Protein AF-I3XHD1-F1 (afdb_monomer)

Foldseek 3Di:
DQAAEEEEEPPCVVVCCVVCVPHHYDYDDDDVSVLVCLVPDPHQEYEYEDAQQVPALSSQQSQLVSQLVDLSHFYAYEHRDPQDQPLPPPPADPWAWEWEFEAPDFIWIQTQAGIDTHHLVVLVVQLPDPPHHAHAYYEYFAEDEQAWGDGHQEIAGCDDDPVDPGHYDHDPAASHQEYEDQYFQLPQTSPDPDDLSRGPCSVNVSNNHKYKYWNGHDPRDCVLVVLLRVCQQQFRFQRSNQSSSQVVRCVPPNGGTMHIHDGRRDTDDHHNRDCPDPDPPPDPPVPPQDPLLVVLLVLLLLQLLVLVLCCQLFPDDPLSVVLNVLSVVLNVVSVVCPPSRNVSVDDPVRSVVVSVVSLVSSLVSQVSNVQVVQLRQQAVNDSCVRQVVQWDKDDWDWDQDPVPRAIKTWIKTHGPPNSHWIKIWIQGPPFGTFKIKTFDDDDADHWDWDDDLFWIKIFFAQAPPQKWKWKDKGNHNQQDIDTQDNHTGIDIGGPVSGPDFFKIKIWMWIDGSGMIMIGIGIDGGDNPDPPPPD

Structure (mmCIF, N/CA/C/O backbone):
data_AF-I3XHD1-F1
#
_entry.id   AF-I3XHD1-F1
#
loop_
_atom_site.group_PDB
_atom_site.id
_atom_site.type_symbol
_atom_site.label_atom_id
_atom_site.label_alt_id
_atom_site.label_comp_id
_atom_site.label_asym_id
_atom_site.label_entity_id
_atom_site.label_seq_id
_atom_site.pdbx_PDB_ins_code
_atom_site.Cartn_x
_atom_site.Cartn_y
_atom_site.Cartn_z
_atom_site.occupancy
_atom_site.B_iso_or_equiv
_atom_site.auth_seq_id
_atom_site.auth_comp_id
_atom_site.auth_asym_id
_atom_site.auth_atom_id
_atom_site.pdbx_PDB_model_num
ATOM 1 N N . MET A 1 1 ? -38.767 11.294 25.532 1.00 45.38 1 MET A N 1
ATOM 2 C CA . MET A 1 1 ? -38.164 10.276 26.410 1.00 45.38 1 MET A CA 1
ATOM 3 C C . MET A 1 1 ? -37.180 9.520 25.551 1.00 45.38 1 MET A C 1
ATOM 5 O O . MET A 1 1 ? -37.615 8.829 24.641 1.00 45.38 1 MET A O 1
ATOM 9 N N . GLU A 1 2 ? -35.890 9.762 25.746 1.00 55.94 2 GLU A N 1
ATOM 10 C CA . GLU A 1 2 ? -34.843 8.941 25.139 1.00 55.94 2 GLU A CA 1
ATOM 11 C C . GLU A 1 2 ? -34.841 7.601 25.877 1.00 55.94 2 GLU A C 1
ATOM 13 O O . GLU A 1 2 ? -34.668 7.566 27.093 1.00 55.94 2 GLU A O 1
ATOM 18 N N . GLU A 1 3 ? -35.175 6.517 25.181 1.00 73.75 3 GLU A N 1
ATOM 19 C CA . GLU A 1 3 ? -35.164 5.181 25.775 1.00 73.75 3 GLU A CA 1
ATOM 20 C C . GLU A 1 3 ? -33.781 4.550 25.598 1.00 73.75 3 GLU A C 1
ATOM 22 O O . GLU A 1 3 ? -33.332 4.358 24.469 1.00 73.75 3 GLU A O 1
ATOM 27 N N . ASP A 1 4 ? -33.142 4.175 26.708 1.00 85.62 4 ASP A N 1
ATOM 28 C CA . ASP A 1 4 ? -31.951 3.324 26.711 1.00 85.62 4 ASP A CA 1
ATOM 29 C C . ASP A 1 4 ? -32.370 1.855 26.612 1.00 85.62 4 ASP A C 1
ATOM 31 O O . ASP A 1 4 ? -33.027 1.308 27.511 1.00 85.62 4 ASP A O 1
ATOM 35 N N . ILE A 1 5 ? -31.984 1.198 25.521 1.00 93.56 5 ILE A N 1
ATOM 36 C CA . ILE A 1 5 ? -32.458 -0.149 25.199 1.00 93.56 5 ILE A CA 1
ATOM 37 C C . ILE A 1 5 ? -31.300 -1.148 25.222 1.00 93.56 5 ILE A C 1
ATOM 39 O O . ILE A 1 5 ? -30.207 -0.907 24.704 1.00 93.56 5 ILE A O 1
ATOM 43 N N . VAL A 1 6 ? -31.565 -2.320 25.800 1.00 94.06 6 VAL A N 1
ATOM 44 C CA . VAL A 1 6 ? -30.687 -3.487 25.705 1.00 94.06 6 VAL A CA 1
ATOM 45 C C . VAL A 1 6 ? -31.342 -4.518 24.799 1.00 94.06 6 VAL A C 1
ATOM 47 O O . VAL A 1 6 ? -32.407 -5.055 25.109 1.00 94.06 6 VAL A O 1
ATOM 50 N N . LEU A 1 7 ? -30.681 -4.809 23.686 1.00 96.12 7 LEU A N 1
ATOM 51 C CA . LEU A 1 7 ? -31.032 -5.897 22.786 1.00 96.12 7 LEU A CA 1
ATOM 52 C C . LEU A 1 7 ? -30.433 -7.187 23.330 1.00 96.12 7 LEU A C 1
ATOM 54 O O . LEU A 1 7 ? -29.244 -7.244 23.632 1.00 96.12 7 LEU A O 1
ATOM 58 N N . VAL A 1 8 ? -31.254 -8.214 23.496 1.00 95.12 8 VAL A N 1
ATOM 59 C CA . VAL A 1 8 ? -30.886 -9.432 24.214 1.00 95.12 8 VAL A CA 1
ATOM 60 C C . VAL A 1 8 ? -30.969 -10.620 23.271 1.00 95.12 8 VAL A C 1
ATOM 62 O O . VAL A 1 8 ? -32.054 -10.973 22.810 1.00 95.12 8 VAL A O 1
ATOM 65 N N . ALA A 1 9 ? -29.830 -11.262 23.029 1.00 93.19 9 ALA A N 1
ATOM 66 C CA . ALA A 1 9 ? -29.762 -12.497 22.263 1.00 93.19 9 ALA A CA 1
ATOM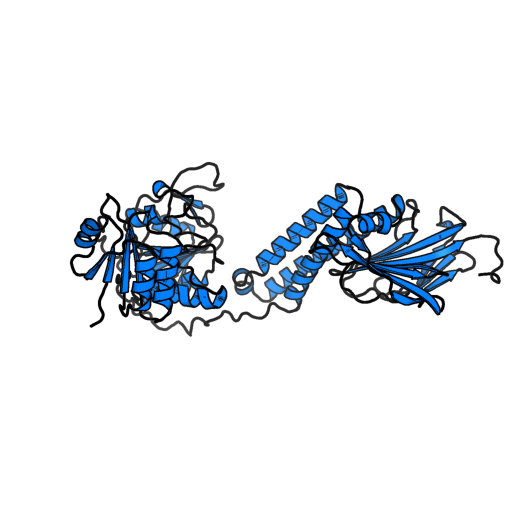 67 C C . ALA A 1 9 ? -30.392 -13.686 23.032 1.00 93.19 9 ALA A C 1
ATOM 69 O O . ALA A 1 9 ? -30.542 -13.630 24.263 1.00 93.19 9 ALA A O 1
ATOM 70 N N . PRO A 1 10 ? -30.740 -14.798 22.351 1.00 90.25 10 PRO A N 1
ATOM 71 C CA . PRO A 1 10 ? -31.301 -15.978 23.003 1.00 90.25 10 PRO A CA 1
ATOM 72 C C . PRO A 1 10 ? -30.441 -16.461 24.175 1.00 90.25 10 PRO A C 1
ATOM 74 O O . PRO A 1 10 ? -29.219 -16.548 24.063 1.00 90.25 10 PRO A O 1
ATOM 77 N N . ASN A 1 11 ? -31.099 -16.803 25.287 1.00 88.56 11 ASN A N 1
ATOM 78 C CA . ASN A 1 11 ? -30.498 -17.271 26.545 1.00 88.56 11 ASN A CA 1
ATOM 79 C C . ASN A 1 11 ? -29.670 -16.235 27.336 1.00 88.56 11 ASN A C 1
ATOM 81 O O . ASN A 1 11 ? -29.144 -16.568 28.397 1.00 88.56 11 ASN A O 1
ATOM 85 N N . CYS A 1 12 ? -29.613 -14.968 26.911 1.00 91.25 12 CYS A N 1
ATOM 86 C CA . CYS A 1 12 ? -28.868 -13.917 27.621 1.00 91.25 12 CYS A CA 1
ATOM 87 C C . CYS A 1 12 ? -29.732 -13.052 28.561 1.00 91.25 12 CYS A C 1
ATOM 89 O O . CYS A 1 12 ? -29.200 -12.199 29.270 1.00 91.25 12 CYS A O 1
ATOM 91 N N . GLY A 1 13 ? -31.051 -13.271 28.634 1.00 90.31 13 GLY A N 1
ATOM 92 C CA . GLY A 1 13 ? -31.977 -12.394 29.372 1.00 90.31 13 GLY A CA 1
ATOM 93 C C . GLY A 1 13 ? -31.704 -12.263 30.869 1.00 90.31 13 GLY A C 1
ATOM 94 O O . GLY A 1 13 ? -31.745 -11.158 31.408 1.00 90.31 13 GLY A O 1
ATOM 95 N N . ALA A 1 14 ? -31.363 -13.363 31.545 1.00 88.69 14 ALA A N 1
ATOM 96 C CA . ALA A 1 14 ? -31.030 -13.319 32.969 1.00 88.69 14 ALA A CA 1
ATOM 97 C C . ALA A 1 14 ? -29.736 -12.533 33.237 1.00 88.69 14 ALA A C 1
ATOM 99 O O . ALA A 1 14 ? -29.654 -11.803 34.223 1.00 88.69 14 ALA A O 1
ATOM 100 N N . PHE A 1 15 ? -28.741 -12.662 32.356 1.00 89.94 15 PHE A N 1
ATOM 101 C CA . PHE A 1 15 ? -27.503 -11.890 32.433 1.00 89.94 15 PHE A CA 1
ATOM 102 C C . PHE A 1 15 ? -27.776 -10.402 32.175 1.00 89.94 15 PHE A C 1
ATOM 104 O O . PHE A 1 15 ? -27.433 -9.573 33.014 1.00 89.94 15 PHE A O 1
ATOM 111 N N . ALA A 1 16 ? -28.481 -10.074 31.087 1.00 89.38 16 ALA A N 1
ATOM 112 C CA . ALA A 1 16 ? -28.812 -8.698 30.719 1.00 89.38 16 ALA A CA 1
ATOM 113 C C . ALA A 1 16 ? -29.586 -7.971 31.829 1.00 89.38 16 ALA A C 1
ATOM 115 O O . ALA A 1 16 ? -29.255 -6.839 32.168 1.00 89.38 16 ALA A O 1
ATOM 116 N N . LYS A 1 17 ? -30.559 -8.642 32.462 1.00 89.88 17 LYS A N 1
ATOM 117 C CA . LYS A 1 17 ? -31.333 -8.080 33.580 1.00 89.88 17 LYS A CA 1
ATOM 118 C C . LYS A 1 17 ? -30.482 -7.792 34.820 1.00 89.88 17 LYS A C 1
ATOM 120 O O . LYS A 1 17 ? -30.763 -6.832 35.529 1.00 89.88 17 LYS A O 1
ATOM 125 N N . ARG A 1 18 ? -29.462 -8.613 35.099 1.00 88.31 18 ARG A N 1
ATOM 126 C CA . ARG A 1 18 ? -28.524 -8.360 36.207 1.00 88.31 18 ARG A CA 1
ATOM 127 C C . ARG A 1 18 ? -27.575 -7.209 35.894 1.00 88.31 18 ARG A C 1
ATOM 129 O O . ARG A 1 18 ? -27.307 -6.405 36.776 1.00 88.31 18 ARG A O 1
ATOM 136 N N . GLN A 1 19 ? -27.081 -7.147 34.660 1.00 84.00 19 GLN A N 1
ATOM 137 C CA . GLN A 1 19 ? -26.099 -6.150 34.242 1.00 84.00 19 GLN A CA 1
ATOM 138 C C . GLN A 1 19 ? -26.724 -4.761 34.039 1.00 84.00 19 GLN A C 1
ATOM 140 O O . GLN A 1 19 ? -26.101 -3.756 34.366 1.00 84.00 19 GLN A O 1
ATOM 145 N N . PHE A 1 20 ? -27.958 -4.700 33.531 1.00 87.88 20 PHE A N 1
ATOM 146 C CA . PHE A 1 20 ? -28.659 -3.461 33.183 1.00 87.88 20 PHE A CA 1
ATOM 147 C C . PHE A 1 20 ? -30.078 -3.435 33.781 1.00 87.88 20 PHE A C 1
ATOM 149 O O . PHE A 1 20 ? -31.064 -3.433 33.042 1.00 87.88 20 PHE A O 1
ATOM 156 N N . PRO A 1 21 ? -30.219 -3.421 35.120 1.00 85.25 21 PRO A N 1
ATOM 157 C CA . PRO A 1 21 ? -31.515 -3.582 35.786 1.00 85.25 21 PRO A CA 1
ATOM 158 C C . PRO A 1 21 ? -32.506 -2.442 35.509 1.00 85.25 21 PRO A C 1
ATOM 160 O O . PRO A 1 21 ? -33.710 -2.636 35.655 1.00 85.25 21 PRO A O 1
ATOM 163 N N . SER A 1 22 ? -32.009 -1.265 35.121 1.00 86.69 22 SER A N 1
ATOM 164 C CA . SER A 1 22 ? -32.804 -0.065 34.847 1.00 86.69 22 SER A CA 1
ATOM 165 C C . SER A 1 22 ? -33.146 0.145 33.369 1.00 86.69 22 SER A C 1
ATOM 167 O O . SER A 1 22 ? -33.905 1.062 33.064 1.00 86.69 22 SER A O 1
ATOM 169 N N . ARG A 1 23 ? -32.601 -0.663 32.445 1.00 88.94 23 ARG A N 1
ATOM 170 C CA . ARG A 1 23 ? -32.806 -0.480 30.998 1.00 88.94 23 ARG A CA 1
ATOM 171 C C . ARG A 1 23 ? -33.905 -1.380 30.458 1.00 88.94 23 ARG A C 1
ATOM 173 O O . ARG A 1 23 ? -34.121 -2.495 30.939 1.00 88.94 23 ARG A O 1
ATOM 180 N N . ARG A 1 24 ? -34.579 -0.913 29.407 1.00 93.25 24 ARG A N 1
ATOM 181 C CA . ARG A 1 24 ? -35.607 -1.693 28.715 1.00 93.25 24 ARG A CA 1
ATOM 182 C C . ARG A 1 24 ? -34.945 -2.838 27.946 1.00 93.25 24 ARG A C 1
ATOM 184 O O . ARG A 1 24 ? -34.111 -2.598 27.078 1.00 93.25 24 ARG A O 1
ATOM 191 N N . LEU A 1 25 ? -35.331 -4.077 28.248 1.00 93.94 25 LEU A N 1
ATOM 192 C CA . LEU A 1 25 ? -34.830 -5.266 27.553 1.00 93.94 25 LEU A CA 1
ATOM 193 C C . LEU A 1 25 ? -35.742 -5.621 26.373 1.00 93.94 25 LEU A C 1
ATOM 195 O O . LEU A 1 25 ? -36.958 -5.717 26.540 1.00 93.94 25 LEU A O 1
ATOM 199 N N . ILE A 1 26 ? -35.154 -5.867 25.204 1.00 95.31 26 ILE A N 1
ATOM 200 C CA . ILE A 1 26 ? -35.855 -6.332 24.003 1.00 95.31 26 ILE A CA 1
ATOM 201 C C . ILE A 1 26 ? -35.164 -7.597 23.508 1.00 95.31 26 ILE A C 1
ATOM 203 O O . ILE A 1 26 ? -33.969 -7.589 23.227 1.00 95.31 26 ILE A O 1
ATOM 207 N N . ALA A 1 27 ? -35.908 -8.697 23.421 1.00 93.88 27 ALA A N 1
ATOM 208 C CA . ALA A 1 27 ? -35.381 -9.945 22.886 1.00 93.88 27 ALA A CA 1
ATOM 209 C C . ALA A 1 27 ? -35.230 -9.848 21.362 1.00 93.88 27 ALA A C 1
ATOM 211 O O . ALA A 1 27 ? -36.167 -9.448 20.676 1.00 93.88 27 ALA A O 1
ATOM 212 N N . ILE A 1 28 ? -34.064 -10.243 20.856 1.00 92.06 28 ILE A N 1
ATOM 213 C CA . ILE A 1 28 ? -33.753 -10.353 19.429 1.00 92.06 28 ILE A CA 1
ATOM 214 C C . ILE A 1 28 ? -33.373 -11.808 19.174 1.00 92.06 28 ILE A C 1
ATOM 216 O O . ILE A 1 28 ? -32.335 -12.267 19.649 1.00 92.06 28 ILE A O 1
ATOM 220 N N . LEU A 1 29 ? -34.241 -12.554 18.492 1.00 84.94 29 LEU A N 1
ATOM 221 C CA . LEU A 1 29 ? -34.072 -13.996 18.288 1.00 84.94 29 LEU A CA 1
ATOM 222 C C . LEU A 1 29 ? -33.171 -14.321 17.097 1.00 84.94 29 LEU A C 1
ATOM 224 O O . LEU A 1 29 ? -32.506 -15.356 17.103 1.00 84.94 29 LEU A O 1
ATOM 228 N N . ASP A 1 30 ? -33.139 -13.439 16.101 1.00 86.00 30 ASP A N 1
ATOM 229 C CA . ASP A 1 30 ? -32.385 -13.614 14.866 1.00 86.00 30 ASP A CA 1
ATOM 230 C C . ASP A 1 30 ? -31.985 -12.267 14.234 1.00 86.00 30 ASP A C 1
ATOM 232 O O . ASP A 1 30 ? -32.325 -11.183 14.718 1.00 86.00 30 ASP A O 1
ATOM 236 N N . GLU A 1 31 ? -31.225 -12.346 13.142 1.00 82.56 31 GLU A N 1
ATOM 237 C CA . GLU A 1 31 ? -30.714 -11.180 12.417 1.00 82.56 31 GLU A CA 1
ATOM 238 C C . GLU A 1 31 ? -31.820 -10.370 11.724 1.00 82.56 31 GLU A C 1
ATOM 240 O O . GLU A 1 31 ? -31.722 -9.148 11.650 1.00 82.56 31 GLU A O 1
ATOM 245 N N . ALA A 1 32 ? -32.891 -11.013 11.248 1.00 87.88 32 ALA A N 1
ATOM 246 C CA . ALA A 1 32 ? -33.984 -10.311 10.577 1.00 87.88 32 ALA A CA 1
ATOM 247 C C . ALA A 1 32 ? -34.764 -9.432 11.567 1.00 87.88 32 ALA A C 1
ATOM 249 O O . ALA A 1 32 ? -35.156 -8.311 11.238 1.00 87.88 32 ALA A O 1
ATOM 250 N N . GLN A 1 33 ? -34.939 -9.911 12.800 1.00 92.69 33 GLN A N 1
ATOM 251 C CA . GLN A 1 33 ? -35.509 -9.126 13.891 1.00 92.69 33 GLN A CA 1
ATOM 252 C C . GLN A 1 33 ? -34.611 -7.955 14.291 1.00 92.69 33 GLN A C 1
ATOM 254 O O . GLN A 1 33 ? -35.133 -6.880 14.587 1.00 92.69 33 GLN A O 1
ATOM 259 N N . LEU A 1 34 ? -33.284 -8.133 14.274 1.00 93.50 34 LEU A N 1
ATOM 260 C CA . LEU A 1 34 ? -32.346 -7.036 14.518 1.00 93.50 34 LEU A CA 1
ATOM 261 C C . LEU A 1 34 ? -32.509 -5.938 13.462 1.00 93.50 34 LEU A C 1
ATOM 263 O O . LEU A 1 34 ? -32.719 -4.782 13.819 1.00 93.50 34 LEU A O 1
ATOM 267 N N . ASP A 1 35 ? -32.467 -6.300 12.179 1.00 91.44 35 ASP A N 1
ATOM 268 C CA . ASP A 1 35 ? -32.575 -5.347 11.071 1.00 91.44 35 ASP A CA 1
ATOM 269 C C . ASP A 1 35 ? -33.924 -4.597 11.111 1.00 91.44 35 ASP A C 1
ATOM 271 O O . ASP A 1 35 ? -33.966 -3.367 11.012 1.00 91.44 35 ASP A O 1
ATOM 275 N N . ALA A 1 36 ? -35.030 -5.315 11.345 1.00 92.19 36 ALA A N 1
ATOM 276 C CA . ALA A 1 36 ? -36.364 -4.723 11.473 1.00 92.19 36 ALA A CA 1
ATOM 277 C C . ALA A 1 36 ? -36.483 -3.779 12.683 1.00 92.19 36 ALA A C 1
ATOM 279 O O . ALA A 1 36 ? -37.099 -2.711 12.595 1.00 92.19 36 ALA A O 1
ATOM 280 N N . PHE A 1 37 ? -35.876 -4.151 13.812 1.00 95.19 37 PHE A N 1
ATOM 281 C CA . PHE A 1 37 ? -35.837 -3.305 14.997 1.00 95.19 37 PHE A CA 1
ATOM 282 C C . PHE A 1 37 ? -35.038 -2.024 14.729 1.00 95.19 37 PHE A C 1
ATOM 284 O O . PHE A 1 37 ? -35.545 -0.924 14.951 1.00 95.19 37 PHE A O 1
ATOM 291 N N . LEU A 1 38 ? -33.815 -2.142 14.200 1.00 94.81 38 LEU A N 1
ATOM 292 C CA . LEU A 1 38 ? -32.935 -0.998 13.948 1.00 94.81 38 LEU A CA 1
ATOM 293 C C . LEU A 1 38 ? -33.533 -0.007 12.942 1.00 94.81 38 LEU A C 1
ATOM 295 O O . LEU A 1 38 ? -33.371 1.197 13.121 1.00 94.81 38 LEU A O 1
ATOM 299 N N . ALA A 1 39 ? -34.280 -0.482 11.941 1.00 91.44 39 ALA A N 1
ATOM 300 C CA . ALA A 1 39 ? -34.947 0.373 10.957 1.00 91.44 39 ALA A CA 1
ATOM 301 C C . ALA A 1 39 ? -36.013 1.312 11.561 1.00 91.44 39 ALA A C 1
ATOM 303 O O . ALA A 1 39 ? -36.305 2.361 10.989 1.00 91.44 39 ALA A O 1
ATOM 304 N N . SER A 1 40 ? -36.600 0.952 12.707 1.00 90.31 40 SER A N 1
ATOM 305 C CA . SER A 1 40 ? -37.651 1.735 13.381 1.00 90.31 40 SER A CA 1
ATOM 306 C C . SER A 1 40 ? -37.214 2.339 14.722 1.00 90.31 40 SER A C 1
ATOM 308 O O . SER A 1 40 ? -37.931 3.164 15.294 1.00 90.31 40 SER A O 1
ATOM 310 N N . CYS A 1 41 ? -36.035 1.959 15.219 1.00 91.50 41 CYS A N 1
ATOM 311 C CA . CYS A 1 41 ? -35.519 2.368 16.518 1.00 91.50 41 CYS A CA 1
ATOM 312 C C . CYS A 1 41 ? -35.075 3.840 16.537 1.00 91.50 41 CYS A C 1
ATOM 314 O O . CYS A 1 41 ? -34.243 4.267 15.735 1.00 91.50 41 CYS A O 1
ATOM 316 N N . ARG A 1 42 ? -35.584 4.591 17.524 1.00 89.44 42 ARG A N 1
ATOM 317 C CA . ARG A 1 42 ? -35.230 5.995 17.813 1.00 89.44 42 ARG A CA 1
ATOM 318 C C . ARG A 1 42 ? -34.518 6.179 19.162 1.00 89.44 42 ARG A C 1
ATOM 320 O O . ARG A 1 42 ? -34.549 7.268 19.723 1.00 89.44 42 ARG A O 1
ATOM 327 N N . ALA A 1 43 ? -33.957 5.108 19.722 1.00 90.56 43 ALA A N 1
ATOM 328 C CA . ALA A 1 43 ? -33.174 5.185 20.955 1.00 90.56 43 ALA A CA 1
ATOM 329 C C . ALA A 1 43 ? -31.922 6.053 20.755 1.00 90.56 43 ALA A C 1
ATOM 331 O O . ALA A 1 43 ? -31.344 6.059 19.669 1.00 90.56 43 ALA A O 1
ATOM 332 N N . SER A 1 44 ? -31.468 6.736 21.805 1.00 88.62 44 SER A N 1
ATOM 333 C CA . SER A 1 44 ? -30.156 7.398 21.801 1.00 88.62 44 SER A CA 1
ATOM 334 C C . SER A 1 44 ? -29.025 6.395 22.049 1.00 88.62 44 SER A C 1
ATOM 336 O O . SER A 1 44 ? -27.891 6.613 21.632 1.00 88.62 44 SER A O 1
ATOM 338 N N . SER A 1 45 ? -29.313 5.249 2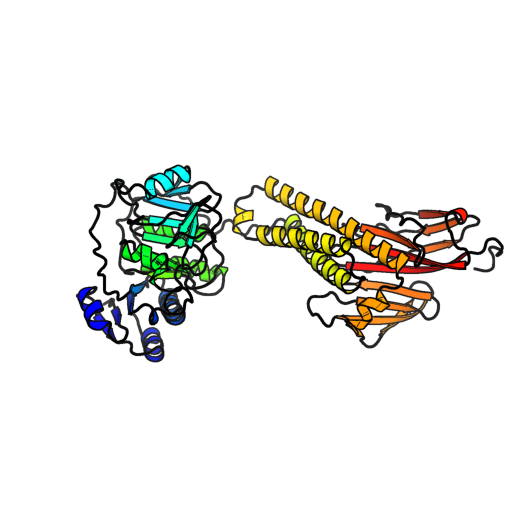2.672 1.00 92.19 45 SER A N 1
ATOM 339 C CA . SER A 1 45 ? -28.293 4.256 22.997 1.00 92.19 45 SER A CA 1
ATOM 340 C C . SER A 1 45 ? -28.801 2.822 22.916 1.00 92.19 45 SER A C 1
ATOM 342 O O . SER A 1 45 ? -29.879 2.496 23.422 1.00 92.19 45 SER A O 1
ATOM 344 N N . LEU A 1 46 ? -27.993 1.949 22.305 1.00 95.69 46 LEU A N 1
ATOM 345 C CA . LEU A 1 46 ? -28.236 0.509 22.231 1.00 95.69 46 LEU A CA 1
ATOM 346 C C . LEU A 1 46 ? -27.069 -0.290 22.799 1.00 95.69 46 LEU A C 1
ATOM 348 O O . LEU A 1 46 ? -25.929 -0.170 22.358 1.00 95.69 46 LEU A O 1
ATOM 352 N N . THR A 1 47 ? -27.363 -1.195 23.726 1.00 95.12 47 THR A N 1
ATOM 353 C CA . THR A 1 47 ? -26.417 -2.247 24.120 1.00 95.12 47 THR A CA 1
ATOM 354 C C . THR A 1 47 ? -26.900 -3.584 23.587 1.00 95.12 47 THR A C 1
ATOM 356 O O . THR A 1 47 ? -27.999 -4.008 23.927 1.00 95.12 47 THR A O 1
ATOM 359 N N . PHE A 1 48 ? -26.095 -4.278 22.786 1.00 95.88 48 PHE A N 1
ATOM 360 C CA . PHE A 1 48 ? -26.406 -5.647 22.382 1.00 95.88 48 PHE A CA 1
ATOM 361 C C . PHE A 1 48 ? -25.708 -6.638 23.317 1.00 95.88 48 PHE A C 1
ATOM 363 O O . PHE A 1 48 ? -24.484 -6.648 23.455 1.00 95.88 48 PHE A O 1
ATOM 370 N N . CYS A 1 49 ? -26.505 -7.456 23.995 1.00 94.38 49 CYS A N 1
ATOM 371 C CA . CYS A 1 49 ? -26.062 -8.441 24.962 1.00 94.38 49 CYS A CA 1
ATOM 372 C C . CYS A 1 49 ? -26.177 -9.850 24.375 1.00 94.38 49 CYS A C 1
ATOM 374 O O . CYS A 1 49 ? -27.279 -10.316 24.077 1.00 94.38 49 CYS A O 1
ATOM 376 N N . GLY A 1 50 ? -25.039 -10.528 24.232 1.00 93.06 50 GLY A N 1
ATOM 377 C CA . GLY A 1 50 ? -24.964 -11.840 23.597 1.00 93.06 50 GLY A CA 1
ATOM 378 C C . GLY A 1 50 ? -23.741 -12.646 24.021 1.00 93.06 50 GLY A C 1
ATOM 379 O O . GLY A 1 50 ? -22.799 -12.122 24.613 1.00 93.06 50 GLY A O 1
ATOM 380 N N . THR A 1 51 ? -23.765 -13.942 23.721 1.00 91.88 51 THR A N 1
ATOM 381 C CA . THR A 1 51 ? -22.595 -14.831 23.819 1.00 91.88 51 THR A CA 1
ATOM 382 C C . THR A 1 51 ? -21.573 -14.508 22.730 1.00 91.88 51 THR A C 1
ATOM 384 O O . THR A 1 51 ? -21.931 -13.892 21.727 1.00 91.88 51 THR A O 1
ATOM 387 N N . TRP A 1 52 ? -20.329 -14.988 22.868 1.00 90.19 52 TRP A N 1
ATOM 388 C CA . TRP A 1 52 ? -19.270 -14.779 21.870 1.00 90.19 52 TRP A CA 1
ATOM 389 C C . TRP A 1 52 ? -19.754 -15.016 20.438 1.00 90.19 52 TRP A C 1
ATOM 391 O O . TRP A 1 52 ? -19.703 -14.111 19.617 1.00 90.19 52 TRP A O 1
ATOM 401 N N . ARG A 1 53 ? -20.347 -16.188 20.172 1.00 89.75 53 ARG A N 1
ATOM 402 C CA . ARG A 1 53 ? -20.848 -16.596 18.844 1.00 89.75 53 ARG A CA 1
ATOM 403 C C . ARG A 1 53 ? -21.940 -15.689 18.267 1.00 89.75 53 ARG A C 1
ATOM 405 O O . ARG A 1 53 ? -22.164 -15.715 17.064 1.00 89.75 53 ARG A O 1
ATOM 412 N N . GLN A 1 54 ? -22.645 -14.931 19.104 1.00 92.25 54 GLN A N 1
ATOM 413 C CA . GLN A 1 54 ? -23.723 -14.030 18.682 1.00 92.25 54 GLN A CA 1
ATOM 414 C C . GLN A 1 54 ? -23.219 -12.610 18.383 1.00 92.25 54 GLN A C 1
ATOM 416 O O . GLN A 1 54 ? -23.919 -11.849 17.723 1.00 92.25 54 GLN A O 1
ATOM 421 N N . LEU A 1 55 ? -22.015 -12.242 18.833 1.00 91.00 55 LEU A N 1
ATOM 422 C CA . LEU A 1 55 ? -21.412 -10.931 18.578 1.00 91.00 55 LEU A CA 1
ATOM 423 C C . LEU A 1 55 ? -20.666 -10.925 17.229 1.00 91.00 55 LEU A C 1
ATOM 425 O O . LEU A 1 55 ? -19.451 -10.773 17.182 1.00 91.00 55 LEU A O 1
ATOM 429 N N . THR A 1 56 ? -21.363 -11.158 16.117 1.00 91.00 56 THR A N 1
ATOM 430 C CA . THR A 1 56 ? -20.734 -11.300 14.785 1.00 91.00 56 THR A CA 1
ATOM 431 C C . THR A 1 56 ? -20.361 -9.952 14.151 1.00 91.00 56 THR A C 1
ATOM 433 O O . THR A 1 56 ? -20.888 -8.901 14.530 1.00 91.00 56 THR A O 1
ATOM 436 N N . VAL A 1 57 ? -19.505 -9.955 13.118 1.00 90.88 57 VAL A N 1
ATOM 437 C CA . VAL A 1 57 ? -19.221 -8.760 12.295 1.00 90.88 57 VAL A CA 1
ATOM 438 C C . VAL A 1 57 ? -20.497 -8.157 11.716 1.00 90.88 57 VAL A C 1
ATOM 440 O O . VAL A 1 57 ? -20.607 -6.934 11.621 1.00 90.88 57 VAL A O 1
ATOM 443 N N . ARG A 1 58 ? -21.479 -8.986 11.342 1.00 90.38 58 ARG A N 1
ATOM 444 C CA . ARG A 1 58 ? -22.761 -8.498 10.821 1.00 90.38 58 ARG A CA 1
ATOM 445 C C . ARG A 1 58 ? -23.528 -7.695 11.870 1.00 90.38 58 ARG A C 1
ATOM 447 O O . ARG A 1 58 ? -23.963 -6.588 11.561 1.00 90.38 58 ARG A O 1
ATOM 454 N N . VAL A 1 59 ? -23.632 -8.203 13.100 1.00 92.62 59 VAL A N 1
ATOM 455 C CA . VAL A 1 59 ? -24.269 -7.480 14.214 1.00 92.62 59 VAL A CA 1
ATOM 456 C C . VAL A 1 59 ? -23.507 -6.185 14.515 1.00 92.62 59 VAL A C 1
ATOM 458 O O . VAL A 1 59 ? -24.122 -5.124 14.631 1.00 92.62 59 VAL A O 1
ATOM 461 N N . SER A 1 60 ? -22.168 -6.238 14.554 1.00 93.38 60 SER A N 1
ATOM 462 C CA . SER A 1 60 ? -21.311 -5.055 14.734 1.00 93.38 60 SER A CA 1
ATOM 463 C C . SER A 1 60 ? -21.589 -3.984 13.691 1.00 93.38 60 SER A C 1
ATOM 465 O O . SER A 1 60 ? -21.790 -2.819 14.036 1.00 93.38 60 SER A O 1
ATOM 467 N N . ARG A 1 61 ? -21.647 -4.388 12.419 1.00 93.00 61 ARG A N 1
ATOM 468 C CA . ARG A 1 61 ? -21.912 -3.494 11.295 1.00 93.00 61 ARG A CA 1
ATOM 469 C C . ARG A 1 61 ? -23.308 -2.887 11.376 1.00 93.00 61 ARG A C 1
ATOM 471 O O . ARG A 1 61 ? -23.413 -1.677 11.218 1.00 93.00 61 ARG A O 1
ATOM 478 N N . ALA A 1 62 ? -24.342 -3.688 11.626 1.00 93.06 62 ALA A N 1
ATOM 479 C CA . ALA A 1 62 ? -25.723 -3.211 11.684 1.00 93.06 62 ALA A CA 1
ATOM 480 C C . ALA A 1 62 ? -25.908 -2.148 12.781 1.00 93.06 62 ALA A C 1
ATOM 482 O O . ALA A 1 62 ? -26.446 -1.072 12.524 1.00 93.06 62 ALA A O 1
ATOM 483 N N . LEU A 1 63 ? -25.373 -2.398 13.981 1.00 95.19 63 LEU A N 1
ATOM 484 C CA . LEU A 1 63 ? -25.428 -1.444 15.092 1.00 95.19 63 LEU A CA 1
ATOM 485 C C . LEU A 1 63 ? -24.634 -0.167 14.805 1.00 95.19 63 LEU A C 1
ATOM 487 O O . LEU A 1 63 ? -25.145 0.930 15.022 1.00 95.19 63 LEU A O 1
ATOM 491 N N . ALA A 1 64 ? -23.414 -0.288 14.275 1.00 94.12 64 ALA A N 1
ATOM 492 C CA . ALA A 1 64 ? -22.595 0.875 13.940 1.00 94.12 64 ALA A CA 1
ATOM 493 C C . ALA A 1 64 ? -23.215 1.715 12.803 1.00 94.12 64 ALA A C 1
ATOM 495 O O . ALA A 1 64 ? -23.165 2.943 12.843 1.00 94.12 64 ALA A O 1
ATOM 496 N N . GLN A 1 65 ? -23.848 1.073 11.812 1.00 93.62 65 GLN A N 1
ATOM 497 C CA . GLN A 1 65 ? -24.598 1.748 10.745 1.00 93.62 65 GLN A CA 1
ATOM 498 C C . GLN A 1 65 ? -25.862 2.440 11.253 1.00 93.62 65 GLN A C 1
ATOM 500 O O . GLN A 1 65 ? -26.244 3.472 10.712 1.00 93.62 65 GLN A O 1
ATOM 505 N N . TRP A 1 66 ? -26.519 1.889 12.269 1.00 94.31 66 TRP A N 1
ATOM 506 C CA . TRP A 1 66 ? -27.638 2.553 12.929 1.00 94.31 66 TRP A CA 1
ATOM 507 C C . TRP A 1 66 ? -27.172 3.767 13.751 1.00 94.31 66 TRP A C 1
ATOM 509 O O . TRP A 1 66 ? -27.805 4.822 13.697 1.00 94.31 66 TRP A O 1
ATOM 519 N N . ALA A 1 67 ? -26.046 3.649 14.464 1.00 94.06 67 ALA A N 1
ATOM 520 C CA . ALA A 1 67 ? -25.508 4.728 15.292 1.00 94.06 67 ALA A CA 1
ATOM 521 C C . ALA A 1 67 ? -25.032 5.929 14.454 1.00 94.06 67 ALA A C 1
ATOM 523 O O . ALA A 1 67 ? -25.353 7.066 14.782 1.00 94.06 67 ALA A O 1
ATOM 524 N N . ILE A 1 68 ? -24.357 5.702 13.320 1.00 91.94 68 ILE A N 1
ATOM 525 C CA . ILE A 1 68 ? -23.822 6.789 12.471 1.00 91.94 68 ILE A CA 1
ATOM 526 C C . ILE A 1 68 ? -24.897 7.665 11.808 1.00 91.94 68 ILE A C 1
ATOM 528 O O . ILE A 1 68 ? -24.584 8.723 11.266 1.00 91.94 68 ILE A O 1
ATOM 532 N N . GLN A 1 69 ? -26.167 7.256 11.853 1.00 90.25 69 GLN A N 1
ATOM 533 C CA . GLN A 1 69 ? -27.279 8.054 11.331 1.00 90.25 69 GLN A CA 1
ATOM 534 C C . GLN A 1 69 ? -27.519 9.334 12.142 1.00 90.25 69 GLN A C 1
ATOM 536 O O . GLN A 1 69 ? -28.013 10.310 11.583 1.00 90.25 69 GLN A O 1
ATOM 541 N N . GLU A 1 70 ? -27.158 9.354 13.429 1.00 89.12 70 GLU A N 1
ATOM 542 C CA . GLU A 1 70 ? -27.297 10.526 14.298 1.00 89.12 70 GLU A CA 1
ATOM 543 C C . GLU A 1 70 ? -26.060 10.680 15.200 1.00 89.12 70 GLU A C 1
ATOM 545 O O . GLU A 1 70 ? -25.686 9.719 15.869 1.00 89.12 70 GLU A O 1
ATOM 550 N N . PRO A 1 71 ? -25.428 11.867 15.282 1.00 83.56 71 PRO A N 1
ATOM 551 C CA . PRO A 1 71 ? -24.155 12.046 15.994 1.00 83.56 71 PRO A CA 1
ATOM 552 C C . PRO A 1 71 ? -24.168 11.661 17.480 1.00 83.56 71 PRO A C 1
ATOM 554 O O . PRO A 1 71 ? -23.144 11.233 18.009 1.00 83.56 71 PRO A O 1
ATOM 557 N N . GLU A 1 72 ? -25.311 11.822 18.147 1.00 83.81 72 GLU A N 1
ATOM 558 C CA . GLU A 1 72 ? -25.465 11.566 19.585 1.00 83.81 72 GLU A CA 1
ATOM 559 C C . GLU A 1 72 ? -25.771 10.098 19.902 1.00 83.81 72 GLU A C 1
ATOM 561 O O . GLU A 1 72 ? -25.711 9.694 21.063 1.00 83.81 72 GLU A O 1
ATOM 566 N N . ARG A 1 73 ? -26.062 9.274 18.883 1.00 90.31 73 ARG A N 1
ATOM 567 C CA . ARG A 1 73 ? -26.340 7.857 19.106 1.00 90.31 73 ARG A CA 1
ATOM 568 C C . ARG A 1 73 ? -25.084 7.091 19.497 1.00 90.31 73 ARG A C 1
ATOM 570 O O . ARG A 1 73 ? -24.000 7.308 18.954 1.00 90.31 73 ARG A O 1
ATOM 577 N N . GLY A 1 74 ? -25.266 6.131 20.396 1.00 91.75 74 GLY A N 1
ATOM 578 C CA . GLY A 1 74 ? -24.225 5.219 20.849 1.00 91.75 74 GLY A CA 1
ATOM 579 C C . GLY A 1 74 ? -24.636 3.758 20.721 1.00 91.75 74 GLY A C 1
ATOM 580 O O . GLY A 1 74 ? -25.775 3.391 21.005 1.00 91.75 74 GLY A O 1
ATOM 581 N N . CYS A 1 75 ? -23.697 2.895 20.341 1.00 94.94 75 CYS A N 1
ATOM 582 C CA . CYS A 1 75 ? -23.886 1.453 20.439 1.00 94.94 75 CYS A CA 1
ATOM 583 C C . CYS A 1 75 ? -22.694 0.766 21.105 1.00 94.94 75 CYS A C 1
ATOM 585 O O . CYS A 1 75 ? -21.571 1.265 21.051 1.00 94.94 75 CYS A O 1
ATOM 587 N N . GLY A 1 76 ? -22.945 -0.385 21.725 1.00 94.62 76 GLY A N 1
ATOM 588 C CA . GLY A 1 76 ? -21.894 -1.228 22.280 1.00 94.62 76 GLY A CA 1
ATOM 589 C C . GLY A 1 76 ? -22.358 -2.646 22.574 1.00 94.62 76 GLY A C 1
ATOM 590 O O . GLY A 1 76 ? -23.543 -2.979 22.466 1.00 94.62 76 GLY A O 1
ATOM 591 N N . PHE A 1 77 ? -21.404 -3.483 22.955 1.00 94.81 77 PHE A N 1
ATOM 592 C CA . PHE A 1 77 ? -21.607 -4.882 23.282 1.00 94.81 77 PHE A CA 1
ATOM 593 C C . PHE A 1 77 ? -21.416 -5.172 24.755 1.00 94.81 77 PHE A C 1
ATOM 595 O O . PHE A 1 77 ? -20.493 -4.678 25.399 1.00 94.81 77 PHE A O 1
ATOM 602 N N . SER A 1 78 ? -22.243 -6.080 25.258 1.00 90.56 78 SER A N 1
ATOM 603 C CA . SER A 1 78 ? -22.029 -6.732 26.540 1.00 90.56 78 SER A CA 1
ATOM 604 C C . SER A 1 78 ? -21.903 -8.235 26.315 1.00 90.56 78 SER A C 1
ATOM 606 O O . SER A 1 78 ? -22.873 -8.902 25.946 1.00 90.56 78 SER A O 1
ATOM 608 N N . LEU A 1 79 ? -20.691 -8.757 26.511 1.00 88.75 79 LEU A N 1
ATOM 609 C CA . LEU A 1 79 ? -2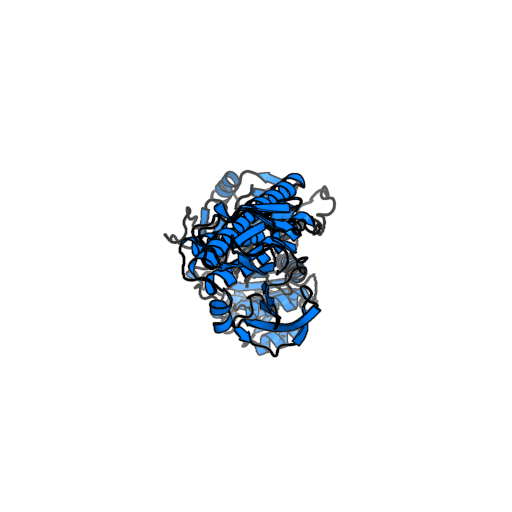0.405 -10.179 26.373 1.00 88.75 79 LEU A CA 1
ATOM 610 C C . LEU A 1 79 ? -20.976 -10.938 27.576 1.00 88.75 79 LEU A C 1
ATOM 612 O O . LEU A 1 79 ? -20.552 -10.737 28.714 1.00 88.75 79 LEU A O 1
ATOM 616 N N . ALA A 1 80 ? -21.945 -11.812 27.313 1.00 84.69 80 ALA A N 1
ATOM 617 C CA . ALA A 1 80 ? -22.548 -12.679 28.312 1.00 84.69 80 ALA A CA 1
ATOM 618 C C . ALA A 1 80 ? -21.585 -13.825 28.655 1.00 84.69 80 ALA A C 1
ATOM 620 O O . ALA A 1 80 ? -21.654 -14.905 28.068 1.00 84.69 80 ALA A O 1
ATOM 621 N N . THR A 1 81 ? -20.676 -13.580 29.597 1.00 72.69 81 THR A N 1
ATOM 622 C CA . THR A 1 81 ? -19.778 -14.602 30.149 1.00 72.69 81 THR A CA 1
ATOM 623 C C . THR A 1 81 ? -20.289 -15.110 31.501 1.00 72.69 81 THR A C 1
ATOM 625 O O . THR A 1 81 ? -21.069 -14.454 32.197 1.00 72.69 81 THR A O 1
ATOM 628 N N . ASN A 1 82 ? -19.815 -16.290 31.914 1.00 49.12 82 ASN A N 1
ATOM 629 C CA . ASN A 1 82 ? -20.050 -16.818 33.267 1.00 49.12 82 ASN A CA 1
ATOM 630 C C . ASN A 1 82 ? -19.261 -16.059 34.351 1.00 49.12 82 ASN A C 1
ATOM 632 O O . ASN A 1 82 ? -19.482 -16.278 35.542 1.00 49.12 82 ASN A O 1
ATOM 636 N N . VAL A 1 83 ? -18.345 -15.174 33.954 1.00 49.50 83 VAL A N 1
ATOM 637 C CA . VAL A 1 83 ? -17.498 -14.389 34.850 1.00 49.50 83 VAL A CA 1
ATOM 638 C C . VAL A 1 83 ? -18.010 -12.960 34.815 1.00 49.50 83 VAL A C 1
ATOM 640 O O . VAL A 1 83 ? -17.699 -12.209 33.899 1.00 49.50 83 VAL A O 1
ATOM 643 N N . SER A 1 84 ? -18.814 -12.573 35.805 1.00 42.84 84 SER A N 1
ATOM 644 C CA . SER A 1 84 ? -19.200 -11.168 35.950 1.00 42.84 84 SER A CA 1
ATOM 645 C C . SER A 1 84 ? -17.912 -10.346 36.066 1.00 42.84 84 SER A C 1
ATOM 647 O O . SER A 1 84 ? -17.159 -10.593 37.016 1.00 42.84 84 SER A O 1
ATOM 649 N N . PRO A 1 85 ? -17.622 -9.392 35.161 1.00 46.69 85 PRO A N 1
ATOM 650 C CA . PRO A 1 85 ? -16.527 -8.475 35.394 1.00 46.69 85 PRO A CA 1
ATOM 651 C C . PRO A 1 85 ? -16.905 -7.694 36.649 1.00 46.69 85 PRO A C 1
ATOM 653 O O . PRO A 1 85 ? -17.819 -6.868 36.640 1.00 46.69 85 PRO A O 1
ATOM 656 N N . GLN A 1 86 ? -16.258 -8.005 37.774 1.00 41.62 86 GLN A N 1
ATOM 657 C CA . GLN A 1 86 ? -16.293 -7.117 38.921 1.00 41.62 86 GLN A CA 1
ATOM 658 C C . GLN A 1 86 ? -15.545 -5.867 38.468 1.00 41.62 86 GLN A C 1
ATOM 660 O O . GLN A 1 86 ? -14.327 -5.788 38.617 1.00 41.62 8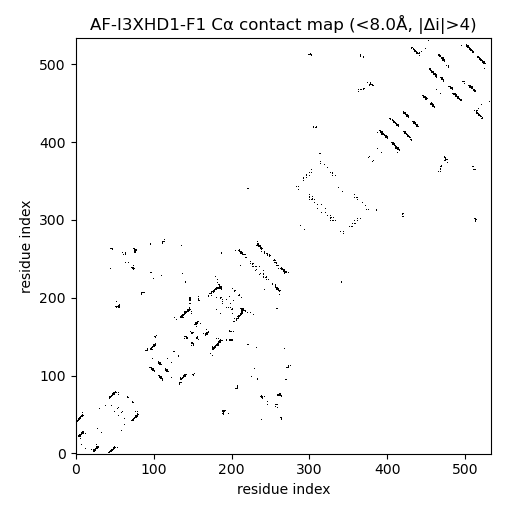6 GLN A O 1
ATOM 665 N N . MET A 1 87 ? -16.263 -4.892 37.902 1.00 40.22 87 MET A N 1
ATOM 666 C CA . MET A 1 87 ? -15.800 -3.511 37.860 1.00 40.22 87 MET A CA 1
ATOM 667 C C . MET A 1 87 ? -15.673 -3.059 39.315 1.00 40.22 87 MET A C 1
ATOM 669 O O . MET A 1 87 ? -16.551 -2.400 39.863 1.00 40.22 87 MET A O 1
ATOM 673 N N . ARG A 1 88 ? -14.606 -3.482 39.996 1.00 33.75 88 ARG A N 1
ATOM 674 C CA . ARG A 1 88 ? -14.205 -2.851 41.241 1.00 33.75 88 ARG A CA 1
ATOM 675 C C . ARG A 1 88 ? -13.757 -1.456 40.830 1.00 33.75 88 ARG A C 1
ATOM 677 O O . ARG A 1 88 ? -12.812 -1.360 40.042 1.00 33.75 88 ARG A O 1
ATOM 684 N N . PRO A 1 89 ? -14.409 -0.387 41.307 1.00 35.00 89 PRO A N 1
ATOM 685 C CA . PRO A 1 89 ? -13.911 0.950 41.067 1.00 35.00 89 PRO A CA 1
ATOM 686 C C . PRO A 1 89 ? -12.558 1.051 41.779 1.00 35.00 89 PRO A C 1
ATOM 688 O O . PRO A 1 89 ? -12.490 1.226 42.995 1.00 35.00 89 PRO A O 1
ATOM 691 N N . ARG A 1 90 ? -11.453 0.897 41.039 1.00 39.72 90 ARG A N 1
ATOM 692 C CA . ARG A 1 90 ? -10.211 1.550 41.449 1.00 39.72 90 ARG A CA 1
ATOM 693 C C . ARG A 1 90 ? -10.528 3.041 41.386 1.00 39.72 90 ARG A C 1
ATOM 695 O O . ARG A 1 90 ? -11.123 3.491 40.409 1.00 39.72 90 ARG A O 1
ATOM 702 N N . ARG A 1 91 ? -10.230 3.777 42.461 1.00 37.03 91 ARG A N 1
ATOM 703 C CA . ARG A 1 91 ? -10.394 5.235 42.457 1.00 37.03 91 ARG A CA 1
ATOM 704 C C . ARG A 1 91 ? -9.671 5.771 41.213 1.00 37.03 91 ARG A C 1
ATOM 706 O O . ARG A 1 91 ? -8.517 5.376 41.022 1.00 37.03 91 ARG A O 1
ATOM 713 N N . PRO A 1 92 ? -10.331 6.586 40.373 1.00 43.03 92 PRO A N 1
ATOM 714 C CA . PRO A 1 92 ? -9.648 7.230 39.263 1.00 43.03 92 PRO A CA 1
ATOM 715 C C . PRO A 1 92 ? -8.445 8.000 39.813 1.00 43.03 92 PRO A C 1
ATOM 717 O O . PRO A 1 92 ? -8.485 8.503 40.940 1.00 43.03 92 PRO A O 1
ATOM 720 N N . LEU A 1 93 ? -7.364 8.047 39.036 1.00 42.00 93 LEU A N 1
ATOM 721 C CA . LEU A 1 93 ? -6.268 8.975 39.286 1.00 42.00 93 LEU A CA 1
ATOM 722 C C . LEU A 1 93 ? -6.822 10.377 39.533 1.00 42.00 93 LEU A C 1
ATOM 724 O O . LEU A 1 93 ? -7.691 10.847 38.796 1.00 42.00 93 LEU A O 1
ATOM 728 N N . ASP A 1 94 ? -6.227 11.075 40.496 1.00 42.12 94 ASP A N 1
ATOM 729 C CA . ASP A 1 94 ? -6.155 12.527 40.420 1.00 42.12 94 ASP A CA 1
ATOM 730 C C . ASP A 1 94 ? -5.449 12.881 39.097 1.00 42.12 94 ASP A C 1
ATOM 732 O O . ASP A 1 94 ? -4.233 12.741 38.942 1.00 42.12 94 ASP A O 1
ATOM 736 N N . GLY A 1 95 ? -6.252 13.268 38.104 1.00 55.81 95 GLY A N 1
ATOM 737 C CA . GLY A 1 95 ? -5.818 13.660 36.767 1.00 55.81 95 GLY A CA 1
ATOM 738 C C . GLY A 1 95 ? -6.259 12.677 35.684 1.00 55.81 95 GLY A C 1
ATOM 739 O O . GLY A 1 95 ? -5.642 11.634 35.484 1.00 55.81 95 GLY A O 1
ATOM 740 N N . ASN A 1 96 ? -7.285 13.062 34.926 1.00 73.94 96 ASN A N 1
ATOM 741 C CA . ASN A 1 96 ? -7.677 12.379 33.696 1.0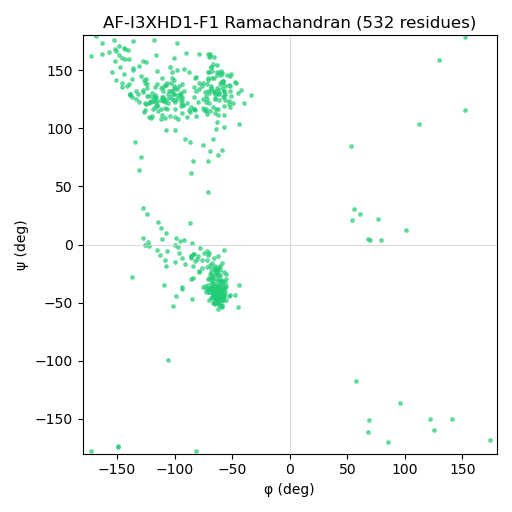0 73.94 96 ASN A CA 1
ATOM 742 C C . ASN A 1 96 ? -6.541 12.455 32.669 1.00 73.94 96 ASN A C 1
ATOM 744 O O . ASN A 1 96 ? -6.219 13.534 32.159 1.00 73.94 96 ASN A O 1
ATOM 748 N N . ARG A 1 97 ? -5.931 11.306 32.388 1.00 87.06 97 ARG A N 1
ATOM 749 C CA . ARG A 1 97 ? -4.830 11.152 31.434 1.00 87.06 97 ARG A CA 1
ATOM 750 C C . ARG A 1 97 ? -5.206 10.116 30.394 1.00 87.06 97 ARG A C 1
ATOM 752 O O . ARG A 1 97 ? -5.740 9.059 30.739 1.00 87.06 97 ARG A O 1
ATOM 759 N N . VAL A 1 98 ? -4.883 10.411 29.143 1.00 90.19 98 VAL A N 1
ATOM 760 C CA . VAL A 1 98 ? -4.968 9.458 28.039 1.00 90.19 98 VAL A CA 1
ATOM 761 C C . VAL A 1 98 ? -3.578 9.264 27.456 1.00 90.19 98 VAL A C 1
ATOM 763 O O . VAL A 1 98 ? -2.945 10.237 27.054 1.00 90.19 98 VAL A O 1
ATOM 766 N N . TYR A 1 99 ? -3.102 8.022 27.419 1.00 91.44 99 TYR A N 1
ATOM 767 C CA . TYR A 1 99 ? -1.837 7.684 26.771 1.00 91.44 99 TYR A CA 1
ATOM 768 C C . TYR A 1 99 ? -2.083 7.201 25.347 1.00 91.44 99 TYR A C 1
ATOM 770 O O . TYR A 1 99 ? -2.858 6.275 25.128 1.00 91.44 99 TYR A O 1
ATOM 778 N N . GLU A 1 100 ? -1.401 7.816 24.392 1.00 90.56 100 GLU A N 1
ATOM 779 C CA . GLU A 1 100 ? -1.334 7.403 22.999 1.00 90.56 100 GLU A CA 1
ATOM 780 C C . GLU A 1 100 ? 0.031 6.781 22.724 1.00 90.56 100 GLU A C 1
ATOM 782 O O . GLU A 1 100 ? 1.068 7.411 22.926 1.00 90.56 100 GLU A O 1
ATOM 787 N N . ILE A 1 101 ? 0.019 5.530 22.277 1.00 88.12 101 ILE A N 1
ATOM 788 C CA . ILE A 1 101 ? 1.214 4.753 21.972 1.00 88.12 101 ILE A CA 1
ATOM 789 C C . ILE A 1 101 ? 1.126 4.327 20.514 1.00 88.12 101 ILE A C 1
ATOM 791 O O . ILE A 1 101 ? 0.163 3.669 20.119 1.00 88.12 101 ILE A O 1
ATOM 795 N N . ILE A 1 102 ? 2.119 4.713 19.719 1.00 82.38 102 ILE A N 1
ATOM 796 C CA . ILE A 1 102 ? 2.190 4.409 18.290 1.00 82.38 102 ILE A CA 1
ATOM 797 C C . ILE A 1 102 ? 3.463 3.599 18.049 1.00 82.38 102 ILE A C 1
ATOM 799 O O . ILE A 1 102 ? 4.536 3.981 18.513 1.00 82.38 102 ILE A O 1
ATOM 803 N N . ASP A 1 103 ? 3.337 2.481 17.341 1.00 76.94 103 ASP A N 1
ATOM 804 C CA . ASP A 1 103 ? 4.464 1.614 16.997 1.00 76.94 103 ASP A CA 1
ATOM 805 C C . ASP A 1 103 ? 5.571 2.384 16.252 1.00 76.94 103 ASP A C 1
ATOM 807 O O . ASP A 1 103 ? 5.305 3.025 15.236 1.00 76.94 103 ASP A O 1
ATOM 811 N N . GLY A 1 104 ? 6.800 2.349 16.779 1.00 69.38 104 GLY A N 1
ATOM 812 C CA . GLY A 1 104 ? 7.960 3.056 16.224 1.00 69.38 104 GLY A CA 1
ATOM 813 C C . GLY A 1 104 ? 8.049 4.559 16.531 1.00 69.38 104 GLY A C 1
ATOM 814 O O . GLY A 1 104 ? 8.977 5.209 16.052 1.00 69.38 104 GLY A O 1
ATOM 815 N N . PHE A 1 105 ? 7.135 5.126 17.330 1.00 74.19 105 PHE A N 1
ATOM 816 C CA . PHE A 1 105 ? 7.150 6.547 17.702 1.00 74.19 105 PHE A CA 1
ATOM 817 C C . PHE A 1 105 ? 7.133 6.756 19.228 1.00 74.19 105 PHE A C 1
ATOM 819 O O . PHE A 1 105 ? 6.663 5.895 19.980 1.00 74.19 105 PHE A O 1
ATOM 826 N N . PRO A 1 106 ? 7.607 7.921 19.716 1.00 75.06 106 PRO A N 1
ATOM 827 C CA . PRO A 1 106 ? 7.430 8.313 21.110 1.00 75.06 106 PRO A CA 1
ATOM 828 C C . PRO A 1 106 ? 5.951 8.363 21.518 1.00 75.06 106 PRO A C 1
ATOM 830 O O . PRO A 1 106 ? 5.098 8.846 20.767 1.00 75.06 106 PRO A O 1
ATOM 833 N N . ALA A 1 107 ? 5.651 7.916 22.735 1.00 84.69 107 ALA A N 1
ATOM 834 C CA . ALA A 1 107 ? 4.315 7.995 23.302 1.00 84.69 107 ALA A CA 1
ATOM 835 C C . ALA A 1 107 ? 3.892 9.453 23.547 1.00 84.69 107 ALA A C 1
ATOM 837 O O . ALA A 1 107 ? 4.701 10.363 23.734 1.00 84.69 107 ALA A O 1
ATOM 838 N N . THR A 1 108 ? 2.587 9.685 23.569 1.00 86.31 108 THR A N 1
ATOM 839 C CA . THR A 1 108 ? 1.987 10.986 23.854 1.00 86.31 108 THR A CA 1
ATOM 840 C C . THR A 1 108 ? 1.051 10.864 25.059 1.00 86.31 108 THR A C 1
ATOM 842 O O . THR A 1 108 ? 0.164 10.018 25.078 1.00 86.31 108 THR A O 1
ATOM 845 N N . GLU A 1 109 ? 1.211 11.719 26.069 1.00 89.44 109 GLU A N 1
ATOM 846 C CA . GLU A 1 109 ? 0.220 11.911 27.135 1.00 89.44 109 GLU A CA 1
ATOM 847 C C . GLU A 1 109 ? -0.684 13.097 26.789 1.00 89.44 109 GLU A C 1
ATOM 849 O O . GLU A 1 109 ? -0.209 14.195 26.491 1.00 89.44 109 GLU A O 1
ATOM 854 N N . HIS A 1 110 ? -1.994 12.877 26.865 1.00 87.69 110 HIS A N 1
ATOM 855 C CA . HIS A 1 110 ? -3.022 13.905 26.753 1.00 87.69 110 HIS A CA 1
ATOM 856 C C . HIS A 1 110 ? -3.656 14.123 28.129 1.00 87.69 110 HIS A C 1
ATOM 858 O O . HIS A 1 110 ? -4.158 13.178 28.743 1.00 87.69 110 HIS A O 1
ATOM 864 N N . ASN A 1 111 ? -3.627 15.356 28.632 1.00 84.62 111 ASN A N 1
ATOM 865 C CA . ASN A 1 111 ? -4.156 15.709 29.951 1.00 84.62 111 ASN A CA 1
ATOM 866 C C . ASN A 1 111 ? -4.692 17.163 29.982 1.00 84.62 111 ASN A C 1
ATOM 868 O O . ASN A 1 111 ? -4.751 17.846 28.960 1.00 84.62 111 ASN A O 1
ATOM 872 N N . ALA A 1 112 ? -5.074 17.658 31.167 1.00 74.88 112 ALA A N 1
ATOM 873 C CA . ALA A 1 112 ? -5.574 19.028 31.366 1.00 74.88 112 ALA A CA 1
ATOM 874 C C . ALA A 1 112 ? -4.599 20.141 30.936 1.00 74.88 112 ALA A C 1
ATOM 876 O O . ALA A 1 112 ? -5.030 21.223 30.535 1.00 74.88 112 ALA A O 1
ATOM 877 N N . ALA A 1 113 ? -3.294 19.889 31.060 1.00 71.88 113 ALA A N 1
ATOM 878 C CA . ALA A 1 113 ? -2.232 20.816 30.686 1.00 71.88 113 ALA A CA 1
ATOM 879 C C . ALA A 1 113 ? -1.944 20.806 29.173 1.00 71.88 113 ALA A C 1
ATOM 881 O O . ALA A 1 113 ? -1.281 21.717 28.679 1.00 71.88 113 ALA A O 1
ATOM 882 N N . GLY A 1 114 ? -2.470 19.824 28.436 1.00 72.75 114 GLY A N 1
ATOM 883 C CA . GLY A 1 114 ? -2.332 19.691 26.991 1.00 72.75 114 GLY A CA 1
ATOM 884 C C . GLY A 1 114 ? -1.693 18.366 26.584 1.00 72.75 114 GLY A C 1
ATOM 885 O O . GLY A 1 114 ? -1.858 17.343 27.249 1.00 72.75 114 GLY A O 1
ATOM 886 N N . ARG A 1 115 ? -0.988 18.398 25.450 1.00 82.31 115 ARG A N 1
ATOM 887 C CA . ARG A 1 115 ? -0.295 17.253 24.854 1.00 82.31 115 ARG A CA 1
ATOM 888 C C . ARG A 1 115 ? 1.188 17.291 25.224 1.00 82.31 115 ARG A C 1
ATOM 890 O O . ARG A 1 115 ? 1.842 18.302 24.980 1.00 82.31 115 ARG A O 1
ATOM 897 N N . GLN A 1 116 ? 1.725 16.187 25.736 1.00 83.31 116 GLN A N 1
ATOM 898 C CA . GLN A 1 116 ? 3.149 16.038 26.037 1.00 83.31 116 GLN A CA 1
ATOM 899 C C . GLN A 1 116 ? 3.715 14.769 25.394 1.00 83.31 116 GLN A C 1
ATOM 901 O O . GLN A 1 116 ? 3.131 13.697 25.520 1.00 83.31 116 GLN A O 1
ATOM 906 N N . VAL A 1 117 ? 4.867 14.884 24.729 1.00 83.56 117 VAL A N 1
ATOM 907 C CA . VAL A 1 117 ? 5.622 13.730 24.216 1.00 83.56 117 VAL A CA 1
ATOM 908 C C . VAL A 1 117 ? 6.446 13.120 25.350 1.00 83.56 117 VAL A C 1
ATOM 910 O O . VAL A 1 117 ? 7.107 13.846 26.095 1.00 83.56 117 VAL A O 1
ATOM 913 N N . ILE A 1 118 ? 6.384 11.798 25.497 1.00 83.81 118 ILE A N 1
ATOM 914 C CA . ILE A 1 118 ? 7.014 11.030 26.575 1.00 83.81 118 ILE A CA 1
ATOM 915 C C . ILE A 1 118 ? 7.669 9.778 25.976 1.00 83.81 118 ILE A C 1
ATOM 917 O O . ILE A 1 118 ? 7.206 9.236 24.978 1.00 83.81 118 ILE A O 1
ATOM 921 N N . ASP A 1 119 ? 8.749 9.301 26.593 1.00 80.75 119 ASP A N 1
ATOM 922 C CA . ASP A 1 119 ? 9.365 8.022 26.233 1.00 80.75 119 ASP A CA 1
ATOM 923 C C . ASP A 1 119 ? 8.363 6.854 26.356 1.00 80.75 119 ASP A C 1
ATOM 925 O O . ASP A 1 119 ? 7.745 6.639 27.406 1.00 80.75 119 ASP A O 1
ATOM 929 N N . SER A 1 120 ? 8.232 6.076 25.280 1.00 80.81 120 SER A N 1
ATOM 930 C CA . SER A 1 120 ? 7.356 4.907 25.197 1.00 80.81 120 SER A CA 1
ATOM 931 C C . SER A 1 120 ? 7.709 3.851 26.244 1.00 80.81 120 SER A C 1
ATOM 933 O O . SER A 1 120 ? 6.804 3.296 26.864 1.00 80.81 120 SER A O 1
ATOM 935 N N . ASN A 1 121 ? 8.996 3.617 26.534 1.00 81.62 121 ASN A N 1
ATOM 936 C CA . ASN A 1 121 ? 9.402 2.636 27.550 1.00 81.62 121 ASN A CA 1
ATOM 937 C C . ASN A 1 121 ? 8.961 3.039 28.958 1.00 81.62 121 ASN A C 1
ATOM 939 O O . ASN A 1 121 ? 8.519 2.191 29.738 1.00 81.62 121 ASN A O 1
ATOM 943 N N . PHE A 1 122 ? 9.027 4.333 29.270 1.00 84.88 122 PHE A N 1
ATOM 944 C CA . PHE A 1 122 ? 8.518 4.869 30.527 1.00 84.88 122 PHE A CA 1
ATOM 945 C C . PHE A 1 122 ? 6.998 4.685 30.650 1.00 84.88 122 PHE A C 1
ATOM 947 O O . PHE A 1 122 ? 6.516 4.227 31.689 1.00 84.88 122 PHE A O 1
ATOM 954 N N . VAL A 1 123 ? 6.239 4.995 29.592 1.00 86.19 123 VAL A N 1
ATOM 955 C CA . VAL A 1 123 ? 4.777 4.820 29.585 1.00 86.19 123 VAL A CA 1
ATOM 956 C C . VAL A 1 123 ? 4.406 3.345 29.725 1.00 86.19 123 VAL A C 1
ATOM 958 O O . VAL A 1 123 ? 3.576 3.020 30.568 1.00 86.19 123 VAL A O 1
ATOM 961 N N . ILE A 1 124 ? 5.056 2.441 28.986 1.00 84.25 124 ILE A N 1
ATOM 962 C CA . ILE A 1 124 ? 4.849 0.989 29.117 1.00 84.25 124 ILE A CA 1
ATOM 963 C C . ILE A 1 124 ? 5.141 0.537 30.546 1.00 84.25 124 ILE A C 1
ATOM 965 O O . ILE A 1 124 ? 4.326 -0.160 31.139 1.00 84.25 124 ILE A O 1
ATOM 969 N N . GLY A 1 125 ? 6.274 0.950 31.124 1.00 83.50 125 GLY A N 1
ATOM 970 C CA . GLY A 1 125 ? 6.628 0.616 32.504 1.00 83.50 125 GLY A CA 1
ATOM 971 C C . GLY A 1 125 ? 5.549 1.044 33.500 1.00 83.50 125 GLY A C 1
ATOM 972 O O . GLY A 1 125 ? 5.190 0.268 34.379 1.00 83.50 125 GLY A O 1
ATOM 973 N N . ARG A 1 126 ? 4.963 2.235 33.312 1.00 84.00 126 ARG A N 1
ATOM 974 C CA . ARG A 1 126 ? 3.833 2.707 34.125 1.00 84.00 126 ARG A CA 1
ATOM 975 C C . ARG A 1 126 ? 2.553 1.920 33.900 1.00 84.00 126 ARG A C 1
ATOM 977 O O . ARG A 1 126 ? 1.892 1.564 34.869 1.00 84.00 126 ARG A O 1
ATOM 984 N N . LEU A 1 127 ? 2.207 1.661 32.641 1.00 83.31 127 LEU A N 1
ATOM 985 C CA . LEU A 1 127 ? 1.032 0.870 32.286 1.00 83.31 127 LEU A CA 1
ATOM 986 C C . LEU A 1 127 ? 1.131 -0.563 32.789 1.00 83.31 127 LEU A C 1
ATOM 988 O O . LEU A 1 127 ? 0.092 -1.199 32.904 1.00 83.31 127 LEU A O 1
ATOM 992 N N . LEU A 1 128 ? 2.344 -1.059 33.060 1.00 82.31 128 LEU A N 1
ATOM 993 C CA . LEU A 1 128 ? 2.596 -2.403 33.560 1.00 82.31 128 LEU A CA 1
ATOM 994 C C . LEU A 1 128 ? 2.831 -2.496 35.075 1.00 82.31 128 LEU A C 1
ATOM 996 O O . LEU A 1 128 ? 3.033 -3.598 35.584 1.00 82.31 128 LEU A O 1
ATOM 1000 N N . ASP A 1 129 ? 2.804 -1.383 35.807 1.00 82.50 129 ASP A N 1
ATOM 1001 C CA . ASP A 1 129 ? 2.949 -1.407 37.261 1.00 82.50 129 ASP A CA 1
ATOM 1002 C C . ASP A 1 129 ? 1.569 -1.557 37.928 1.00 82.50 129 ASP A C 1
ATOM 1004 O O . ASP A 1 129 ? 0.775 -0.610 37.929 1.00 82.50 129 ASP A O 1
ATOM 1008 N N . PRO A 1 130 ? 1.252 -2.714 38.542 1.00 77.50 130 PRO A N 1
ATOM 1009 C CA . PRO A 1 130 ? -0.057 -2.947 39.147 1.00 77.50 130 PRO A CA 1
ATOM 1010 C C . PRO A 1 130 ? -0.330 -2.067 40.378 1.00 77.50 130 PRO A C 1
ATOM 1012 O O . PRO A 1 130 ? -1.497 -1.972 40.794 1.00 77.50 130 PRO A O 1
ATOM 1015 N N . ASN A 1 131 ? 0.715 -1.460 40.958 1.00 80.25 131 ASN A N 1
ATOM 1016 C CA . ASN A 1 131 ? 0.635 -0.556 42.107 1.00 80.25 131 ASN A CA 1
ATOM 1017 C C . ASN A 1 131 ? 0.298 0.875 41.696 1.00 80.25 131 ASN A C 1
ATOM 1019 O O . ASN A 1 131 ? -0.149 1.663 42.533 1.00 80.25 131 ASN A O 1
ATOM 1023 N N . LEU A 1 132 ? 0.494 1.216 40.422 1.00 79.38 132 LEU A N 1
ATOM 1024 C CA . LEU A 1 132 ? 0.076 2.500 39.901 1.00 79.38 132 LEU A CA 1
ATOM 1025 C C . LEU A 1 132 ? -1.414 2.460 39.533 1.00 79.38 132 LEU A C 1
ATOM 1027 O O . LEU A 1 132 ? -1.950 1.441 39.082 1.00 79.38 132 LEU A O 1
ATOM 1031 N N . PRO A 1 133 ? -2.132 3.566 39.761 1.00 76.00 133 PRO A N 1
ATOM 1032 C CA . PRO A 1 133 ? -3.510 3.684 39.320 1.00 76.00 133 PRO A CA 1
ATOM 1033 C C . PRO A 1 133 ? -3.589 3.731 37.787 1.00 76.00 133 PRO A C 1
ATOM 1035 O O . PRO A 1 133 ? -2.734 4.314 37.118 1.00 76.00 133 PRO A O 1
ATOM 1038 N N . ALA A 1 134 ? -4.633 3.106 37.241 1.00 80.44 134 ALA A N 1
ATOM 1039 C CA . ALA A 1 134 ? -4.834 3.026 35.801 1.00 80.44 134 ALA A CA 1
ATOM 1040 C C . ALA A 1 134 ? -5.235 4.402 35.226 1.00 80.44 134 ALA A C 1
ATOM 1042 O O . ALA A 1 134 ? -6.002 5.126 35.868 1.00 80.44 134 ALA A O 1
ATOM 1043 N N . PRO A 1 135 ? -4.741 4.774 34.032 1.00 88.44 135 PRO A N 1
ATOM 1044 C CA . PRO A 1 135 ? -5.177 5.976 33.329 1.00 88.44 135 PRO A CA 1
ATOM 1045 C C . PRO A 1 135 ? -6.642 5.880 32.882 1.00 88.44 135 PRO A C 1
ATOM 1047 O O . PRO A 1 135 ? -7.199 4.791 32.716 1.00 88.44 135 PRO A O 1
ATOM 1050 N N . SER A 1 136 ? -7.237 7.038 32.595 1.00 87.75 136 SER A N 1
ATOM 1051 C CA . SER A 1 136 ? -8.587 7.148 32.030 1.00 87.75 136 SER A CA 1
ATOM 1052 C C . SER A 1 136 ? -8.686 6.474 30.662 1.00 87.75 136 SER A C 1
ATOM 1054 O O . SER A 1 136 ? -9.674 5.811 30.355 1.00 87.75 136 SER A O 1
ATOM 1056 N N . GLY A 1 137 ? -7.650 6.630 29.835 1.00 91.69 137 GLY A N 1
ATOM 1057 C CA . GLY A 1 137 ? -7.620 6.075 28.490 1.00 91.69 137 GLY A CA 1
ATOM 1058 C C . GLY A 1 137 ? -6.240 5.590 28.070 1.00 91.69 137 GLY A C 1
ATOM 1059 O O . GLY A 1 137 ? -5.224 6.191 28.418 1.00 91.69 137 GLY A O 1
ATOM 1060 N N . VAL A 1 138 ? -6.213 4.534 27.267 1.00 93.00 138 VAL A N 1
ATOM 1061 C CA . VAL A 1 138 ? -5.022 4.096 26.533 1.00 93.00 138 VAL A CA 1
ATOM 1062 C C . VAL A 1 138 ? -5.427 3.845 25.090 1.00 93.00 138 VAL A C 1
ATOM 1064 O O . VAL A 1 138 ? -6.387 3.123 24.842 1.00 93.00 138 VAL A O 1
ATOM 1067 N N . VAL A 1 139 ? -4.704 4.410 24.133 1.00 93.62 139 VAL A N 1
ATOM 1068 C CA . VAL A 1 139 ? -4.815 4.045 22.721 1.00 93.62 139 VAL A CA 1
ATOM 1069 C C . VAL A 1 139 ? -3.493 3.480 22.239 1.00 93.62 139 VAL A C 1
ATOM 1071 O O . VAL A 1 139 ? -2.442 4.089 22.425 1.00 93.62 139 VAL A O 1
ATOM 1074 N N . ILE A 1 140 ? -3.562 2.304 21.623 1.00 91.81 140 ILE A N 1
ATOM 1075 C CA . ILE A 1 140 ? -2.412 1.618 21.037 1.00 91.81 140 ILE A CA 1
ATOM 1076 C C . ILE A 1 140 ? -2.656 1.548 19.533 1.00 91.81 140 ILE A C 1
ATOM 1078 O O . ILE A 1 140 ? -3.661 0.984 19.098 1.00 91.81 140 ILE A O 1
ATOM 1082 N N . THR A 1 141 ? -1.758 2.149 18.758 1.00 88.62 141 THR A N 1
ATOM 1083 C CA . THR A 1 141 ? -1.824 2.253 17.298 1.00 88.62 141 THR A CA 1
ATOM 1084 C C . THR A 1 141 ? -0.662 1.491 16.681 1.00 88.62 141 THR A C 1
ATOM 1086 O O . THR A 1 141 ? 0.494 1.825 16.926 1.00 88.62 141 THR A O 1
ATOM 1089 N N . GLY A 1 142 ? -0.954 0.485 15.859 1.00 84.69 142 GLY A N 1
ATOM 1090 C CA . GLY A 1 142 ? 0.095 -0.301 15.214 1.00 84.69 142 GLY A CA 1
ATOM 1091 C C . GLY A 1 142 ? -0.427 -1.499 14.434 1.00 84.69 142 GLY A C 1
ATOM 1092 O O . GLY A 1 142 ? -1.631 -1.643 14.193 1.00 84.69 142 GLY A O 1
ATOM 1093 N N . HIS A 1 143 ? 0.495 -2.380 14.046 1.00 83.50 143 HIS A N 1
ATOM 1094 C CA . HIS A 1 143 ? 0.145 -3.679 13.483 1.00 83.50 143 HIS A CA 1
ATOM 1095 C C . HIS A 1 143 ? -0.420 -4.603 14.563 1.00 83.50 143 HIS A C 1
ATOM 1097 O O . HIS A 1 143 ? 0.084 -4.670 15.683 1.00 83.50 143 HIS A O 1
ATOM 1103 N N . GLY A 1 144 ? -1.475 -5.335 14.226 1.00 86.44 144 GLY A N 1
ATOM 1104 C CA . GLY A 1 144 ? -2.125 -6.241 15.158 1.00 86.44 144 GLY A CA 1
ATOM 1105 C C . GLY A 1 144 ? -3.193 -7.095 14.498 1.00 86.44 144 GLY A C 1
ATOM 1106 O O . GLY A 1 144 ? -3.407 -7.035 13.286 1.00 86.44 144 GLY A O 1
ATOM 1107 N N . SER A 1 145 ? -3.829 -7.901 15.333 1.00 86.81 145 SER A N 1
ATOM 1108 C CA . SER A 1 145 ? -4.915 -8.820 15.016 1.00 86.81 145 SER A CA 1
ATOM 1109 C C . SER A 1 145 ? -5.826 -8.963 16.241 1.00 86.81 145 SER A C 1
ATOM 1111 O O . SER A 1 145 ? -5.627 -8.314 17.269 1.00 86.81 145 SER A O 1
ATOM 1113 N N . GLU A 1 146 ? -6.808 -9.854 16.172 1.00 89.88 146 GLU A N 1
ATOM 1114 C CA . GLU A 1 146 ? -7.729 -10.159 17.265 1.00 89.88 146 GLU A CA 1
ATOM 1115 C C . GLU A 1 146 ? -7.022 -10.576 18.568 1.00 89.88 146 GLU A C 1
ATOM 1117 O O . GLU A 1 146 ? -7.576 -10.367 19.650 1.00 89.88 146 GLU A O 1
ATOM 1122 N N . TYR A 1 147 ? -5.834 -11.191 18.485 1.00 88.25 147 TYR A N 1
ATOM 1123 C CA . TYR A 1 147 ? -5.126 -11.772 19.635 1.00 88.25 147 TYR A CA 1
ATOM 1124 C C . TYR A 1 147 ? -3.887 -10.995 20.083 1.00 88.25 147 TYR A C 1
ATOM 1126 O O . TYR A 1 147 ? -3.376 -11.257 21.176 1.00 88.25 147 TYR A O 1
ATOM 1134 N N . CYS A 1 148 ? -3.392 -10.054 19.273 1.00 90.31 148 CYS A N 1
ATOM 1135 C CA . CYS A 1 148 ? -2.221 -9.263 19.627 1.00 90.31 148 CYS A CA 1
ATOM 1136 C C . CYS A 1 148 ? -2.197 -7.873 18.986 1.00 90.31 148 CYS A C 1
ATOM 1138 O O . CYS A 1 148 ? -2.792 -7.630 17.940 1.00 90.31 148 CYS A O 1
ATOM 1140 N N . ILE A 1 149 ? -1.438 -6.965 19.589 1.00 90.81 149 ILE A N 1
ATOM 1141 C CA . ILE A 1 149 ? -1.079 -5.680 18.992 1.00 90.81 149 ILE A CA 1
ATOM 1142 C C . ILE A 1 149 ? 0.377 -5.364 19.314 1.00 90.81 149 ILE A C 1
ATOM 1144 O O . ILE A 1 149 ? 0.848 -5.610 20.429 1.00 90.81 149 ILE A O 1
ATOM 1148 N N . ARG A 1 150 ? 1.100 -4.848 18.324 1.00 84.38 150 ARG A N 1
ATOM 1149 C CA . ARG A 1 150 ? 2.480 -4.422 18.498 1.00 84.38 150 ARG A CA 1
ATOM 1150 C C . ARG A 1 150 ? 2.533 -3.103 19.256 1.00 84.38 150 ARG A C 1
ATOM 1152 O O . ARG A 1 150 ? 1.729 -2.200 19.031 1.00 84.38 150 ARG A O 1
ATOM 1159 N N . LEU A 1 151 ? 3.490 -3.022 20.166 1.00 81.00 151 LEU A N 1
ATOM 1160 C CA . LEU A 1 151 ? 3.777 -1.860 20.977 1.00 81.00 151 LEU A CA 1
ATOM 1161 C C . LEU A 1 151 ? 5.297 -1.663 20.962 1.00 81.00 151 LEU A C 1
ATOM 1163 O O . LEU A 1 151 ? 6.011 -2.199 21.811 1.00 81.00 151 LEU A O 1
ATOM 1167 N N . ASP A 1 152 ? 5.775 -0.911 19.969 1.00 72.81 152 ASP A N 1
ATOM 1168 C CA . ASP A 1 152 ? 7.199 -0.659 19.738 1.00 72.81 152 ASP A CA 1
ATOM 1169 C C . ASP A 1 152 ? 7.988 -1.976 19.554 1.00 72.81 152 ASP A C 1
ATOM 1171 O O . ASP A 1 152 ? 7.729 -2.766 18.642 1.00 72.81 152 ASP A O 1
ATOM 1175 N N . SER A 1 153 ? 8.937 -2.253 20.443 1.00 74.88 153 SER A N 1
ATOM 1176 C CA . SER A 1 153 ? 9.790 -3.441 20.459 1.00 74.88 153 SER A CA 1
ATOM 1177 C C . SER A 1 153 ? 9.161 -4.624 21.208 1.00 74.88 153 SER A C 1
ATOM 1179 O O . SER A 1 153 ? 9.874 -5.517 21.661 1.00 74.88 153 SER A O 1
ATOM 1181 N N . ARG A 1 154 ? 7.837 -4.623 21.426 1.00 84.56 154 ARG A N 1
ATOM 1182 C CA . ARG A 1 154 ? 7.124 -5.647 22.208 1.00 84.56 154 ARG A CA 1
ATOM 1183 C C . ARG A 1 154 ? 5.758 -5.968 21.613 1.00 84.56 154 ARG A C 1
ATOM 1185 O O . ARG A 1 154 ? 5.153 -5.159 20.914 1.00 84.56 154 ARG A O 1
ATOM 1192 N N . TRP A 1 155 ? 5.227 -7.131 21.969 1.00 87.44 155 TRP A N 1
ATOM 1193 C CA . TRP A 1 155 ? 3.877 -7.554 21.606 1.00 87.44 155 TRP A CA 1
ATOM 1194 C C . TRP A 1 155 ? 2.971 -7.595 22.826 1.00 87.44 155 TRP A C 1
ATOM 1196 O O . TRP A 1 155 ? 3.264 -8.292 23.790 1.00 87.44 155 TRP A O 1
ATOM 1206 N N . PHE A 1 156 ? 1.829 -6.921 22.770 1.00 88.88 156 PHE A N 1
ATOM 1207 C CA . PHE A 1 156 ? 0.727 -7.197 23.683 1.00 88.88 156 PHE A CA 1
ATOM 1208 C C . PHE A 1 156 ? -0.070 -8.376 23.135 1.00 88.88 156 PHE A C 1
ATOM 1210 O O . PHE A 1 156 ? -0.626 -8.271 22.047 1.00 88.88 156 PHE A O 1
ATOM 1217 N N . SER A 1 157 ? -0.111 -9.497 23.856 1.00 89.38 157 SER A N 1
ATOM 1218 C CA . SER A 1 157 ? -0.747 -10.740 23.394 1.00 89.38 157 SER A CA 1
ATOM 1219 C C . SER A 1 157 ? -1.504 -11.428 24.526 1.00 89.38 157 SER A C 1
ATOM 1221 O O . SER A 1 157 ? -1.225 -11.206 25.702 1.00 89.38 157 SER A O 1
ATOM 1223 N N . THR A 1 158 ? -2.450 -12.296 24.178 1.00 84.88 158 THR A N 1
ATOM 1224 C CA . THR A 1 158 ? -3.166 -13.152 25.138 1.00 84.88 158 THR A CA 1
ATOM 1225 C C . THR A 1 158 ? -2.399 -14.421 25.514 1.00 84.88 158 THR A C 1
ATOM 1227 O O . THR A 1 158 ? -2.742 -15.077 26.496 1.00 84.88 158 THR A O 1
ATOM 1230 N N . PHE A 1 159 ? -1.350 -14.775 24.767 1.00 81.62 159 PHE A N 1
ATOM 1231 C CA . PHE A 1 159 ? -0.553 -15.980 24.997 1.00 81.62 159 PHE A CA 1
ATOM 1232 C C . PHE A 1 159 ? 0.913 -15.782 24.617 1.00 81.62 159 PHE A C 1
ATOM 1234 O O . PHE A 1 159 ? 1.253 -14.971 23.752 1.00 81.62 159 PHE A O 1
ATOM 1241 N N . ASN A 1 160 ? 1.780 -16.550 25.280 1.00 81.44 160 ASN A N 1
ATOM 1242 C CA . ASN A 1 160 ? 3.193 -16.618 24.938 1.00 81.44 160 ASN A CA 1
ATOM 1243 C C . ASN A 1 160 ? 3.375 -17.530 23.717 1.00 81.44 160 ASN A C 1
ATOM 1245 O O . ASN A 1 160 ? 2.787 -18.611 23.657 1.00 81.44 160 ASN A O 1
ATOM 1249 N N . THR A 1 161 ? 4.163 -17.099 22.739 1.00 76.19 161 THR A N 1
ATOM 1250 C CA . THR A 1 161 ? 4.371 -17.829 21.489 1.00 76.19 161 THR A CA 1
ATOM 1251 C C . THR A 1 161 ? 5.716 -17.488 20.867 1.00 76.19 161 THR A C 1
ATOM 1253 O O . THR A 1 161 ? 6.181 -16.360 20.974 1.00 76.19 161 THR A O 1
ATOM 1256 N N . ALA A 1 162 ? 6.314 -18.458 20.176 1.00 72.81 162 ALA A N 1
ATOM 1257 C CA . ALA A 1 162 ? 7.531 -18.254 19.395 1.00 72.81 162 ALA A CA 1
ATOM 1258 C C . ALA A 1 162 ? 7.266 -17.609 18.019 1.00 72.81 162 ALA A C 1
ATOM 1260 O O . ALA A 1 162 ? 8.210 -17.247 17.328 1.00 72.81 162 ALA A O 1
ATOM 1261 N N . PHE A 1 163 ? 5.999 -17.486 17.598 1.00 73.25 163 PHE A N 1
ATOM 1262 C CA . PHE A 1 163 ? 5.646 -16.889 16.301 1.00 73.25 163 PHE A CA 1
ATOM 1263 C C . PHE A 1 163 ? 5.756 -15.359 16.282 1.00 73.25 163 PHE A C 1
ATOM 1265 O O . PHE A 1 163 ? 5.825 -14.771 15.208 1.00 73.25 163 PHE A O 1
ATOM 1272 N N . LEU A 1 164 ? 5.737 -14.714 17.450 1.00 74.94 164 LEU A N 1
ATOM 1273 C CA . LEU A 1 164 ? 5.963 -13.278 17.576 1.00 74.94 164 LEU A CA 1
ATOM 1274 C C . LEU A 1 164 ? 7.449 -13.073 17.888 1.00 74.94 164 LEU A C 1
ATOM 1276 O O . LEU A 1 164 ? 7.966 -13.653 18.839 1.00 74.94 164 LEU A O 1
ATOM 1280 N N . THR A 1 165 ? 8.137 -12.298 17.053 1.00 74.38 165 THR A N 1
ATOM 1281 C CA . THR A 1 165 ? 9.607 -12.174 17.042 1.00 74.38 165 THR A CA 1
ATOM 1282 C C . THR A 1 165 ? 10.182 -11.397 18.221 1.00 74.38 165 THR A C 1
ATOM 1284 O O . THR A 1 165 ? 11.364 -11.538 18.524 1.00 74.38 165 THR A O 1
ATOM 1287 N N . ASP A 1 166 ? 9.354 -10.598 18.892 1.00 83.25 166 ASP A N 1
ATOM 1288 C CA . ASP A 1 166 ? 9.763 -9.674 19.949 1.00 83.25 166 ASP A CA 1
ATOM 1289 C C . ASP A 1 166 ? 9.140 -10.057 21.305 1.00 83.25 166 ASP A C 1
ATOM 1291 O O . ASP A 1 166 ? 8.155 -10.803 21.342 1.00 83.25 166 ASP A O 1
ATOM 1295 N N . PRO A 1 167 ? 9.665 -9.545 22.438 1.00 87.00 167 PRO A N 1
ATOM 1296 C CA . PRO A 1 167 ? 9.150 -9.860 23.768 1.00 87.00 167 PRO A CA 1
ATOM 1297 C C . PRO A 1 167 ? 7.638 -9.657 23.913 1.00 87.00 167 PRO A C 1
ATOM 1299 O O . PRO A 1 167 ? 7.094 -8.603 23.578 1.00 87.00 167 PRO A O 1
ATOM 1302 N N . ILE A 1 168 ? 6.964 -10.659 24.482 1.00 88.31 168 ILE A N 1
ATOM 1303 C CA . ILE A 1 168 ? 5.517 -10.644 24.701 1.00 88.31 168 ILE A CA 1
ATOM 1304 C C . ILE A 1 168 ? 5.189 -10.144 26.110 1.00 88.31 168 ILE A C 1
ATOM 1306 O O . ILE A 1 168 ? 5.697 -10.651 27.110 1.00 88.31 168 ILE A O 1
ATOM 1310 N N . ILE A 1 169 ? 4.268 -9.189 26.182 1.00 87.25 169 ILE A N 1
ATOM 1311 C CA . ILE A 1 169 ? 3.596 -8.743 27.393 1.00 87.25 169 ILE A CA 1
ATOM 1312 C C . ILE A 1 169 ? 2.222 -9.414 27.459 1.00 87.25 169 ILE A C 1
ATOM 1314 O O . ILE A 1 169 ? 1.388 -9.243 26.567 1.00 87.25 169 ILE A O 1
ATOM 1318 N N . LEU A 1 170 ? 1.985 -10.143 28.551 1.00 86.88 170 LEU A N 1
ATOM 1319 C CA . LEU A 1 170 ? 0.692 -10.739 28.881 1.00 86.88 170 LEU A CA 1
ATOM 1320 C C . LEU A 1 170 ? -0.054 -9.817 29.863 1.00 86.88 170 LEU A C 1
ATOM 1322 O O . LEU A 1 170 ? 0.347 -9.741 31.031 1.00 86.88 170 LEU A O 1
ATOM 1326 N N . PRO A 1 171 ? -1.118 -9.103 29.441 1.00 82.44 171 PRO A N 1
ATOM 1327 C CA . PRO A 1 171 ? -1.907 -8.301 30.365 1.00 82.44 171 PRO A CA 1
ATOM 1328 C C . PRO A 1 171 ? -2.535 -9.189 31.438 1.00 82.44 171 PRO A C 1
ATOM 1330 O O . PRO A 1 171 ? -3.267 -10.128 31.137 1.00 82.44 171 PRO A O 1
ATOM 1333 N N . SER A 1 172 ? -2.274 -8.858 32.700 1.00 83.69 172 SER A N 1
ATOM 1334 C CA . SER A 1 172 ? -2.836 -9.552 33.868 1.00 83.69 172 SER A CA 1
ATOM 1335 C C . SER A 1 172 ? -3.612 -8.620 34.805 1.00 83.69 172 SER A C 1
ATOM 1337 O O . SER A 1 172 ? -4.130 -9.048 35.834 1.00 83.69 172 SER A O 1
ATOM 1339 N N . PHE A 1 173 ? -3.722 -7.342 34.447 1.00 81.00 173 PHE A N 1
ATOM 1340 C CA . PHE A 1 173 ? -4.439 -6.311 35.193 1.00 81.00 173 PHE A CA 1
ATOM 1341 C C . PHE A 1 173 ? -4.959 -5.229 34.243 1.00 81.00 173 PHE A C 1
ATOM 1343 O O . PHE A 1 173 ? -4.610 -5.175 33.063 1.00 81.00 173 PHE A O 1
ATOM 1350 N N . LYS A 1 174 ? -5.826 -4.370 34.778 1.00 84.94 174 LYS A N 1
ATOM 1351 C CA . LYS A 1 174 ? -6.461 -3.272 34.054 1.00 84.94 174 LYS A CA 1
ATOM 1352 C C . LYS A 1 174 ? -5.426 -2.234 33.601 1.00 84.94 174 LYS A C 1
ATOM 1354 O O . LYS A 1 174 ? -4.873 -1.532 34.444 1.00 84.94 174 LYS A O 1
ATOM 1359 N N . LEU A 1 175 ? -5.214 -2.109 32.289 1.00 83.88 175 LEU A N 1
ATOM 1360 C CA . LEU A 1 175 ? -4.265 -1.143 31.703 1.00 83.88 175 LEU A CA 1
ATOM 1361 C C . LEU A 1 175 ? -4.821 0.288 31.639 1.00 83.88 175 LEU A C 1
ATOM 1363 O O . LEU A 1 175 ? -4.057 1.242 31.572 1.00 83.88 175 LEU A O 1
ATOM 1367 N N . GLY A 1 176 ? -6.144 0.442 31.634 1.00 87.56 176 GLY A N 1
ATOM 1368 C CA . GLY A 1 176 ? -6.840 1.728 31.561 1.00 87.56 176 GLY A CA 1
ATOM 1369 C C . GLY A 1 176 ? -8.345 1.553 31.748 1.00 87.56 176 GLY A C 1
ATOM 1370 O O . GLY A 1 176 ? -8.856 0.438 31.612 1.00 87.56 176 GLY A O 1
ATOM 1371 N N . ASP A 1 177 ? -9.072 2.622 32.071 1.00 87.12 177 ASP A N 1
ATOM 1372 C CA . ASP A 1 177 ? -10.541 2.572 32.138 1.00 87.12 177 ASP A CA 1
ATOM 1373 C C . ASP A 1 177 ? -11.157 2.282 30.770 1.00 87.12 177 ASP A C 1
ATOM 1375 O O . ASP A 1 177 ? -12.033 1.419 30.656 1.00 87.12 177 ASP A O 1
ATOM 1379 N N . VAL A 1 178 ? -10.621 2.921 29.731 1.00 93.12 178 VAL A N 1
ATOM 1380 C CA . VAL A 1 178 ? -10.995 2.700 28.335 1.00 93.12 178 VAL A CA 1
ATOM 1381 C C . VAL A 1 178 ? -9.744 2.418 27.514 1.00 93.12 178 VAL A C 1
ATOM 1383 O O . VAL A 1 178 ? -8.764 3.156 27.587 1.00 93.12 178 VAL A O 1
ATOM 1386 N N . ILE A 1 179 ? -9.772 1.360 26.711 1.00 95.06 179 ILE A N 1
ATOM 1387 C CA . ILE A 1 179 ? -8.678 0.999 25.814 1.00 95.06 179 ILE A CA 1
ATOM 1388 C C . ILE A 1 179 ? -9.181 1.069 24.381 1.00 95.06 179 ILE A C 1
ATOM 1390 O O . ILE A 1 179 ? -10.170 0.426 24.043 1.00 95.06 179 ILE A O 1
ATOM 1394 N N . PHE A 1 180 ? -8.487 1.814 23.531 1.00 96.56 180 PHE A N 1
ATOM 1395 C CA . PHE A 1 180 ? -8.702 1.796 22.094 1.00 96.56 180 PHE A CA 1
ATOM 1396 C C . PHE A 1 180 ? -7.580 1.010 21.407 1.00 96.56 180 PHE A C 1
ATOM 1398 O O . PHE A 1 180 ? -6.425 1.435 21.363 1.00 96.56 180 PHE A O 1
ATOM 1405 N N . LEU A 1 181 ? -7.932 -0.158 20.872 1.00 95.12 181 LEU A N 1
ATOM 1406 C CA . LEU A 1 181 ? -7.058 -0.984 20.048 1.00 95.12 181 LEU A CA 1
ATOM 1407 C C . LEU A 1 181 ? -7.171 -0.525 18.593 1.00 95.12 181 LEU A C 1
ATOM 1409 O O . LEU A 1 181 ? -7.996 -1.028 17.822 1.00 95.12 181 LEU A O 1
ATOM 1413 N N . ASN A 1 182 ? -6.351 0.451 18.224 1.00 92.38 182 ASN A N 1
ATOM 1414 C CA . ASN A 1 182 ? -6.301 1.016 16.885 1.00 92.38 182 ASN A CA 1
ATOM 1415 C C . ASN A 1 182 ? -5.409 0.148 15.983 1.00 92.38 182 ASN A C 1
ATOM 1417 O O . ASN A 1 182 ? -4.281 0.502 15.650 1.00 92.38 182 ASN A O 1
ATOM 1421 N N . CYS A 1 183 ? -5.913 -1.034 15.636 1.00 89.06 183 CYS A N 1
ATOM 1422 C CA . CYS A 1 183 ? -5.323 -1.942 14.657 1.00 89.06 183 CYS A CA 1
ATOM 1423 C C . CYS A 1 183 ? -6.423 -2.735 13.931 1.00 89.06 183 CYS A C 1
ATOM 1425 O O . CYS A 1 183 ? -7.602 -2.668 14.300 1.00 89.06 183 CYS A O 1
ATOM 1427 N N . CYS A 1 184 ? -6.049 -3.464 12.878 1.00 87.69 184 CYS A N 1
ATOM 1428 C CA . CYS A 1 184 ? -6.967 -4.258 12.064 1.00 87.69 184 CYS A CA 1
ATOM 1429 C C . CYS A 1 184 ? -7.654 -5.366 12.867 1.00 87.69 184 CYS A C 1
ATOM 1431 O O . CYS A 1 184 ? -6.995 -6.143 13.551 1.00 87.69 184 CYS A O 1
ATOM 1433 N N . SER A 1 185 ? -8.974 -5.485 12.706 1.00 89.50 185 SER A N 1
ATOM 1434 C CA . SER A 1 185 ? -9.794 -6.562 13.272 1.00 89.50 185 SER A CA 1
ATOM 1435 C C . SER A 1 185 ? -9.668 -6.750 14.795 1.00 89.50 185 SER A C 1
ATOM 1437 O O . SER A 1 185 ? -10.043 -7.795 15.313 1.00 89.50 185 SER A O 1
ATOM 1439 N N . SER A 1 186 ? -9.213 -5.741 15.545 1.00 92.38 186 SER A N 1
ATOM 1440 C CA . SER A 1 186 ? -8.976 -5.830 16.997 1.00 92.38 186 SER A CA 1
ATOM 1441 C C . SER A 1 186 ? -10.211 -6.161 17.842 1.00 92.38 186 SER A C 1
ATOM 1443 O O . SER A 1 186 ? -10.089 -6.597 18.985 1.00 92.38 186 SER A O 1
ATOM 1445 N N . LEU A 1 187 ? -11.403 -5.972 17.278 1.00 93.25 187 LEU A N 1
ATOM 1446 C CA . LEU A 1 187 ? -12.704 -6.278 17.862 1.00 93.25 187 LEU A CA 1
ATOM 1447 C C . LEU A 1 187 ? -13.569 -7.147 16.930 1.00 93.25 187 LEU A C 1
ATOM 1449 O O . LEU A 1 187 ? -14.796 -7.025 16.912 1.00 93.25 187 LEU A O 1
ATOM 1453 N N . LYS A 1 188 ? -12.952 -8.015 16.123 1.00 90.25 188 LYS A N 1
ATOM 1454 C CA . LYS A 1 188 ? -13.672 -9.054 15.379 1.00 90.25 188 LYS A CA 1
ATOM 1455 C C . LYS A 1 188 ? -13.943 -10.241 16.313 1.00 90.25 188 LYS A C 1
ATOM 1457 O O . LYS A 1 188 ? -13.007 -10.910 16.739 1.00 90.25 188 LYS A O 1
ATOM 1462 N N . LEU A 1 189 ? -15.212 -10.465 16.670 1.00 88.31 189 LEU A N 1
ATOM 1463 C CA . LEU A 1 189 ? -15.603 -11.386 17.751 1.00 88.31 189 LEU A CA 1
ATOM 1464 C C . LEU A 1 189 ? -16.197 -12.711 17.227 1.00 88.31 189 LEU A C 1
ATOM 1466 O O . LEU A 1 189 ? -15.456 -13.618 16.859 1.00 88.31 189 LEU A O 1
ATOM 1470 N N . GLY A 1 190 ? -17.524 -12.856 17.205 1.00 82.62 190 GLY A N 1
ATOM 1471 C CA . GLY A 1 190 ? -18.225 -14.147 17.154 1.00 82.62 190 GLY A CA 1
ATOM 1472 C C . GLY A 1 190 ? -18.045 -15.007 15.907 1.00 82.62 190 GLY A C 1
ATOM 1473 O O . GLY A 1 190 ? -18.244 -16.218 15.971 1.00 82.62 190 GLY A O 1
ATOM 1474 N N . ASP A 1 191 ? -17.659 -14.395 14.797 1.00 85.00 191 ASP A N 1
ATOM 1475 C CA . ASP A 1 191 ? -17.335 -15.011 13.508 1.00 85.00 191 ASP A CA 1
ATOM 1476 C C . ASP A 1 191 ? -15.835 -14.899 13.169 1.00 85.00 191 ASP A C 1
ATOM 1478 O O . ASP A 1 191 ? -15.418 -15.130 12.030 1.00 85.00 191 ASP A O 1
ATOM 1482 N N . SER A 1 192 ? -15.004 -14.548 14.154 1.00 84.50 192 SER A N 1
ATOM 1483 C CA . SER A 1 192 ? -13.555 -14.669 14.041 1.00 84.50 192 SER A CA 1
ATOM 1484 C C . SER A 1 192 ? -13.122 -16.135 14.044 1.00 84.50 192 SER A C 1
ATOM 1486 O O . SER A 1 192 ? -13.718 -16.987 14.705 1.00 84.50 192 SER A O 1
ATOM 1488 N N . CYS A 1 193 ? -12.032 -16.427 13.330 1.00 81.50 193 CYS A N 1
ATOM 1489 C CA . CYS A 1 193 ? -11.318 -17.695 13.476 1.00 81.50 193 CYS A CA 1
ATOM 1490 C C . CYS A 1 193 ? -10.545 -17.773 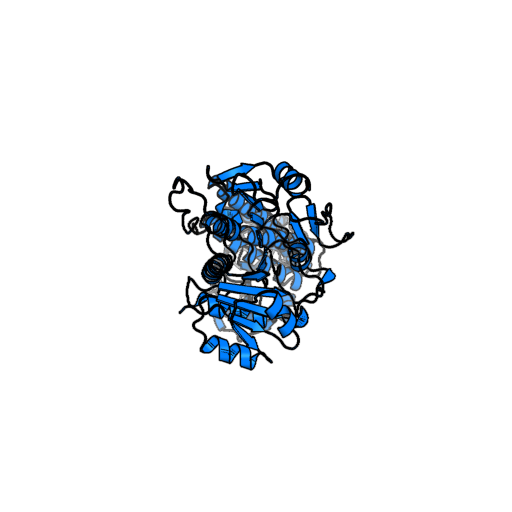14.803 1.00 81.50 193 CYS A C 1
ATOM 1492 O O . CYS A 1 193 ? -10.116 -18.860 15.189 1.00 81.50 193 CYS A O 1
ATOM 1494 N N . VAL A 1 194 ? -10.379 -16.643 15.497 1.00 83.38 194 VAL A N 1
ATOM 1495 C CA . VAL A 1 194 ? -9.728 -16.547 16.802 1.00 83.38 194 VAL A CA 1
ATOM 1496 C C . VAL A 1 194 ? -10.759 -16.830 17.903 1.00 83.38 194 VAL A C 1
ATOM 1498 O O . VAL A 1 194 ? -11.744 -16.097 18.027 1.00 83.38 194 VAL A O 1
ATOM 1501 N N . PRO A 1 195 ? -10.570 -17.888 18.714 1.00 83.94 195 PRO A N 1
ATOM 1502 C CA . PRO A 1 195 ? -11.466 -18.182 19.829 1.00 83.94 195 PRO A CA 1
ATOM 1503 C C . PRO A 1 195 ? -11.466 -17.073 20.891 1.00 83.94 195 PRO A C 1
ATOM 1505 O O . PRO A 1 195 ? -10.452 -16.406 21.090 1.00 83.94 195 PRO A O 1
ATOM 1508 N N . GLU A 1 196 ? -12.564 -16.952 21.648 1.00 88.69 196 GLU A N 1
ATOM 1509 C CA . GLU A 1 196 ? -12.716 -15.989 22.758 1.00 88.69 196 GLU A CA 1
ATOM 1510 C C . GLU A 1 196 ? -11.509 -15.977 23.707 1.00 88.69 196 GLU A C 1
ATOM 1512 O O . GLU A 1 196 ? -11.004 -14.913 24.051 1.00 88.69 196 GLU A O 1
ATOM 1517 N N . SER A 1 197 ? -10.998 -17.160 24.072 1.00 86.88 197 SER A N 1
ATOM 1518 C CA . SER A 1 197 ? -9.863 -17.325 24.992 1.00 86.88 197 SER A CA 1
ATOM 1519 C C . SER A 1 197 ? -8.562 -16.684 24.508 1.00 86.88 197 SER A C 1
ATOM 1521 O O . SER A 1 197 ? -7.661 -16.465 25.311 1.00 86.88 197 SER A O 1
ATOM 1523 N N . TYR A 1 198 ? -8.453 -16.414 23.207 1.00 89.12 198 TYR A N 1
ATOM 1524 C CA . TYR A 1 198 ? -7.292 -15.783 22.590 1.00 89.12 198 TYR A CA 1
ATOM 1525 C C . TYR A 1 198 ? -7.555 -14.332 22.182 1.00 89.12 198 TYR A C 1
ATOM 1527 O O . TYR A 1 198 ? -6.618 -13.655 21.769 1.00 89.12 198 TYR A O 1
ATOM 1535 N N . SER A 1 199 ? -8.781 -13.820 22.313 1.00 91.38 199 SER A N 1
ATOM 1536 C CA . SER A 1 199 ? -9.085 -12.438 21.946 1.00 91.38 199 SER A CA 1
ATOM 1537 C C . SER A 1 199 ? -8.507 -11.449 22.956 1.00 91.38 199 SER A C 1
ATOM 1539 O O . SER A 1 199 ? -8.852 -11.466 24.141 1.00 91.38 199 SER A O 1
ATOM 1541 N N . LEU A 1 200 ? -7.667 -10.532 22.472 1.00 92.75 200 LEU A N 1
ATOM 1542 C CA . LEU A 1 200 ? -7.084 -9.471 23.288 1.00 92.75 200 LEU A CA 1
ATOM 1543 C C . LEU A 1 200 ? -8.168 -8.530 23.822 1.00 92.75 200 LEU A C 1
ATOM 1545 O O . LEU A 1 200 ? -8.138 -8.167 24.997 1.00 92.75 200 LEU A O 1
ATOM 1549 N N . ALA A 1 201 ? -9.163 -8.188 23.000 1.00 93.38 201 ALA A N 1
ATOM 1550 C CA . ALA A 1 201 ? -10.296 -7.377 23.435 1.00 93.38 201 ALA A CA 1
ATOM 1551 C C . ALA A 1 201 ? -11.109 -8.057 24.548 1.00 93.38 201 ALA A C 1
ATOM 1553 O O . ALA A 1 201 ? -11.449 -7.405 25.536 1.00 93.38 201 ALA A O 1
ATOM 1554 N N . ALA A 1 202 ? -11.378 -9.363 24.429 1.00 91.19 202 ALA A N 1
ATOM 1555 C CA . ALA A 1 202 ? -12.087 -10.117 25.464 1.00 91.19 202 ALA A CA 1
ATOM 1556 C C . ALA A 1 202 ? -11.293 -10.172 26.777 1.00 91.19 202 ALA A C 1
ATOM 1558 O O . ALA A 1 202 ? -11.857 -9.938 27.848 1.00 91.19 202 ALA A O 1
ATOM 1559 N N . LEU A 1 203 ? -9.978 -10.417 26.696 1.00 91.12 203 LEU A N 1
ATOM 1560 C CA . LEU A 1 203 ? -9.090 -10.420 27.856 1.00 91.12 203 LEU A CA 1
ATOM 1561 C C . LEU A 1 203 ? -9.100 -9.058 28.562 1.00 91.12 203 LEU A C 1
ATOM 1563 O O . LEU A 1 203 ? -9.393 -8.993 29.754 1.00 91.12 203 LEU A O 1
ATOM 1567 N N . LEU A 1 204 ? -8.852 -7.965 27.837 1.00 91.69 204 LEU A N 1
ATOM 1568 C CA . LEU A 1 204 ? -8.834 -6.612 28.404 1.00 91.69 204 LEU A CA 1
ATOM 1569 C C . L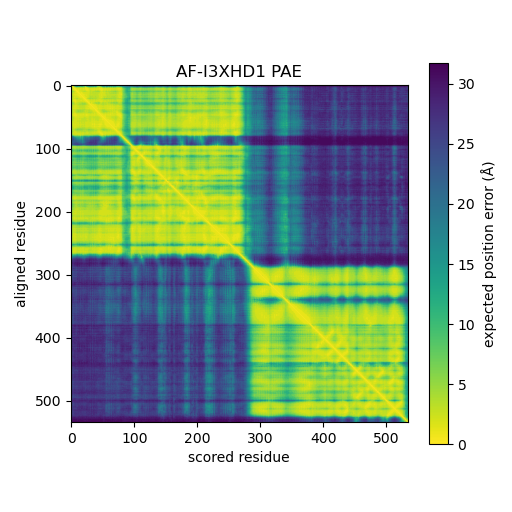EU A 1 204 ? -10.187 -6.219 29.015 1.00 91.69 204 LEU A C 1
ATOM 1571 O O . LEU A 1 204 ? -10.232 -5.615 30.089 1.00 91.69 204 LEU A O 1
ATOM 1575 N N . PHE A 1 205 ? -11.288 -6.623 28.379 1.00 91.19 205 PHE A N 1
ATOM 1576 C CA . PHE A 1 205 ? -12.627 -6.430 28.924 1.00 91.19 205 PHE A CA 1
ATOM 1577 C C . PHE A 1 205 ? -12.843 -7.210 30.228 1.00 91.19 205 PHE A C 1
ATOM 1579 O O . PHE A 1 205 ? -13.341 -6.657 31.209 1.00 91.19 205 PHE A O 1
ATOM 1586 N N . SER A 1 206 ? -12.398 -8.470 30.288 1.00 87.44 206 SER A N 1
ATOM 1587 C CA . SER A 1 206 ? -12.471 -9.298 31.502 1.00 87.44 206 SER A CA 1
ATOM 1588 C C . SER A 1 206 ? -11.631 -8.743 32.662 1.00 87.44 206 SER A C 1
ATOM 1590 O O . SER A 1 206 ? -12.006 -8.892 33.825 1.00 87.44 206 SER A O 1
ATOM 1592 N N . LEU A 1 207 ? -10.542 -8.030 32.345 1.00 87.06 207 LEU A N 1
ATOM 1593 C CA . LEU A 1 207 ? -9.695 -7.312 33.304 1.00 87.06 207 LEU A CA 1
ATOM 1594 C C . LEU A 1 207 ? -10.311 -5.978 33.773 1.00 87.06 207 LEU A C 1
ATOM 1596 O O . LEU A 1 207 ? -9.752 -5.318 34.650 1.00 87.06 207 LEU A O 1
ATOM 1600 N N . GLY A 1 208 ? -11.478 -5.597 33.241 1.00 84.38 208 GLY A N 1
ATOM 1601 C CA . GLY A 1 208 ? -12.293 -4.478 33.718 1.00 84.38 208 GLY A CA 1
ATOM 1602 C C . GLY A 1 208 ? -12.179 -3.184 32.912 1.00 84.38 208 GLY A C 1
ATOM 1603 O O . GLY A 1 208 ? -12.638 -2.146 33.396 1.00 84.38 208 GLY A O 1
ATOM 1604 N N . SER A 1 209 ? -11.570 -3.212 31.725 1.00 89.12 209 SER A N 1
ATOM 1605 C CA . SER A 1 209 ? -11.547 -2.081 30.785 1.00 89.12 209 SER A CA 1
ATOM 1606 C C . SER A 1 209 ? -12.768 -2.101 29.862 1.00 89.12 209 SER A C 1
ATOM 1608 O O . SER A 1 209 ? -13.241 -3.165 29.483 1.00 89.12 209 SER A O 1
ATOM 1610 N N . ALA A 1 210 ? -13.254 -0.939 29.431 1.00 93.06 210 ALA A N 1
ATOM 1611 C CA . ALA A 1 210 ? -14.045 -0.869 28.203 1.00 93.06 210 ALA A CA 1
ATOM 1612 C C . ALA A 1 210 ? -13.091 -0.909 27.001 1.00 93.06 210 ALA A C 1
ATOM 1614 O O . ALA A 1 210 ? -12.038 -0.273 27.044 1.00 93.06 210 ALA A O 1
ATOM 1615 N N . VAL A 1 211 ? -13.433 -1.643 25.942 1.00 96.31 211 VAL A N 1
ATOM 1616 C CA . VAL A 1 211 ? -12.541 -1.821 24.788 1.00 96.31 211 VAL A CA 1
ATOM 1617 C C . VAL A 1 211 ? -13.211 -1.316 23.521 1.00 96.31 211 VAL A C 1
ATOM 1619 O O . VAL A 1 211 ? -14.286 -1.776 23.154 1.00 96.31 211 VAL A O 1
ATOM 1622 N N . ILE A 1 212 ? -12.563 -0.384 22.837 1.00 97.69 212 ILE A N 1
ATOM 1623 C CA . ILE A 1 212 ? -12.925 0.061 21.495 1.00 97.69 212 ILE A CA 1
ATOM 1624 C C . ILE A 1 212 ? -11.943 -0.583 20.523 1.00 97.69 212 ILE A C 1
ATOM 1626 O O . ILE A 1 212 ? -10.742 -0.644 20.785 1.00 97.69 212 ILE A O 1
ATOM 1630 N N . GLY A 1 213 ? -12.438 -1.051 19.388 1.00 95.94 213 GLY A N 1
ATOM 1631 C CA . GLY A 1 213 ? -11.590 -1.619 18.353 1.00 95.94 213 GLY A CA 1
ATOM 1632 C C . GLY A 1 213 ? -12.348 -1.807 17.054 1.00 95.94 213 GLY A C 1
ATOM 1633 O O . GLY A 1 213 ? -13.532 -1.475 16.954 1.00 95.94 213 GLY A O 1
ATOM 1634 N N . SER A 1 214 ? -11.657 -2.316 16.043 1.00 93.88 214 SER A N 1
ATOM 1635 C CA . SER A 1 214 ? -12.237 -2.502 14.723 1.00 93.88 214 SER A CA 1
ATOM 1636 C C . SER A 1 214 ? -12.755 -3.919 14.510 1.00 93.88 214 SER A C 1
ATOM 1638 O O . SER A 1 214 ? -12.089 -4.893 14.835 1.00 93.88 214 SER A O 1
ATOM 1640 N N . PHE A 1 215 ? -13.938 -4.070 13.922 1.00 91.62 215 PHE A N 1
ATOM 1641 C CA . PHE A 1 215 ? -14.487 -5.394 13.586 1.00 91.62 215 PHE A CA 1
ATOM 1642 C C . PHE A 1 215 ? -14.132 -5.844 12.158 1.00 91.62 215 PHE A C 1
ATOM 1644 O O . PHE A 1 215 ? -14.607 -6.876 11.685 1.00 91.62 215 PHE A O 1
ATOM 1651 N N . ARG A 1 216 ? -13.329 -5.059 11.434 1.00 87.06 216 ARG A N 1
ATOM 1652 C CA . ARG A 1 216 ? -12.845 -5.360 10.082 1.00 87.06 216 ARG A CA 1
ATOM 1653 C C . ARG A 1 216 ? -11.413 -4.873 9.911 1.00 87.06 216 ARG A C 1
ATOM 1655 O O . ARG A 1 216 ? -10.934 -4.055 10.691 1.00 87.06 216 ARG A O 1
ATOM 1662 N N . ASN A 1 217 ? -10.772 -5.300 8.830 1.00 82.75 217 ASN A N 1
ATOM 1663 C CA . ASN A 1 217 ? -9.540 -4.663 8.383 1.00 82.75 217 ASN A CA 1
ATOM 1664 C C . ASN A 1 217 ? -9.850 -3.222 7.946 1.00 82.75 217 ASN A C 1
ATOM 1666 O O . ASN A 1 217 ? -10.818 -2.980 7.211 1.00 82.75 217 ASN A O 1
ATOM 1670 N N . LEU A 1 218 ? -9.043 -2.286 8.432 1.00 76.88 218 LEU A N 1
ATOM 1671 C CA . LEU A 1 218 ? -9.065 -0.876 8.061 1.00 76.88 218 LEU A CA 1
ATOM 1672 C C . LEU A 1 218 ? -7.632 -0.356 7.960 1.00 76.88 218 LEU A C 1
ATOM 1674 O O . LEU A 1 218 ? -6.699 -0.994 8.443 1.00 76.88 218 LEU A O 1
ATOM 1678 N N . HIS A 1 219 ? -7.466 0.822 7.379 1.00 71.62 219 HIS A N 1
ATOM 1679 C CA . HIS A 1 219 ? -6.219 1.562 7.458 1.00 71.62 219 HIS A CA 1
ATOM 1680 C C . HIS A 1 219 ? -6.046 2.117 8.874 1.00 71.62 219 HIS A C 1
ATOM 1682 O O . HIS A 1 219 ? -6.797 2.982 9.330 1.00 71.62 219 HIS A O 1
ATOM 1688 N N . THR A 1 220 ? -5.061 1.595 9.599 1.00 72.62 220 THR A N 1
ATOM 1689 C CA . THR A 1 220 ? -4.709 2.095 10.929 1.00 72.62 220 THR A CA 1
ATOM 1690 C C . THR A 1 220 ? -4.157 3.522 10.830 1.00 72.62 220 THR A C 1
ATOM 1692 O O . THR A 1 220 ? -3.266 3.800 10.030 1.00 72.62 220 THR A O 1
ATOM 1695 N N . SER A 1 221 ? -4.668 4.433 11.662 1.00 73.69 221 SER A N 1
ATOM 1696 C CA . SER A 1 221 ? -4.354 5.865 11.599 1.00 73.69 221 SER A CA 1
ATOM 1697 C C . SER A 1 221 ? -4.165 6.479 12.992 1.00 73.69 221 SER A C 1
ATOM 1699 O O . SER A 1 221 ? -5.084 6.374 13.808 1.00 73.69 221 SER A O 1
ATOM 1701 N N . PRO A 1 222 ? -3.063 7.208 13.263 1.00 73.44 222 PRO A N 1
ATOM 1702 C CA . PRO A 1 222 ? -2.901 8.000 14.488 1.00 73.44 222 PRO A CA 1
ATOM 1703 C C . PRO A 1 222 ? -3.996 9.056 14.715 1.00 73.44 222 PRO A C 1
ATOM 1705 O O . PRO A 1 222 ? -4.279 9.434 15.846 1.00 73.44 222 PRO A O 1
ATOM 1708 N N . HIS A 1 223 ? -4.688 9.520 13.672 1.00 79.31 223 HIS A N 1
ATOM 1709 C CA . HIS A 1 223 ? -5.792 10.474 13.848 1.00 79.31 223 HIS A CA 1
ATOM 1710 C C . HIS A 1 223 ? -6.964 9.888 14.622 1.00 79.31 223 HIS A C 1
ATOM 1712 O O . HIS A 1 223 ? -7.550 10.585 15.447 1.00 79.31 223 HIS A O 1
ATOM 1718 N N . TYR A 1 224 ? -7.263 8.598 14.452 1.00 86.56 224 TYR A N 1
ATOM 1719 C CA . TYR A 1 224 ? -8.266 7.945 15.293 1.00 86.56 224 TYR A CA 1
ATOM 1720 C C . TYR A 1 224 ? -7.862 7.980 16.773 1.00 86.56 224 TYR A C 1
ATOM 1722 O O . TYR A 1 224 ? -8.722 8.152 17.637 1.00 86.56 224 TYR A O 1
ATOM 1730 N N . ALA A 1 225 ? -6.564 7.878 17.075 1.00 87.06 225 ALA A N 1
ATOM 1731 C CA . ALA A 1 225 ? -6.052 7.977 18.438 1.00 87.06 225 ALA A CA 1
ATOM 1732 C C . ALA A 1 225 ? -6.249 9.379 19.031 1.00 87.06 225 ALA A C 1
ATOM 1734 O O . ALA A 1 225 ? -6.742 9.501 20.155 1.00 87.06 225 ALA A O 1
ATOM 1735 N N . ALA A 1 226 ? -5.975 10.429 18.254 1.00 82.62 226 ALA A N 1
ATOM 1736 C CA . ALA A 1 226 ? -6.229 11.810 18.661 1.00 82.62 226 ALA A CA 1
ATOM 1737 C C . ALA A 1 226 ? -7.728 12.097 18.876 1.00 82.62 226 ALA A C 1
ATOM 1739 O O . ALA A 1 226 ? -8.104 12.680 19.895 1.00 82.62 226 ALA A O 1
ATOM 1740 N N . VAL A 1 227 ? -8.595 11.645 17.958 1.00 87.81 227 VAL A N 1
ATOM 1741 C CA . VAL A 1 227 ? -10.062 11.787 18.066 1.00 87.81 227 VAL A CA 1
ATOM 1742 C C . VAL A 1 227 ? -10.585 11.090 19.320 1.00 87.81 227 VAL A C 1
ATOM 1744 O O . VAL A 1 227 ? -11.379 11.670 20.064 1.00 87.81 227 VAL A O 1
ATOM 1747 N N . PHE A 1 228 ? -10.112 9.869 19.583 1.00 93.06 228 PHE A N 1
ATOM 1748 C CA . PHE A 1 228 ? -10.427 9.125 20.798 1.00 93.06 228 PHE A CA 1
ATOM 1749 C C . PHE A 1 228 ? -9.992 9.888 22.055 1.00 93.06 228 PHE A C 1
ATOM 1751 O O . PHE A 1 228 ? -10.820 10.133 22.933 1.00 93.06 228 PHE A O 1
ATOM 1758 N N . ALA A 1 229 ? -8.722 10.301 22.134 1.00 89.94 229 ALA A N 1
ATOM 1759 C CA . ALA A 1 229 ? -8.173 10.961 23.315 1.00 89.94 229 ALA A CA 1
ATOM 1760 C C . ALA A 1 229 ? -8.895 12.278 23.625 1.00 89.94 229 ALA A C 1
ATOM 1762 O O . ALA A 1 229 ? -9.281 12.524 24.769 1.00 89.94 229 ALA A O 1
ATOM 1763 N N . GLN A 1 230 ? -9.143 13.094 22.599 1.00 87.06 230 GLN A N 1
ATOM 1764 C CA . GLN A 1 230 ? -9.856 14.357 22.744 1.00 87.06 230 GLN A CA 1
ATOM 1765 C C . GLN A 1 230 ? -11.293 14.143 23.227 1.00 87.06 230 GLN A C 1
ATOM 1767 O O . GLN A 1 230 ? -11.718 14.793 24.181 1.00 87.06 230 GLN A O 1
ATOM 1772 N N . ALA A 1 231 ? -12.042 13.241 22.588 1.00 89.38 231 ALA A N 1
ATOM 1773 C CA . ALA A 1 231 ? -13.433 12.993 22.949 1.00 89.38 231 ALA A CA 1
ATOM 1774 C C . ALA A 1 231 ? -13.550 12.404 24.366 1.00 89.38 231 ALA A C 1
ATOM 1776 O O . ALA A 1 231 ? -14.422 12.806 25.136 1.00 89.38 231 ALA A O 1
ATOM 1777 N N . LEU A 1 232 ? -12.625 11.522 24.754 1.00 90.00 232 LEU A N 1
ATOM 1778 C CA . LEU A 1 232 ? -12.599 10.958 26.100 1.00 90.00 232 LEU A CA 1
ATOM 1779 C C . LEU A 1 232 ? -12.347 12.033 27.170 1.00 90.00 232 LEU A C 1
ATOM 1781 O O . LEU A 1 232 ? -13.058 12.082 28.172 1.00 90.00 232 LEU A O 1
ATOM 1785 N N . LEU A 1 233 ? -11.391 12.940 26.943 1.00 87.31 233 LEU A N 1
ATOM 1786 C CA . LEU A 1 233 ? -11.095 14.043 27.868 1.00 87.31 233 LEU A CA 1
ATOM 1787 C C . LEU A 1 233 ? -12.213 15.101 27.931 1.00 87.31 233 LEU A C 1
ATOM 1789 O O . LEU A 1 233 ? -12.365 15.772 28.954 1.00 87.31 233 LEU A O 1
ATOM 1793 N N . GLN A 1 234 ? -13.011 15.232 26.867 1.00 85.94 234 GLN A N 1
ATOM 1794 C CA . GLN A 1 234 ? -14.207 16.083 26.814 1.00 85.94 234 GLN A CA 1
ATOM 1795 C C . GLN A 1 234 ? -15.402 15.509 27.596 1.00 85.94 234 GLN A C 1
ATOM 1797 O O . GLN A 1 234 ? -16.407 16.200 27.751 1.00 85.94 234 GLN A O 1
ATOM 1802 N N . GLY A 1 235 ? -15.314 14.275 28.104 1.00 85.62 235 GLY A N 1
ATOM 1803 C CA . GLY A 1 235 ? -16.413 13.621 28.824 1.00 85.62 235 GLY A CA 1
ATOM 1804 C C . GLY A 1 235 ? -17.528 13.099 27.911 1.00 85.62 235 GLY A C 1
ATOM 1805 O O . GLY A 1 235 ? -18.666 12.902 28.357 1.00 85.62 235 GLY A O 1
ATOM 1806 N N . ASN A 1 236 ? -17.224 12.873 26.628 1.00 89.19 236 ASN A N 1
ATOM 1807 C CA . ASN A 1 236 ? -18.136 12.178 25.727 1.00 89.19 236 ASN A CA 1
ATOM 1808 C C . ASN A 1 236 ? -18.439 10.765 26.240 1.00 89.19 236 ASN A C 1
ATOM 1810 O O . ASN A 1 236 ? -17.603 10.124 26.884 1.00 89.19 236 ASN A O 1
ATOM 1814 N N . SER A 1 237 ? -19.643 10.276 25.947 1.00 91.00 237 SER A N 1
ATOM 1815 C CA . SER A 1 237 ? -19.979 8.879 26.229 1.00 91.00 237 SER A CA 1
ATOM 1816 C C . SER A 1 237 ? -19.178 7.949 25.320 1.00 91.00 237 SER A C 1
ATOM 1818 O O . SER A 1 237 ? -18.811 8.325 24.205 1.00 91.00 237 SER A O 1
ATOM 1820 N N . LEU A 1 238 ? -18.909 6.717 25.756 1.00 93.56 238 LEU A N 1
ATOM 1821 C CA . LEU A 1 238 ? -18.160 5.769 24.920 1.00 93.56 238 LEU A CA 1
ATOM 1822 C C . LEU A 1 238 ? -18.854 5.508 23.575 1.00 93.56 238 LEU A C 1
ATOM 1824 O O . LEU A 1 238 ? -18.179 5.353 22.559 1.00 93.56 238 LEU A O 1
ATOM 1828 N N . GLY A 1 239 ? -20.190 5.519 23.556 1.00 93.94 239 GLY A N 1
ATOM 1829 C CA . GLY A 1 239 ? -20.982 5.421 22.334 1.00 93.94 239 GLY A CA 1
ATOM 1830 C C . GLY A 1 239 ? -20.745 6.591 21.375 1.00 93.94 239 GLY A C 1
ATOM 1831 O O . GLY A 1 239 ? -20.475 6.358 20.199 1.00 93.94 239 GLY A O 1
ATOM 1832 N N . GLU A 1 240 ? -20.759 7.832 21.876 1.00 93.25 240 GLU A N 1
ATOM 1833 C CA . GLU A 1 240 ? -20.434 9.031 21.084 1.00 93.25 240 GLU A CA 1
ATOM 1834 C C . GLU A 1 240 ? -19.000 8.977 20.540 1.00 93.25 240 GLU A C 1
ATOM 1836 O O . GLU A 1 240 ? -18.759 9.349 19.391 1.00 93.25 240 GLU A O 1
ATOM 1841 N N . ILE A 1 241 ? -18.040 8.498 21.340 1.00 94.62 241 ILE A N 1
ATOM 1842 C CA . ILE A 1 241 ? -16.641 8.348 20.912 1.00 94.62 241 ILE A CA 1
ATOM 1843 C C . ILE A 1 241 ? -16.551 7.369 19.739 1.00 94.62 241 ILE A C 1
ATOM 1845 O O . ILE A 1 241 ? -15.975 7.707 18.705 1.00 94.62 241 ILE A O 1
ATOM 1849 N N . VAL A 1 242 ? -17.159 6.183 19.852 1.00 95.75 242 VAL A N 1
ATOM 1850 C CA . VAL A 1 242 ? -17.192 5.205 18.751 1.00 95.75 242 VAL A CA 1
ATOM 1851 C C . VAL A 1 242 ? -17.901 5.766 17.525 1.00 95.75 242 VAL A C 1
ATOM 1853 O O . VAL A 1 242 ? -17.439 5.556 16.403 1.00 95.75 242 VAL A O 1
ATOM 1856 N N . ASN A 1 243 ? -18.986 6.516 17.711 1.00 94.56 243 ASN A N 1
ATOM 1857 C CA . ASN A 1 243 ? -19.707 7.119 16.601 1.00 94.56 243 ASN A CA 1
ATOM 1858 C C . ASN A 1 243 ? -18.859 8.173 15.868 1.00 94.56 243 ASN A C 1
ATOM 1860 O O . ASN A 1 243 ? -18.802 8.175 14.639 1.00 94.56 243 ASN A O 1
ATOM 1864 N N . ARG A 1 244 ? -18.104 9.003 16.603 1.00 93.38 244 ARG A N 1
ATOM 1865 C CA . ARG A 1 244 ? -17.121 9.941 16.030 1.00 93.38 244 ARG A CA 1
ATOM 1866 C C . ARG A 1 244 ? -16.033 9.209 15.248 1.00 93.38 244 ARG A C 1
ATOM 1868 O O . ARG A 1 244 ? -15.760 9.578 14.110 1.00 93.38 244 ARG A O 1
ATOM 1875 N N . LEU A 1 245 ? -15.455 8.146 15.812 1.00 93.69 245 LEU A N 1
ATOM 1876 C CA . LEU A 1 245 ? -14.460 7.322 15.115 1.00 93.69 245 LEU A CA 1
ATOM 1877 C C . LEU A 1 245 ? -15.032 6.721 13.823 1.00 93.69 245 LEU A C 1
ATOM 1879 O O . LEU A 1 245 ? -14.377 6.730 12.782 1.00 93.69 245 LEU A O 1
ATOM 1883 N N . ASN A 1 246 ? -16.278 6.248 13.861 1.00 93.31 246 ASN A N 1
ATOM 1884 C CA . ASN A 1 246 ? -16.974 5.718 12.694 1.00 93.31 246 ASN A CA 1
ATOM 1885 C C . ASN A 1 246 ? -17.273 6.794 11.641 1.00 93.31 246 ASN A C 1
ATOM 1887 O O . ASN A 1 246 ? -17.070 6.540 10.453 1.00 93.31 246 ASN A O 1
ATOM 1891 N N . ALA A 1 247 ? -17.686 7.994 12.054 1.00 89.88 247 ALA A N 1
ATOM 1892 C CA . ALA A 1 247 ? -17.875 9.139 11.167 1.00 89.88 247 ALA A CA 1
ATOM 1893 C C . ALA A 1 247 ? -16.572 9.533 10.458 1.00 89.88 247 ALA A C 1
ATOM 1895 O O . ALA A 1 247 ? -16.586 9.776 9.251 1.00 89.88 247 ALA A O 1
ATOM 1896 N N . GLU A 1 248 ? -15.447 9.523 11.176 1.00 86.38 248 GLU A N 1
ATOM 1897 C CA . GLU A 1 248 ? -14.124 9.736 10.589 1.00 86.38 248 GLU A CA 1
ATOM 1898 C C . GLU A 1 248 ? -13.764 8.602 9.619 1.00 86.38 248 GLU A C 1
ATOM 1900 O O . GLU A 1 248 ? -13.475 8.872 8.456 1.00 86.38 248 GLU A O 1
ATOM 1905 N N . SER A 1 249 ? -13.893 7.332 10.020 1.00 84.31 249 SER A N 1
ATOM 1906 C CA . SER A 1 249 ? -13.592 6.190 9.137 1.00 84.31 249 SER A CA 1
ATOM 1907 C C . SER A 1 249 ? -14.412 6.192 7.843 1.00 84.31 249 SER A C 1
ATOM 1909 O O . SER A 1 249 ? -13.891 5.894 6.768 1.00 84.31 249 SER A O 1
ATOM 1911 N N . ASN A 1 250 ? -15.680 6.610 7.909 1.00 80.19 250 ASN A N 1
ATOM 1912 C CA . ASN A 1 250 ? -16.564 6.654 6.753 1.00 80.19 250 ASN A CA 1
ATOM 1913 C C . ASN A 1 250 ? -16.123 7.705 5.719 1.00 80.19 250 ASN A C 1
ATOM 1915 O O . ASN A 1 250 ? -16.355 7.517 4.525 1.00 80.19 250 ASN A O 1
ATOM 1919 N N . ARG A 1 251 ? -15.456 8.782 6.159 1.00 76.25 251 ARG A N 1
ATOM 1920 C CA . ARG A 1 251 ? -14.868 9.791 5.263 1.00 76.25 251 ARG A CA 1
ATOM 1921 C C . ARG A 1 251 ? -13.651 9.258 4.507 1.00 76.25 251 ARG A C 1
ATOM 1923 O O . ARG A 1 251 ? -13.460 9.649 3.359 1.00 76.25 251 ARG A O 1
ATOM 1930 N N . PHE A 1 252 ? -12.853 8.386 5.127 1.00 64.00 252 PHE A N 1
ATOM 1931 C CA . PHE A 1 252 ? -11.594 7.893 4.554 1.00 64.00 252 PHE A CA 1
ATOM 1932 C C . PHE A 1 252 ? -11.738 6.578 3.774 1.00 64.00 252 PHE A C 1
ATOM 1934 O O . PHE A 1 252 ? -11.100 6.417 2.739 1.00 64.00 252 PHE A O 1
ATOM 1941 N N . GLU A 1 253 ? -12.591 5.653 4.222 1.00 64.62 253 GLU A N 1
ATOM 1942 C CA . GLU A 1 253 ? -12.612 4.267 3.720 1.00 64.62 253 GLU A CA 1
ATOM 1943 C C . GLU A 1 253 ? -13.981 3.762 3.241 1.00 64.62 253 GLU A C 1
ATOM 1945 O O . GLU A 1 253 ? -14.101 2.594 2.880 1.00 64.62 253 GLU A O 1
ATOM 1950 N N . ARG A 1 254 ? -15.012 4.621 3.204 1.00 68.00 254 ARG A N 1
ATOM 1951 C CA . ARG A 1 254 ? -16.406 4.259 2.869 1.00 68.00 254 ARG A CA 1
ATOM 1952 C C . ARG A 1 254 ? -16.939 3.099 3.727 1.00 68.00 254 ARG A C 1
ATOM 1954 O O . ARG A 1 254 ? -16.972 1.942 3.314 1.00 68.00 254 ARG A O 1
ATOM 1961 N N . GLY A 1 255 ? -17.448 3.435 4.907 1.00 77.06 255 GLY A N 1
ATOM 1962 C CA . GLY A 1 255 ? -18.154 2.520 5.804 1.00 77.06 255 GLY A CA 1
ATOM 1963 C C . GLY A 1 255 ? -17.629 2.543 7.236 1.00 77.06 255 GLY A C 1
ATOM 1964 O O . GLY A 1 255 ? -16.489 2.913 7.499 1.00 77.06 255 GLY A O 1
ATOM 1965 N N . VAL A 1 256 ? -18.474 2.094 8.162 1.00 86.38 256 VAL A N 1
ATOM 1966 C CA . VAL A 1 256 ? -18.158 1.968 9.591 1.00 86.38 256 VAL A CA 1
ATOM 1967 C C . VAL A 1 256 ? -17.164 0.832 9.858 1.00 86.38 256 VAL A C 1
ATOM 1969 O O . VAL A 1 256 ? -17.141 -0.174 9.137 1.00 86.38 256 VAL A O 1
ATOM 1972 N N . ALA A 1 257 ? -16.328 0.994 10.880 1.00 90.81 257 ALA A N 1
ATOM 1973 C CA . ALA A 1 257 ? -15.245 0.061 11.198 1.00 90.81 257 ALA A CA 1
ATOM 1974 C C . ALA A 1 257 ? -15.114 -0.252 12.691 1.00 90.81 257 ALA A C 1
ATOM 1976 O O . ALA A 1 257 ? -14.649 -1.338 13.032 1.00 90.81 257 ALA A O 1
ATOM 1977 N N . PHE A 1 258 ? -15.515 0.673 13.563 1.00 95.50 258 PHE A N 1
ATOM 1978 C CA . PHE A 1 258 ? -15.282 0.611 14.999 1.00 95.50 258 PHE A CA 1
ATOM 1979 C C . PHE A 1 258 ? -16.518 0.177 15.772 1.00 95.50 258 PHE A C 1
ATOM 1981 O O . PHE A 1 258 ? -17.653 0.487 15.401 1.00 95.50 258 PHE A O 1
ATOM 1988 N N . GLN A 1 259 ? -16.281 -0.512 16.880 1.00 95.88 259 GLN A N 1
ATOM 1989 C CA . GLN A 1 259 ? -17.310 -0.931 17.815 1.00 95.88 259 GLN A CA 1
ATOM 1990 C C . GLN A 1 259 ? -16.772 -0.916 19.253 1.00 95.88 259 GLN A C 1
ATOM 1992 O O . GLN A 1 259 ? -15.559 -0.912 19.478 1.00 95.88 259 GLN A O 1
ATOM 1997 N N . LEU A 1 260 ? -17.690 -0.879 20.217 1.00 96.56 260 LEU A N 1
ATOM 1998 C CA . LEU A 1 260 ? -17.422 -0.899 21.651 1.00 96.56 260 LEU A CA 1
ATOM 1999 C C . LEU A 1 260 ? -17.762 -2.270 22.245 1.00 96.56 260 LEU A C 1
ATOM 2001 O O . LEU A 1 260 ? -18.882 -2.751 22.096 1.00 96.56 260 LEU A O 1
ATOM 2005 N N . LEU A 1 261 ? -16.838 -2.850 23.001 1.00 95.12 261 LEU A N 1
ATOM 2006 C CA . LEU A 1 261 ? -17.105 -3.875 24.004 1.00 95.12 261 LEU A CA 1
ATOM 2007 C C . LEU A 1 261 ? -17.133 -3.193 25.381 1.00 95.12 261 LEU A C 1
ATOM 2009 O O . LEU A 1 261 ? -16.096 -2.863 25.960 1.00 95.12 261 LEU A O 1
ATOM 2013 N N . GLY A 1 262 ? -18.338 -2.902 25.862 1.00 91.88 262 GLY A N 1
ATOM 2014 C CA . GLY A 1 262 ? -18.593 -2.036 27.007 1.00 91.88 262 GLY A CA 1
ATOM 2015 C C . GLY A 1 262 ? -19.951 -1.343 26.933 1.00 91.88 262 GLY A C 1
ATOM 2016 O O . GLY A 1 262 ? -20.717 -1.515 25.985 1.00 91.88 262 GLY A O 1
ATOM 2017 N N . ASP A 1 263 ? -20.251 -0.558 27.965 1.00 89.06 263 ASP A N 1
ATOM 2018 C CA . ASP A 1 263 ? -21.492 0.208 28.046 1.00 89.06 263 ASP A CA 1
ATOM 2019 C C . ASP A 1 263 ? -21.369 1.537 27.272 1.00 89.06 263 ASP A C 1
ATOM 2021 O O . ASP A 1 263 ? -20.561 2.384 27.665 1.00 89.06 263 ASP A O 1
ATOM 2025 N N . PRO A 1 264 ? -22.163 1.765 26.207 1.00 91.81 264 PRO A N 1
ATOM 2026 C CA . PRO A 1 264 ? -22.106 2.997 25.417 1.00 91.81 264 PRO A CA 1
ATOM 2027 C C . PRO A 1 264 ? -22.472 4.261 26.199 1.00 91.81 264 PRO A C 1
ATOM 2029 O O . PRO A 1 264 ? -22.048 5.341 25.799 1.00 91.81 264 PRO A O 1
ATOM 2032 N N . LEU A 1 265 ? -23.215 4.153 27.307 1.00 89.62 265 LEU A N 1
ATOM 2033 C CA . LEU A 1 265 ? -23.571 5.308 28.141 1.00 89.62 265 LEU A CA 1
ATOM 2034 C C . LEU A 1 265 ? -22.489 5.689 29.151 1.00 89.62 265 LEU A C 1
ATOM 2036 O O . LEU A 1 265 ? -22.618 6.713 29.824 1.00 89.62 265 LEU A O 1
ATOM 2040 N N . HIS A 1 266 ? -21.439 4.877 29.296 1.00 86.81 266 HIS A N 1
ATOM 2041 C CA . HIS A 1 266 ? -20.369 5.182 30.231 1.00 86.81 266 HIS A CA 1
ATOM 2042 C C . HIS A 1 266 ? -19.695 6.509 29.848 1.00 86.81 266 HIS A C 1
ATOM 2044 O O . HIS A 1 266 ? -19.340 6.722 28.688 1.00 86.81 266 HIS A O 1
ATOM 2050 N N . ARG A 1 267 ? -19.536 7.403 30.829 1.00 83.88 267 ARG A N 1
ATOM 2051 C CA . ARG A 1 267 ? -18.865 8.702 30.697 1.00 83.88 267 ARG A CA 1
ATOM 2052 C C . ARG A 1 267 ? -17.770 8.798 31.745 1.00 83.88 267 ARG A C 1
ATOM 2054 O O . ARG A 1 267 ? -17.985 8.428 32.899 1.00 83.88 267 ARG A O 1
ATOM 2061 N N . LEU A 1 268 ? -16.628 9.341 31.346 1.00 78.38 268 LEU A N 1
ATOM 2062 C CA . LEU A 1 268 ? -15.602 9.784 32.283 1.00 78.38 268 LEU A CA 1
ATOM 2063 C C . LEU A 1 268 ? -15.832 11.259 32.625 1.00 78.38 268 LEU A C 1
ATOM 2065 O O . LEU A 1 268 ? -16.390 12.009 31.821 1.00 78.38 268 LEU A O 1
ATOM 2069 N N . SER A 1 269 ? -15.424 11.680 33.824 1.00 69.81 269 SER A N 1
ATOM 2070 C CA . SER A 1 269 ? -15.527 13.084 34.237 1.00 69.81 269 SER A CA 1
ATOM 2071 C C . SER A 1 269 ? -14.773 13.975 33.242 1.00 69.81 269 SER A C 1
ATOM 2073 O O . SER A 1 269 ? -13.628 13.656 32.932 1.00 69.81 269 SER A O 1
ATOM 2075 N N . PRO A 1 270 ? -15.353 15.078 32.743 1.00 65.56 270 PRO A N 1
ATOM 2076 C CA . PRO A 1 270 ? -14.669 15.948 31.794 1.00 65.56 270 PRO A CA 1
ATOM 2077 C C . PRO A 1 270 ? -13.498 16.681 32.453 1.00 65.56 270 PRO A C 1
ATOM 2079 O O . PRO A 1 270 ? -13.506 16.973 33.651 1.00 65.56 270 PRO A O 1
ATOM 2082 N N . VAL A 1 271 ? -12.497 17.023 31.649 1.00 63.94 271 VAL A N 1
ATOM 2083 C CA . VAL A 1 271 ? -11.410 17.920 32.047 1.00 63.94 271 VAL A CA 1
ATOM 2084 C C . VAL A 1 271 ? -11.682 19.310 31.495 1.00 63.94 271 VAL A C 1
ATOM 2086 O O . VAL A 1 271 ? -12.015 19.449 30.321 1.00 63.94 271 VAL A O 1
ATOM 2089 N N . ASN A 1 272 ? -11.469 20.353 32.302 1.00 54.12 272 ASN A N 1
ATOM 2090 C CA . ASN A 1 272 ? -11.358 21.720 31.789 1.00 54.12 272 ASN A CA 1
ATOM 2091 C C . ASN A 1 272 ? -10.057 21.848 30.988 1.00 54.12 272 ASN A C 1
ATOM 2093 O O . ASN A 1 272 ? -9.034 22.307 31.495 1.00 54.12 272 ASN A O 1
ATOM 2097 N N . ILE A 1 273 ? -10.086 21.395 29.739 1.00 52.47 273 ILE A N 1
ATOM 2098 C CA . ILE A 1 273 ? -9.000 21.592 28.788 1.00 52.47 273 ILE A CA 1
ATOM 2099 C C . ILE A 1 273 ? -8.993 23.089 28.472 1.00 52.47 273 ILE A C 1
ATOM 2101 O O . ILE A 1 273 ? -9.961 23.609 27.911 1.00 52.47 273 ILE A O 1
ATOM 2105 N N . ARG A 1 274 ? -7.927 23.814 28.844 1.00 44.94 274 ARG A N 1
ATOM 2106 C CA . ARG A 1 274 ? -7.726 25.158 28.285 1.00 44.94 274 ARG A CA 1
ATOM 2107 C C . ARG A 1 274 ? -7.706 24.992 26.766 1.00 44.94 274 ARG A C 1
ATOM 2109 O O . ARG A 1 274 ? -6.957 24.137 26.296 1.00 44.94 274 ARG A O 1
ATOM 2116 N N . PRO A 1 275 ? -8.482 25.764 25.991 1.00 41.69 275 PRO A N 1
ATOM 2117 C CA . PRO A 1 275 ? -8.406 25.722 24.541 1.00 41.69 275 PRO A CA 1
ATOM 2118 C C . PRO A 1 275 ? -7.082 26.367 24.102 1.00 41.69 275 PRO A C 1
ATOM 2120 O O . PRO A 1 275 ? -7.045 27.481 23.603 1.00 41.69 275 PRO A O 1
ATOM 2123 N N . SER A 1 276 ? -5.962 25.688 24.338 1.00 38.25 276 SER A N 1
ATOM 2124 C CA . SER A 1 276 ? -4.678 25.927 23.676 1.00 38.25 276 SER A CA 1
ATOM 2125 C C . SER A 1 276 ? -4.598 25.173 22.346 1.00 38.25 276 SER A C 1
ATOM 2127 O O . SER A 1 276 ? -3.606 25.263 21.630 1.00 38.25 276 SER A O 1
ATOM 2129 N N . ILE A 1 277 ? -5.668 24.469 21.981 1.00 41.25 277 ILE A N 1
ATOM 2130 C CA . ILE A 1 277 ? -5.838 23.824 20.691 1.00 41.25 277 ILE A CA 1
ATOM 2131 C C . ILE A 1 277 ? -6.531 24.852 19.794 1.00 41.25 277 ILE A C 1
ATOM 2133 O O . ILE A 1 277 ? -7.758 24.908 19.720 1.00 41.25 277 ILE A O 1
ATOM 2137 N N . GLY A 1 278 ? -5.737 25.666 19.084 1.00 35.25 278 GLY A N 1
ATOM 2138 C CA . GLY A 1 278 ? -6.173 26.079 17.747 1.00 35.25 278 GLY A CA 1
ATOM 2139 C C . GLY A 1 278 ? -6.649 24.812 17.033 1.00 35.25 278 GLY A C 1
ATOM 2140 O O . GLY A 1 278 ? -6.040 23.771 17.287 1.00 35.25 278 GLY A O 1
ATOM 2141 N N . PRO A 1 279 ? -7.760 24.854 16.272 1.00 32.50 279 PRO A N 1
ATOM 2142 C CA . PRO A 1 279 ? -8.437 23.657 15.781 1.00 32.50 279 PRO A CA 1
ATOM 2143 C C . PRO A 1 279 ? -7.386 22.643 15.354 1.00 32.50 279 PRO A C 1
ATOM 2145 O O . PRO A 1 279 ? -6.529 23.003 14.545 1.00 32.50 279 PRO A O 1
ATOM 2148 N N . LEU A 1 280 ? -7.402 21.435 15.947 1.00 42.25 280 LEU A N 1
ATOM 2149 C CA . LEU A 1 280 ? -6.748 20.271 15.350 1.00 42.25 280 LEU A CA 1
ATOM 2150 C C . LEU A 1 280 ? -7.158 20.368 13.895 1.00 42.25 280 LEU A C 1
ATOM 2152 O O . LEU A 1 280 ? -8.353 20.228 13.614 1.00 42.25 280 LEU A O 1
ATOM 2156 N N . GLN A 1 281 ? -6.237 20.805 13.027 1.00 35.16 281 GLN A N 1
ATOM 2157 C CA . GLN A 1 281 ? -6.584 21.039 11.640 1.00 35.16 281 GLN A CA 1
ATOM 2158 C C . GLN A 1 281 ? -7.222 19.723 11.217 1.00 35.16 281 GLN A C 1
ATOM 2160 O O . GLN A 1 281 ? -6.647 18.656 11.442 1.00 35.16 281 GLN A O 1
ATOM 2165 N N . SER A 1 282 ? -8.477 19.795 10.774 1.00 36.19 282 SER A N 1
ATOM 2166 C CA . SER A 1 282 ? -9.374 18.679 10.450 1.00 36.19 282 SER A CA 1
ATOM 2167 C C . SER A 1 282 ? -8.921 17.979 9.159 1.00 36.19 282 SER A C 1
ATOM 2169 O O . SER A 1 282 ? -9.679 17.751 8.220 1.00 36.19 282 SER A O 1
ATOM 2171 N N . ARG A 1 283 ? -7.609 17.755 9.121 1.00 37.66 283 ARG A N 1
ATOM 2172 C CA . ARG A 1 283 ? -6.664 17.583 8.034 1.00 37.66 283 ARG A CA 1
ATOM 2173 C C . ARG A 1 283 ? -5.308 18.071 8.602 1.00 37.66 283 ARG A C 1
ATOM 2175 O O . ARG A 1 283 ? -5.153 19.284 8.690 1.00 37.66 283 ARG A O 1
ATOM 2182 N N . PRO A 1 284 ? -4.242 17.256 8.764 1.00 37.53 284 PRO A N 1
ATOM 2183 C CA . PRO A 1 284 ? -3.106 17.654 7.944 1.00 37.53 284 PRO A CA 1
ATOM 2184 C C . PRO A 1 284 ? -3.719 17.743 6.547 1.00 37.53 284 PRO A C 1
ATOM 2186 O O . PRO A 1 284 ? -4.428 16.796 6.164 1.00 37.53 284 PRO A O 1
ATOM 2189 N N . PRO A 1 285 ? -3.650 18.883 5.835 1.00 39.12 285 PRO A N 1
ATOM 2190 C CA . PRO A 1 285 ? -4.099 18.886 4.458 1.00 39.12 285 PRO A CA 1
ATOM 2191 C C . PRO A 1 285 ? -3.562 17.588 3.863 1.00 39.12 285 PRO A C 1
ATOM 2193 O O . PRO A 1 285 ? -2.413 17.226 4.134 1.00 39.12 285 PRO A O 1
ATOM 2196 N N . GLN A 1 286 ? -4.392 16.825 3.145 1.00 44.72 286 GLN A N 1
ATOM 2197 C CA . GLN A 1 286 ? -3.810 15.980 2.116 1.00 44.72 286 GLN A CA 1
ATOM 2198 C C . GLN A 1 286 ? -3.116 16.996 1.220 1.00 44.72 286 GLN A C 1
ATOM 2200 O O . GLN A 1 286 ? -3.719 17.513 0.281 1.00 44.72 286 GLN A O 1
ATOM 2205 N N . LEU A 1 287 ? -1.914 17.412 1.627 1.00 49.84 287 LEU A N 1
ATOM 2206 C CA . LEU A 1 287 ? -0.991 18.140 0.821 1.00 49.84 287 LEU A CA 1
ATOM 2207 C C . LEU A 1 287 ? -0.869 17.157 -0.315 1.00 49.84 287 LEU A C 1
ATOM 2209 O O . LEU A 1 287 ? -0.495 16.001 -0.072 1.00 49.84 287 LEU A O 1
ATOM 2213 N N . PRO A 1 288 ? -1.378 17.518 -1.502 1.00 58.69 288 PRO A N 1
ATOM 2214 C CA . PRO A 1 288 ? -1.213 16.642 -2.632 1.00 58.69 288 PRO A CA 1
ATOM 2215 C C . PRO A 1 288 ? 0.268 16.304 -2.632 1.00 58.69 288 PRO A C 1
ATOM 2217 O O . PRO A 1 288 ? 1.078 17.232 -2.608 1.00 58.69 288 PRO A O 1
ATOM 2220 N N . LEU A 1 289 ? 0.585 15.002 -2.539 1.00 66.75 289 LEU A N 1
ATOM 2221 C CA . LEU A 1 289 ? 1.960 14.516 -2.619 1.00 66.75 289 LEU A CA 1
ATOM 2222 C C . LEU A 1 289 ? 2.717 15.409 -3.589 1.00 66.75 289 LEU A C 1
ATOM 2224 O O . LEU A 1 289 ? 2.184 15.618 -4.695 1.00 66.75 289 LEU A O 1
ATOM 2228 N N . PRO A 1 290 ? 3.888 15.949 -3.203 1.00 73.75 290 PRO A N 1
ATOM 2229 C CA . PRO A 1 290 ? 4.669 16.753 -4.116 1.00 73.75 290 PRO A CA 1
ATOM 2230 C C . PRO A 1 290 ? 4.715 16.045 -5.459 1.00 73.75 290 PRO A C 1
ATOM 2232 O O . PRO A 1 290 ? 4.923 14.831 -5.530 1.00 73.75 290 PRO A O 1
ATOM 2235 N N . SER A 1 291 ? 4.405 16.786 -6.520 1.00 78.38 291 SER A N 1
ATOM 2236 C CA . SER A 1 291 ? 4.192 16.185 -7.840 1.00 78.38 291 SER A CA 1
ATOM 2237 C C . SER A 1 291 ? 5.387 15.340 -8.303 1.00 78.38 291 SER A C 1
ATOM 2239 O O . SER A 1 291 ? 5.196 14.398 -9.066 1.00 78.38 291 SER A O 1
ATOM 2241 N N . SER A 1 292 ? 6.589 15.644 -7.803 1.00 77.62 292 SER A N 1
ATOM 2242 C CA . SER A 1 292 ? 7.804 14.838 -7.927 1.00 77.62 292 SER A CA 1
ATOM 2243 C C . SER A 1 292 ? 7.682 13.467 -7.258 1.00 77.62 292 SER A C 1
ATOM 2245 O O . SER A 1 292 ? 7.836 12.464 -7.946 1.00 77.62 292 SER A O 1
ATOM 2247 N N . LEU A 1 293 ? 7.344 13.400 -5.964 1.00 82.31 293 LEU A N 1
ATOM 2248 C CA . LEU A 1 293 ? 7.195 12.137 -5.235 1.00 82.31 293 LEU A CA 1
ATOM 2249 C C . LEU A 1 293 ? 6.079 11.282 -5.838 1.00 82.31 293 LEU A C 1
ATOM 2251 O O . LEU A 1 293 ? 6.332 10.137 -6.185 1.00 82.31 293 LEU A O 1
ATOM 2255 N N . ARG A 1 294 ? 4.883 11.843 -6.070 1.00 82.88 294 ARG A N 1
ATOM 2256 C CA . ARG A 1 294 ? 3.784 11.097 -6.718 1.00 82.88 294 ARG A CA 1
ATOM 2257 C C . ARG A 1 294 ? 4.234 10.464 -8.032 1.00 82.88 294 ARG A C 1
ATOM 2259 O O . ARG A 1 294 ? 3.945 9.306 -8.306 1.00 82.88 294 ARG A O 1
ATOM 2266 N N . ARG A 1 295 ? 4.960 11.233 -8.842 1.00 84.31 295 ARG A N 1
ATOM 2267 C CA . ARG A 1 295 ? 5.470 10.763 -10.124 1.00 84.31 295 ARG A CA 1
ATOM 2268 C C . ARG A 1 295 ? 6.535 9.681 -9.957 1.00 84.31 295 ARG A C 1
ATOM 2270 O O . ARG A 1 295 ? 6.503 8.725 -10.715 1.00 84.31 295 ARG A O 1
ATOM 2277 N N . ALA A 1 296 ? 7.427 9.797 -8.974 1.00 84.56 296 ALA A N 1
ATOM 2278 C CA . ALA A 1 296 ? 8.402 8.754 -8.658 1.00 84.56 296 ALA A CA 1
ATOM 2279 C C . ALA A 1 296 ? 7.714 7.437 -8.252 1.00 84.56 296 ALA A C 1
ATOM 2281 O O . ALA A 1 296 ? 8.110 6.376 -8.727 1.00 84.56 296 ALA A O 1
ATOM 2282 N N . LEU A 1 297 ? 6.640 7.508 -7.455 1.00 84.94 297 LEU A N 1
ATOM 2283 C CA . LEU A 1 297 ? 5.834 6.344 -7.065 1.00 84.94 297 LEU A CA 1
ATOM 2284 C C . LEU A 1 297 ? 5.154 5.688 -8.283 1.00 84.94 297 LEU A C 1
ATOM 2286 O O . LEU A 1 297 ? 5.261 4.478 -8.479 1.00 84.94 297 LEU A O 1
ATOM 2290 N N . GLU A 1 298 ? 4.509 6.481 -9.146 1.00 87.38 298 GLU A N 1
ATOM 2291 C CA . GLU A 1 298 ? 3.905 5.979 -10.390 1.00 87.38 298 GLU A CA 1
ATOM 2292 C C . GLU A 1 298 ? 4.938 5.388 -11.363 1.00 87.38 298 GLU A C 1
ATOM 2294 O O . GLU A 1 298 ? 4.655 4.411 -12.059 1.00 87.38 298 GLU A O 1
ATOM 2299 N N . ASP A 1 299 ? 6.118 6.003 -11.450 1.00 89.12 299 ASP A N 1
ATOM 2300 C CA . ASP A 1 299 ? 7.218 5.546 -12.294 1.00 89.12 299 ASP A CA 1
ATOM 2301 C C . ASP A 1 299 ? 7.777 4.203 -11.772 1.00 89.12 299 ASP A C 1
ATOM 2303 O O . ASP A 1 299 ? 8.076 3.317 -12.574 1.00 89.12 299 ASP A O 1
ATOM 2307 N N . ASN A 1 300 ? 7.861 4.001 -10.451 1.00 90.19 300 ASN A N 1
ATOM 2308 C CA . ASN A 1 300 ? 8.260 2.717 -9.855 1.00 90.19 300 ASN A CA 1
ATOM 2309 C C . ASN A 1 300 ? 7.262 1.601 -10.181 1.00 90.19 300 ASN A C 1
ATOM 2311 O O . ASN A 1 300 ? 7.668 0.541 -10.654 1.00 90.19 300 ASN A O 1
ATOM 2315 N N . LEU A 1 301 ? 5.962 1.873 -10.029 1.00 88.50 301 LEU A N 1
ATOM 2316 C CA . LEU A 1 301 ? 4.910 0.917 -10.379 1.00 88.50 301 LEU A CA 1
ATOM 2317 C C . LEU A 1 301 ? 4.961 0.530 -11.863 1.00 88.50 301 LEU A C 1
ATOM 2319 O O . LEU A 1 301 ? 4.850 -0.644 -12.213 1.00 88.50 301 LEU A O 1
ATOM 2323 N N . GLY A 1 302 ? 5.163 1.505 -12.754 1.00 89.00 302 GLY A N 1
ATOM 2324 C CA . GLY A 1 302 ? 5.343 1.222 -14.178 1.00 89.00 302 GLY A CA 1
ATOM 2325 C C . GLY A 1 302 ? 6.524 0.280 -14.438 1.00 89.00 302 GLY A C 1
ATOM 2326 O O . GLY A 1 302 ? 6.410 -0.656 -15.237 1.00 89.00 302 GLY A O 1
ATOM 2327 N N . LEU A 1 303 ? 7.643 0.498 -13.736 1.00 92.06 303 LEU A N 1
ATOM 2328 C CA . LEU A 1 303 ? 8.847 -0.310 -13.895 1.00 92.06 303 LEU A CA 1
ATOM 2329 C C . LEU A 1 303 ? 8.627 -1.746 -13.406 1.00 92.06 303 LEU A C 1
ATOM 2331 O O . LEU A 1 303 ? 9.123 -2.675 -14.044 1.00 92.06 303 LEU A O 1
ATOM 2335 N N . GLU A 1 304 ? 7.858 -1.941 -12.331 1.00 92.56 304 GLU A N 1
ATOM 2336 C CA . GLU A 1 304 ? 7.454 -3.267 -11.850 1.00 92.56 304 GLU A CA 1
ATOM 2337 C C . GLU A 1 304 ? 6.677 -4.036 -12.919 1.00 92.56 304 GLU A C 1
ATOM 2339 O O . GLU A 1 304 ? 7.021 -5.180 -13.224 1.00 92.56 304 GLU A O 1
ATOM 2344 N N . LEU A 1 305 ? 5.688 -3.400 -13.555 1.00 90.12 305 LEU A N 1
ATOM 2345 C CA . LEU A 1 305 ? 4.889 -4.034 -14.607 1.00 90.12 305 LEU A CA 1
ATOM 2346 C C . LEU A 1 305 ? 5.744 -4.435 -15.817 1.00 90.12 305 LEU A C 1
ATOM 2348 O O . LEU A 1 305 ? 5.574 -5.528 -16.365 1.00 90.12 305 LEU A O 1
ATOM 2352 N N . LEU A 1 306 ? 6.688 -3.580 -16.224 1.00 90.81 306 LEU A N 1
ATOM 2353 C CA . LEU A 1 306 ? 7.634 -3.892 -17.300 1.00 90.81 306 LEU A CA 1
ATOM 2354 C C . LEU A 1 306 ? 8.586 -5.023 -16.909 1.00 90.81 306 LEU A C 1
ATOM 2356 O O . LEU A 1 306 ? 8.812 -5.939 -17.699 1.00 90.81 306 LEU A O 1
ATOM 2360 N N . SER A 1 307 ? 9.123 -4.986 -15.690 1.00 92.19 307 SER A N 1
ATOM 2361 C CA . SER A 1 307 ? 10.001 -6.028 -15.163 1.00 92.19 307 SER A CA 1
ATOM 2362 C C . SER A 1 307 ? 9.280 -7.380 -15.108 1.00 92.19 307 SER A C 1
ATOM 2364 O O . SER A 1 307 ? 9.789 -8.368 -15.633 1.00 92.19 307 SER A O 1
ATOM 2366 N N . ALA A 1 308 ? 8.041 -7.411 -14.610 1.00 88.94 308 ALA A N 1
ATOM 2367 C CA . ALA A 1 308 ? 7.199 -8.604 -14.567 1.00 88.94 308 ALA A CA 1
ATOM 2368 C C . ALA A 1 308 ? 6.872 -9.167 -15.962 1.00 88.94 308 ALA A C 1
ATOM 2370 O O . ALA A 1 308 ? 6.686 -10.379 -16.119 1.00 88.94 308 ALA A O 1
ATOM 2371 N N . ALA A 1 309 ? 6.771 -8.303 -16.976 1.00 88.00 309 ALA A N 1
ATOM 2372 C CA . ALA A 1 309 ? 6.599 -8.715 -18.365 1.00 88.00 309 ALA A CA 1
ATOM 2373 C C . ALA A 1 309 ? 7.880 -9.358 -18.912 1.00 88.00 309 ALA A C 1
ATOM 2375 O O . ALA A 1 309 ? 7.842 -10.460 -19.459 1.00 88.00 309 ALA A O 1
ATOM 2376 N N . LEU A 1 310 ? 9.029 -8.711 -18.701 1.00 87.94 310 LEU A N 1
ATOM 2377 C CA . LEU A 1 310 ? 10.323 -9.202 -19.168 1.00 87.94 310 LEU A CA 1
ATOM 2378 C C . LEU A 1 310 ? 10.714 -10.531 -18.524 1.00 87.94 310 LEU A C 1
ATOM 2380 O O . LEU A 1 310 ? 11.167 -11.413 -19.244 1.00 87.94 310 LEU A O 1
ATOM 2384 N N . THR A 1 311 ? 10.466 -10.733 -17.229 1.00 87.06 311 THR A N 1
ATOM 2385 C CA . THR A 1 311 ? 10.730 -12.018 -16.550 1.00 87.06 311 THR A CA 1
ATOM 2386 C C . THR A 1 311 ? 9.939 -13.180 -17.158 1.00 87.06 311 THR A C 1
ATOM 2388 O O . THR A 1 311 ? 10.381 -14.321 -17.107 1.00 87.06 311 THR A O 1
ATOM 2391 N N . ARG A 1 312 ? 8.781 -12.911 -17.777 1.00 82.62 312 ARG A N 1
ATOM 2392 C CA . ARG A 1 312 ? 7.986 -13.932 -18.484 1.00 82.62 312 ARG A CA 1
ATOM 2393 C C . ARG A 1 312 ? 8.423 -14.149 -19.926 1.00 82.62 312 ARG A C 1
ATOM 2395 O O . ARG A 1 312 ? 8.202 -15.221 -20.481 1.00 82.62 312 ARG A O 1
ATOM 2402 N N . TRP A 1 313 ? 8.960 -13.114 -20.563 1.00 80.25 313 TRP A N 1
ATOM 2403 C CA . TRP A 1 313 ? 9.300 -13.131 -21.985 1.00 80.25 313 TRP A CA 1
ATOM 2404 C C . TRP A 1 313 ? 10.783 -13.391 -22.242 1.00 80.25 313 TRP A C 1
ATOM 2406 O O . TRP A 1 313 ? 11.164 -13.709 -23.358 1.00 80.25 313 TRP A O 1
ATOM 2416 N N . ILE A 1 314 ? 11.654 -13.272 -21.254 1.00 81.38 314 ILE A N 1
ATOM 2417 C CA . ILE A 1 314 ? 13.067 -13.630 -21.375 1.00 81.38 314 ILE A CA 1
ATOM 2418 C C . ILE A 1 314 ? 13.251 -15.010 -20.727 1.00 81.38 314 ILE A C 1
ATOM 2420 O O . ILE A 1 314 ? 12.592 -15.287 -19.726 1.00 81.38 314 ILE A O 1
ATOM 2424 N N . PRO A 1 315 ? 14.091 -15.905 -21.290 1.00 72.19 315 PRO A N 1
ATOM 2425 C CA . PRO A 1 315 ? 14.394 -17.187 -20.659 1.00 72.19 315 PRO A CA 1
ATOM 2426 C C . PRO A 1 315 ? 14.823 -17.025 -19.201 1.00 72.19 315 PRO A C 1
ATOM 2428 O O . PRO A 1 315 ? 15.472 -16.036 -18.859 1.00 72.19 315 PRO A O 1
ATOM 2431 N N . GLU A 1 316 ? 14.477 -18.009 -18.368 1.00 69.31 316 GLU A N 1
ATOM 2432 C CA . GLU A 1 316 ? 14.766 -17.977 -16.935 1.00 69.31 316 GLU A CA 1
ATOM 2433 C C . GLU A 1 316 ? 16.247 -17.677 -16.681 1.00 69.31 316 GLU A C 1
ATOM 2435 O O . GLU A 1 316 ? 17.147 -18.406 -17.098 1.00 69.31 316 GLU A O 1
ATOM 2440 N N . SER A 1 317 ? 16.479 -16.556 -16.006 1.00 76.69 317 SER A N 1
ATOM 2441 C CA . SER A 1 317 ? 17.787 -16.072 -15.595 1.00 76.69 317 SER A CA 1
ATOM 2442 C C . SER A 1 317 ? 17.676 -15.648 -14.142 1.00 76.69 317 SER A C 1
ATOM 2444 O O . SER A 1 317 ? 16.825 -14.821 -13.803 1.00 76.69 317 SER A O 1
ATOM 2446 N N . SER A 1 318 ? 18.540 -16.197 -13.287 1.00 79.25 318 SER A N 1
ATOM 2447 C CA . SER A 1 318 ? 18.610 -15.812 -11.875 1.00 79.25 318 SER A CA 1
ATOM 2448 C C . SER A 1 318 ? 18.848 -14.310 -11.717 1.00 79.25 318 SER A C 1
ATOM 2450 O O . SER A 1 318 ? 18.217 -13.685 -10.873 1.00 79.25 318 SER A O 1
ATOM 2452 N N . ALA A 1 319 ? 19.660 -13.713 -12.596 1.00 85.06 319 ALA A N 1
ATOM 2453 C CA . ALA A 1 319 ? 19.925 -12.278 -12.596 1.00 85.06 319 ALA A CA 1
ATOM 2454 C C . ALA A 1 319 ? 18.667 -11.449 -12.908 1.00 85.06 319 ALA A C 1
ATOM 2456 O O . ALA A 1 319 ? 18.420 -10.434 -12.265 1.00 85.06 319 ALA A O 1
ATOM 2457 N N . LEU A 1 320 ? 17.838 -11.874 -13.870 1.00 87.69 320 LEU A N 1
ATOM 2458 C CA . LEU A 1 320 ? 16.597 -11.158 -14.187 1.00 87.69 320 LEU A CA 1
ATOM 2459 C C . LEU A 1 320 ? 15.554 -11.305 -13.070 1.00 87.69 320 LEU A C 1
ATOM 2461 O O . LEU A 1 320 ? 14.850 -10.345 -12.762 1.00 87.69 320 LEU A O 1
ATOM 2465 N N . ALA A 1 321 ? 15.480 -12.485 -12.447 1.00 86.56 321 ALA A N 1
ATOM 2466 C CA . ALA A 1 321 ? 14.613 -12.725 -11.298 1.00 86.56 321 ALA A CA 1
ATOM 2467 C C . ALA A 1 321 ? 15.012 -11.858 -10.090 1.00 86.56 321 ALA A C 1
ATOM 2469 O O . ALA A 1 321 ? 14.142 -11.276 -9.448 1.00 86.56 321 ALA A O 1
ATOM 2470 N N . GLU A 1 322 ? 16.313 -11.714 -9.826 1.00 92.06 322 GLU A N 1
ATOM 2471 C CA . GLU A 1 322 ? 16.846 -10.842 -8.773 1.00 92.06 322 GLU A CA 1
ATOM 2472 C C . GLU A 1 322 ? 16.554 -9.361 -9.054 1.00 92.06 322 GLU A C 1
ATOM 2474 O O . GLU A 1 322 ? 16.056 -8.652 -8.182 1.00 92.06 322 GLU A O 1
ATOM 2479 N N . ILE A 1 323 ? 16.768 -8.896 -10.293 1.00 92.81 323 ILE A N 1
ATOM 2480 C CA . ILE A 1 323 ? 16.396 -7.530 -10.696 1.00 92.81 323 ILE A CA 1
ATOM 2481 C C . ILE A 1 323 ? 14.898 -7.295 -10.464 1.00 92.81 323 ILE A C 1
ATOM 2483 O O . ILE A 1 323 ? 14.520 -6.247 -9.944 1.00 92.81 323 ILE A O 1
ATOM 2487 N N . HIS A 1 324 ? 14.043 -8.258 -10.825 1.00 91.69 324 HIS A N 1
ATOM 2488 C CA . HIS A 1 324 ? 12.601 -8.144 -10.614 1.00 91.69 324 HIS A CA 1
ATOM 2489 C C . HIS A 1 324 ? 12.222 -8.081 -9.132 1.00 91.69 324 HIS A C 1
ATOM 2491 O O . HIS A 1 324 ? 11.410 -7.234 -8.762 1.00 91.69 324 HIS A O 1
ATOM 2497 N N . ALA A 1 325 ? 12.829 -8.917 -8.286 1.00 89.75 325 ALA A N 1
ATOM 2498 C CA . ALA A 1 325 ? 12.627 -8.867 -6.840 1.00 89.75 325 ALA A CA 1
ATOM 2499 C C . ALA A 1 325 ? 12.997 -7.487 -6.274 1.00 89.75 325 ALA A C 1
ATOM 2501 O O . ALA A 1 325 ? 12.182 -6.868 -5.601 1.00 89.75 325 ALA A O 1
ATOM 2502 N N . ASN A 1 326 ? 14.148 -6.934 -6.668 1.00 93.12 326 ASN A N 1
ATOM 2503 C CA . ASN A 1 326 ? 14.576 -5.606 -6.222 1.00 93.12 326 ASN A CA 1
ATOM 2504 C C . ASN A 1 326 ? 13.635 -4.479 -6.700 1.00 93.12 326 ASN A C 1
ATOM 2506 O O . ASN A 1 326 ? 13.388 -3.518 -5.971 1.00 93.12 326 ASN A O 1
ATOM 2510 N N . VAL A 1 327 ? 13.081 -4.578 -7.918 1.00 91.69 327 VAL A N 1
ATOM 2511 C CA . VAL A 1 327 ? 12.052 -3.638 -8.409 1.00 91.69 327 VAL A CA 1
ATOM 2512 C C . VAL A 1 327 ? 10.763 -3.750 -7.593 1.00 91.69 327 VAL A C 1
ATOM 2514 O O . VAL A 1 327 ? 10.143 -2.728 -7.284 1.00 91.69 327 VAL A O 1
ATOM 2517 N N . LYS A 1 328 ? 10.363 -4.972 -7.232 1.00 87.81 328 LYS A N 1
ATOM 2518 C CA . LYS A 1 328 ? 9.187 -5.223 -6.398 1.00 87.81 328 LYS A CA 1
ATOM 2519 C C . LYS A 1 328 ? 9.369 -4.636 -4.999 1.00 87.81 328 LYS A C 1
ATOM 2521 O O . LYS A 1 328 ? 8.516 -3.869 -4.569 1.00 87.81 328 LYS A O 1
ATOM 2526 N N . ASP A 1 329 ? 10.505 -4.886 -4.354 1.00 87.62 329 ASP A N 1
ATOM 2527 C CA . ASP A 1 329 ? 10.821 -4.355 -3.021 1.00 87.62 329 ASP A CA 1
ATOM 2528 C C . ASP A 1 329 ? 10.827 -2.816 -3.008 1.00 87.62 329 ASP A C 1
ATOM 2530 O O . ASP A 1 329 ? 10.288 -2.181 -2.094 1.00 87.62 329 ASP A O 1
ATOM 2534 N N . LEU A 1 330 ? 11.373 -2.191 -4.061 1.00 89.12 330 LEU A N 1
ATOM 2535 C CA . LEU A 1 330 ? 11.329 -0.737 -4.234 1.00 89.12 330 LEU A CA 1
ATOM 2536 C C . LEU A 1 330 ? 9.888 -0.222 -4.365 1.00 89.12 330 LEU A C 1
ATOM 2538 O O . LEU A 1 330 ? 9.553 0.822 -3.801 1.00 89.12 330 LEU A O 1
ATOM 2542 N N . THR A 1 331 ? 9.038 -0.942 -5.099 1.00 85.25 331 THR A N 1
ATOM 2543 C CA . THR A 1 331 ? 7.637 -0.562 -5.329 1.00 85.25 331 THR A CA 1
ATOM 2544 C C . THR A 1 331 ? 6.778 -0.769 -4.082 1.00 85.25 331 THR A C 1
ATOM 2546 O O . THR A 1 331 ? 5.958 0.086 -3.760 1.00 85.25 331 THR A O 1
ATOM 2549 N N . GLU A 1 332 ? 7.008 -1.834 -3.315 1.00 79.00 332 GLU A N 1
ATOM 2550 C CA . GLU A 1 332 ? 6.364 -2.063 -2.015 1.00 79.00 332 GLU A CA 1
ATOM 2551 C C . GLU A 1 332 ? 6.762 -0.996 -0.984 1.00 79.00 332 GLU A C 1
ATOM 2553 O O . GLU A 1 332 ? 5.906 -0.458 -0.274 1.00 79.00 332 GLU A O 1
ATOM 2558 N N . SER A 1 333 ? 8.043 -0.616 -0.949 1.00 79.44 333 SER A N 1
ATOM 2559 C CA . SER A 1 333 ? 8.543 0.477 -0.101 1.00 79.44 333 SER A CA 1
ATOM 2560 C C . SER A 1 333 ? 7.926 1.827 -0.491 1.00 79.44 333 SER A C 1
ATOM 2562 O O . SER A 1 333 ? 7.522 2.622 0.364 1.00 79.44 333 SER A O 1
ATOM 2564 N N . ALA A 1 334 ? 7.795 2.069 -1.797 1.00 79.44 334 ALA A N 1
ATOM 2565 C CA . ALA A 1 334 ? 7.113 3.227 -2.365 1.00 79.44 334 ALA A CA 1
ATOM 2566 C C . ALA A 1 334 ? 5.616 3.253 -1.996 1.00 79.44 334 ALA A C 1
ATOM 2568 O O . ALA A 1 334 ? 5.122 4.267 -1.505 1.00 79.44 334 ALA A O 1
ATOM 2569 N N . GLY A 1 335 ? 4.900 2.137 -2.148 1.00 69.69 335 GLY A N 1
ATOM 2570 C CA . GLY A 1 335 ? 3.486 2.027 -1.772 1.00 69.69 335 GLY A CA 1
ATOM 2571 C C . GLY A 1 335 ? 3.250 2.212 -0.271 1.00 69.69 335 GLY A C 1
ATOM 2572 O O . GLY A 1 335 ? 2.302 2.884 0.126 1.00 69.69 335 GLY A O 1
ATOM 2573 N N . SER A 1 336 ? 4.157 1.698 0.563 1.00 65.88 336 SER A N 1
ATOM 2574 C CA . SER A 1 336 ? 4.119 1.894 2.019 1.00 65.88 336 SER A CA 1
ATOM 2575 C C . SER A 1 336 ? 4.338 3.359 2.411 1.00 65.88 336 SER A C 1
ATOM 2577 O O . SER A 1 336 ? 3.773 3.838 3.392 1.00 65.88 336 SER A O 1
ATOM 2579 N N . THR A 1 337 ? 5.121 4.091 1.616 1.00 66.12 337 THR A N 1
ATOM 2580 C CA . THR A 1 337 ? 5.344 5.529 1.790 1.00 66.12 337 THR A CA 1
ATOM 2581 C C . THR A 1 337 ? 4.105 6.345 1.429 1.00 66.12 337 THR A C 1
ATOM 2583 O O . THR A 1 337 ? 3.806 7.304 2.128 1.00 66.12 337 THR A O 1
ATOM 2586 N N . ASP A 1 338 ? 3.356 5.958 0.389 1.00 59.81 338 ASP A N 1
ATOM 2587 C CA . ASP A 1 338 ? 2.128 6.643 -0.065 1.00 59.81 338 ASP A CA 1
ATOM 2588 C C . ASP A 1 338 ? 1.001 6.653 0.989 1.00 59.81 338 ASP A C 1
ATOM 2590 O O . ASP A 1 338 ? -0.008 7.353 0.863 1.00 59.81 338 ASP A O 1
ATOM 2594 N N . HIS A 1 339 ? 1.163 5.903 2.081 1.00 58.44 339 HIS A N 1
ATOM 2595 C CA . HIS A 1 339 ? 0.275 5.995 3.224 1.00 58.44 339 HIS A CA 1
ATOM 2596 C C . HIS A 1 339 ? 0.321 7.396 3.844 1.00 58.44 339 HIS A C 1
ATOM 2598 O O . HIS A 1 339 ? 1.326 7.819 4.414 1.00 58.44 339 HIS A O 1
ATOM 2604 N N . ALA A 1 340 ? -0.831 8.077 3.794 1.00 48.94 340 ALA A N 1
ATOM 2605 C CA . ALA A 1 340 ? -1.022 9.466 4.212 1.00 48.94 340 ALA A CA 1
ATOM 2606 C C . ALA A 1 340 ? -0.348 9.824 5.550 1.00 48.94 340 ALA A C 1
ATOM 2608 O O . ALA A 1 340 ? 0.180 10.920 5.678 1.00 48.94 340 ALA A O 1
ATOM 2609 N N . TRP A 1 341 ? -0.298 8.904 6.517 1.00 50.03 341 TRP A N 1
ATOM 2610 C CA . TRP A 1 341 ? 0.320 9.136 7.827 1.00 50.03 341 TRP A CA 1
ATOM 2611 C C . TRP A 1 341 ? 1.840 9.257 7.792 1.00 50.03 341 TRP A C 1
ATOM 2613 O O . TRP A 1 341 ? 2.374 10.143 8.457 1.00 50.03 341 TRP A O 1
ATOM 2623 N N . HIS A 1 342 ? 2.527 8.433 6.997 1.00 54.34 342 HIS A N 1
ATOM 2624 C CA . HIS A 1 342 ? 3.985 8.472 6.908 1.00 54.34 342 HIS A CA 1
ATOM 2625 C C . HIS A 1 342 ? 4.456 9.777 6.272 1.00 54.34 342 HIS A C 1
ATOM 2627 O O . HIS A 1 342 ? 5.359 10.405 6.802 1.00 54.34 342 HIS A O 1
ATOM 2633 N N . ILE A 1 343 ? 3.791 10.251 5.215 1.00 56.69 343 ILE A N 1
ATOM 2634 C CA . ILE A 1 343 ? 4.167 11.507 4.545 1.00 56.69 343 ILE A CA 1
ATOM 2635 C C . ILE A 1 343 ? 3.796 12.739 5.372 1.00 56.69 343 ILE A C 1
ATOM 2637 O O . ILE A 1 343 ? 4.543 13.710 5.376 1.00 56.69 343 ILE A O 1
ATOM 2641 N N . THR A 1 344 ? 2.670 12.726 6.095 1.00 54.84 344 THR A N 1
ATOM 2642 C CA . THR A 1 344 ? 2.251 13.899 6.891 1.00 54.84 344 THR A CA 1
ATOM 2643 C C . THR A 1 344 ? 3.142 14.185 8.098 1.00 54.84 344 THR A C 1
ATOM 2645 O O . THR A 1 344 ? 3.078 15.287 8.637 1.00 54.84 344 THR A O 1
ATOM 2648 N N . GLY A 1 345 ? 3.947 13.210 8.529 1.00 59.25 345 GLY A N 1
ATOM 2649 C CA . GLY A 1 345 ? 4.949 13.394 9.578 1.00 59.25 345 GLY A CA 1
ATOM 2650 C C . GLY A 1 345 ? 6.296 13.915 9.073 1.00 59.25 345 GLY A C 1
ATOM 2651 O O . GLY A 1 345 ? 7.115 14.296 9.902 1.00 59.25 345 GLY A O 1
ATOM 2652 N N . LEU A 1 346 ? 6.520 13.933 7.753 1.00 64.94 346 LEU A N 1
ATOM 2653 C CA . LEU A 1 346 ? 7.792 14.318 7.143 1.00 64.94 346 LEU A CA 1
ATOM 2654 C C . LEU A 1 346 ? 7.809 15.806 6.770 1.00 64.94 346 LEU A C 1
ATOM 2656 O O . LEU A 1 346 ? 6.842 16.342 6.225 1.00 64.94 346 LEU A O 1
ATOM 2660 N N . GLY A 1 347 ? 8.934 16.469 7.025 1.00 71.19 347 GLY A N 1
ATOM 2661 C CA . GLY A 1 347 ? 9.226 17.807 6.514 1.00 71.19 347 GLY A CA 1
ATOM 2662 C C . GLY A 1 347 ? 9.462 17.812 4.998 1.00 71.19 347 GLY A C 1
ATOM 2663 O O . GLY A 1 347 ? 9.728 16.779 4.384 1.00 71.19 347 GLY A O 1
ATOM 2664 N N . GLU A 1 348 ? 9.406 18.990 4.367 1.00 77.44 348 GLU A N 1
ATOM 2665 C CA . GLU A 1 348 ? 9.594 19.130 2.910 1.00 77.44 348 GLU A CA 1
ATOM 2666 C C . GLU A 1 348 ? 10.939 18.564 2.419 1.00 77.44 348 GLU A C 1
ATOM 2668 O O . GLU A 1 348 ? 11.000 17.941 1.358 1.00 77.44 348 GLU A O 1
ATOM 2673 N N . GLU A 1 349 ? 12.006 18.735 3.206 1.00 79.94 349 GLU A N 1
ATOM 2674 C CA . GLU A 1 349 ? 13.334 18.195 2.899 1.00 79.94 349 GLU A CA 1
ATOM 2675 C C . GLU A 1 349 ? 13.359 16.663 2.922 1.00 79.94 349 GLU A C 1
ATOM 2677 O O . GLU A 1 349 ? 13.923 16.047 2.020 1.00 79.94 349 GLU A O 1
ATOM 2682 N N . GLU A 1 350 ? 12.711 16.036 3.904 1.00 79.94 350 GLU A N 1
ATOM 2683 C CA . GLU A 1 350 ? 12.639 14.575 4.026 1.00 79.94 350 GLU A CA 1
ATOM 2684 C C . GLU A 1 350 ? 11.825 13.974 2.876 1.00 79.94 350 GLU A C 1
ATOM 2686 O O . GLU A 1 350 ? 12.220 12.973 2.277 1.00 79.94 350 GLU A O 1
ATOM 2691 N N . VAL A 1 351 ? 10.728 14.634 2.488 1.00 79.75 351 VAL A N 1
ATOM 2692 C CA . VAL A 1 351 ? 9.936 14.242 1.315 1.00 79.75 351 VAL A CA 1
ATOM 2693 C C . VAL A 1 351 ? 10.754 14.368 0.023 1.00 79.75 351 VAL A C 1
ATOM 2695 O O . VAL A 1 351 ? 10.670 13.498 -0.849 1.00 79.75 351 VAL A O 1
ATOM 2698 N N . ALA A 1 352 ? 11.575 15.414 -0.111 1.00 81.81 352 ALA A N 1
ATOM 2699 C CA . ALA A 1 352 ? 12.467 15.581 -1.256 1.00 81.81 352 ALA A CA 1
ATOM 2700 C C . ALA A 1 352 ? 13.568 14.506 -1.296 1.00 81.81 352 ALA A C 1
ATOM 2702 O O . ALA A 1 352 ? 13.810 13.927 -2.357 1.00 81.81 352 ALA A O 1
ATOM 2703 N N . GLN A 1 353 ? 14.191 14.197 -0.155 1.00 85.06 353 GLN A N 1
ATOM 2704 C CA . GLN A 1 353 ? 15.189 13.129 -0.031 1.00 85.06 353 GLN A CA 1
ATOM 2705 C C . GLN A 1 353 ? 14.598 11.764 -0.387 1.00 85.06 353 GLN A C 1
ATOM 2707 O O . GLN A 1 353 ? 15.220 10.985 -1.106 1.00 85.06 353 GLN A O 1
ATOM 2712 N N . LEU A 1 354 ? 13.369 11.494 0.049 1.00 84.56 354 LEU A N 1
ATOM 2713 C CA . LEU A 1 354 ? 12.666 10.255 -0.255 1.00 84.56 354 LEU A CA 1
ATOM 2714 C C . LEU A 1 354 ? 12.335 10.130 -1.749 1.00 84.56 354 LEU A C 1
ATOM 2716 O O . LEU A 1 354 ? 12.535 9.074 -2.349 1.00 84.56 354 LEU A O 1
ATOM 2720 N N . GLY A 1 355 ? 11.913 11.229 -2.382 1.00 85.94 355 GLY A N 1
ATOM 2721 C CA . GLY A 1 355 ? 11.760 11.297 -3.836 1.00 85.94 355 GLY A CA 1
ATOM 2722 C C . GLY A 1 355 ? 13.070 10.999 -4.575 1.00 85.94 355 GLY A C 1
ATOM 2723 O O . GLY A 1 355 ? 13.086 10.166 -5.481 1.00 85.94 355 GLY A O 1
ATOM 2724 N N . GLN A 1 356 ? 14.179 11.613 -4.151 1.00 88.12 356 GLN A N 1
ATOM 2725 C CA . GLN A 1 356 ? 15.508 11.367 -4.727 1.00 88.12 356 GLN A CA 1
ATOM 2726 C C . GLN A 1 356 ? 15.968 9.918 -4.532 1.00 88.12 356 GLN A C 1
ATOM 2728 O O . GLN A 1 356 ? 16.533 9.329 -5.453 1.00 88.12 356 GLN A O 1
ATOM 2733 N N . PHE A 1 357 ? 15.700 9.327 -3.365 1.00 90.06 357 PHE A N 1
ATOM 2734 C CA . PHE A 1 357 ? 15.998 7.926 -3.084 1.00 90.06 357 PHE A CA 1
ATOM 2735 C C . PHE A 1 357 ? 15.288 7.001 -4.078 1.00 90.06 357 PHE A C 1
ATOM 2737 O O . PHE A 1 357 ? 15.944 6.195 -4.743 1.00 90.06 357 PHE A O 1
ATOM 2744 N N . PHE A 1 358 ? 13.969 7.158 -4.242 1.00 90.69 358 PHE A N 1
ATOM 2745 C CA . PHE A 1 358 ? 13.201 6.350 -5.188 1.00 90.69 358 PHE A CA 1
ATOM 2746 C C . PHE A 1 358 ? 13.673 6.552 -6.629 1.00 90.69 358 PHE A C 1
ATOM 2748 O O . PHE A 1 358 ? 13.837 5.577 -7.360 1.00 90.69 358 PHE A O 1
ATOM 2755 N N . GLU A 1 359 ? 13.948 7.791 -7.040 1.00 89.94 359 GLU A N 1
ATOM 2756 C CA . GLU A 1 359 ? 14.453 8.079 -8.384 1.00 89.94 359 GLU A CA 1
ATOM 2757 C C . GLU A 1 359 ? 15.825 7.450 -8.654 1.00 89.94 359 GLU A C 1
ATOM 2759 O O . GLU A 1 359 ? 16.030 6.884 -9.733 1.00 89.94 359 GLU A O 1
ATOM 2764 N N . HIS A 1 360 ? 16.746 7.518 -7.690 1.00 90.88 360 HIS A N 1
ATOM 2765 C CA . HIS A 1 360 ? 18.090 6.959 -7.811 1.00 90.88 360 HIS A CA 1
ATOM 2766 C C . HIS A 1 360 ? 18.060 5.431 -7.921 1.00 90.88 360 HIS A C 1
ATOM 2768 O O . HIS A 1 360 ? 18.633 4.864 -8.855 1.00 90.88 360 HIS A O 1
ATOM 2774 N N . GLN A 1 361 ? 17.336 4.766 -7.014 1.00 93.19 361 GLN A N 1
ATOM 2775 C CA . GLN A 1 361 ? 17.190 3.307 -7.027 1.00 93.19 361 GLN A CA 1
ATOM 2776 C C . GLN A 1 361 ? 16.513 2.827 -8.314 1.00 93.19 361 GLN A C 1
ATOM 2778 O O . GLN A 1 361 ? 17.002 1.914 -8.982 1.00 93.19 361 GLN A O 1
ATOM 2783 N N . ARG A 1 362 ? 15.440 3.506 -8.739 1.00 93.56 362 ARG A N 1
ATOM 2784 C CA . ARG A 1 362 ? 14.752 3.215 -10.002 1.00 93.56 362 ARG A CA 1
ATOM 2785 C C . ARG A 1 362 ? 15.698 3.314 -11.195 1.00 93.56 362 ARG A C 1
ATOM 2787 O O . ARG A 1 362 ? 15.670 2.447 -12.064 1.00 93.56 362 ARG A O 1
ATOM 2794 N N . HIS A 1 363 ? 16.532 4.352 -11.260 1.00 91.50 363 HIS A N 1
ATOM 2795 C CA . HIS A 1 363 ? 17.488 4.531 -12.354 1.00 91.50 363 HIS A CA 1
ATOM 2796 C C . HIS A 1 363 ? 18.506 3.382 -12.421 1.00 91.50 363 HIS A C 1
ATOM 2798 O O . HIS A 1 363 ? 18.788 2.874 -13.508 1.00 91.50 363 HIS A O 1
ATOM 2804 N N . ALA A 1 364 ? 19.037 2.946 -11.276 1.00 92.88 364 ALA A N 1
ATOM 2805 C CA . ALA A 1 364 ? 19.951 1.806 -11.212 1.00 92.88 364 ALA A CA 1
ATOM 2806 C C . ALA A 1 364 ? 19.278 0.510 -11.700 1.00 92.88 364 ALA A C 1
ATOM 2808 O O . ALA A 1 364 ? 19.832 -0.207 -12.537 1.00 92.88 364 ALA A O 1
ATOM 2809 N N . LEU A 1 365 ? 18.045 0.253 -11.256 1.00 94.56 365 LEU A N 1
ATOM 2810 C CA . LEU A 1 365 ? 17.276 -0.927 -11.657 1.00 94.56 365 LEU A CA 1
ATOM 2811 C C . LEU A 1 365 ? 16.870 -0.899 -13.135 1.00 94.56 365 LEU A C 1
ATOM 2813 O O . LEU A 1 365 ? 16.915 -1.931 -13.801 1.00 94.56 365 LEU A O 1
ATOM 2817 N N . GLN A 1 366 ? 16.541 0.272 -13.688 1.00 93.56 366 GLN A N 1
ATOM 2818 C CA . GLN A 1 366 ? 16.310 0.430 -15.127 1.00 93.56 366 GLN A CA 1
ATOM 2819 C C . GLN A 1 366 ? 17.540 0.045 -15.945 1.00 93.56 366 GLN A C 1
ATOM 2821 O O . GLN A 1 366 ? 17.411 -0.667 -16.940 1.00 93.56 366 GLN A O 1
ATOM 2826 N N . LEU A 1 367 ? 18.726 0.500 -15.532 1.00 92.50 367 LEU A N 1
ATOM 2827 C CA . LEU A 1 367 ? 19.972 0.173 -16.219 1.00 92.50 367 LEU A CA 1
ATOM 2828 C C . LEU A 1 367 ? 20.257 -1.335 -16.170 1.00 92.50 367 LEU A C 1
ATOM 2830 O O . LEU A 1 367 ? 20.612 -1.929 -17.189 1.00 92.50 367 LEU A O 1
ATOM 2834 N N . ALA A 1 368 ? 20.049 -1.970 -15.016 1.00 93.06 368 ALA A N 1
ATOM 2835 C CA . ALA A 1 368 ? 20.186 -3.418 -14.884 1.00 93.06 368 ALA A CA 1
ATOM 2836 C C . ALA A 1 368 ? 19.198 -4.164 -15.800 1.00 93.06 368 ALA A C 1
ATOM 2838 O O . ALA A 1 368 ? 19.589 -5.076 -16.533 1.00 93.06 368 ALA A O 1
ATOM 2839 N N . LEU A 1 369 ? 17.935 -3.728 -15.832 1.00 93.19 369 LEU A N 1
ATOM 2840 C CA . LEU A 1 369 ? 16.877 -4.359 -16.619 1.00 93.19 369 LEU A CA 1
ATOM 2841 C C . LEU A 1 369 ? 17.119 -4.244 -18.132 1.00 93.19 369 LEU A C 1
ATOM 2843 O O . LEU A 1 369 ? 17.005 -5.238 -18.851 1.00 93.19 369 LEU A O 1
ATOM 2847 N N . ILE A 1 370 ? 17.493 -3.058 -18.628 1.00 92.69 370 ILE A N 1
ATOM 2848 C CA . ILE A 1 370 ? 17.796 -2.870 -20.056 1.00 92.69 370 ILE A CA 1
ATOM 2849 C C . ILE A 1 370 ? 19.075 -3.611 -20.470 1.00 92.69 370 ILE A C 1
ATOM 2851 O O . ILE A 1 370 ? 19.155 -4.108 -21.592 1.00 92.69 370 ILE A O 1
ATOM 2855 N N . THR A 1 371 ? 20.043 -3.761 -19.562 1.00 92.50 371 THR A N 1
ATOM 2856 C CA . THR A 1 371 ? 21.259 -4.553 -19.806 1.00 92.50 371 THR A CA 1
ATOM 2857 C C . THR A 1 371 ? 20.937 -6.043 -19.929 1.00 92.50 371 THR A C 1
ATOM 2859 O O . THR A 1 371 ? 21.377 -6.689 -20.881 1.00 92.50 371 THR A O 1
ATOM 2862 N N . ALA A 1 372 ? 20.103 -6.583 -19.034 1.00 91.06 372 ALA A N 1
ATOM 2863 C CA . ALA A 1 372 ? 19.638 -7.968 -19.114 1.00 91.06 372 ALA A CA 1
ATOM 2864 C C . ALA A 1 372 ? 18.857 -8.235 -20.416 1.00 91.06 372 ALA A C 1
ATOM 2866 O O . ALA A 1 372 ? 19.051 -9.258 -21.079 1.00 91.06 372 ALA A O 1
ATOM 2867 N N . LEU A 1 373 ? 18.015 -7.282 -20.830 1.00 90.88 373 LEU A N 1
ATOM 2868 C CA . LEU A 1 373 ? 17.323 -7.335 -22.116 1.00 90.88 373 LEU A CA 1
ATOM 2869 C C . LEU A 1 373 ? 18.300 -7.328 -23.298 1.00 90.88 373 LEU A C 1
ATOM 2871 O O . LEU A 1 373 ? 18.151 -8.142 -24.210 1.00 90.88 373 LEU A O 1
ATOM 2875 N N . ALA A 1 374 ? 19.291 -6.434 -23.295 1.00 91.25 374 ALA A N 1
ATOM 2876 C CA . ALA A 1 374 ? 20.292 -6.355 -24.355 1.00 91.25 374 ALA A CA 1
ATOM 2877 C C . ALA A 1 374 ? 21.037 -7.687 -24.501 1.00 91.25 374 ALA A C 1
ATOM 2879 O O . ALA A 1 374 ? 21.094 -8.241 -25.599 1.00 91.25 374 ALA A O 1
ATOM 2880 N N . GLN A 1 375 ? 21.495 -8.263 -23.386 1.00 89.62 375 GLN A N 1
ATOM 2881 C CA . GLN A 1 375 ? 22.145 -9.571 -23.377 1.00 89.62 375 GLN A CA 1
ATOM 2882 C C . GLN A 1 375 ? 21.235 -10.663 -23.960 1.00 89.62 375 GLN A C 1
ATOM 2884 O O . GLN A 1 375 ? 21.680 -11.469 -24.780 1.00 89.62 375 GLN A O 1
ATOM 2889 N N . SER A 1 376 ? 19.949 -10.672 -23.600 1.00 87.88 376 SER A N 1
ATOM 2890 C CA . SER A 1 376 ? 18.963 -11.604 -24.161 1.00 87.88 376 SER A CA 1
ATOM 2891 C C . SER A 1 376 ? 18.800 -11.445 -25.679 1.00 87.88 376 SER A C 1
ATOM 2893 O O . SER A 1 376 ? 18.824 -12.440 -26.405 1.00 87.88 376 SER A O 1
ATOM 2895 N N . ILE A 1 377 ? 18.702 -10.213 -26.191 1.00 88.75 377 ILE A N 1
ATOM 2896 C CA . ILE A 1 377 ? 18.568 -9.939 -27.633 1.00 88.75 377 ILE A CA 1
ATOM 2897 C C . ILE A 1 377 ? 19.824 -10.373 -28.402 1.00 88.75 377 ILE A C 1
ATOM 2899 O O . ILE A 1 377 ? 19.731 -10.945 -29.493 1.00 88.75 377 ILE A O 1
ATOM 2903 N N . GLN A 1 378 ? 21.006 -10.134 -27.834 1.00 89.00 378 GLN A N 1
ATOM 2904 C CA . GLN A 1 378 ? 22.281 -10.508 -28.446 1.00 89.00 378 GLN A CA 1
ATOM 2905 C C . GLN A 1 378 ? 22.523 -12.020 -28.458 1.00 89.00 378 GLN A C 1
ATOM 2907 O O . GLN A 1 378 ? 23.206 -12.511 -29.351 1.00 89.00 378 GLN A O 1
ATOM 2912 N N . THR A 1 379 ? 21.968 -12.763 -27.499 1.00 84.62 379 THR A N 1
ATOM 2913 C CA . THR A 1 379 ? 22.198 -14.212 -27.354 1.00 84.62 379 THR A CA 1
ATOM 2914 C C . THR A 1 379 ? 21.076 -15.061 -27.947 1.00 84.62 379 THR A C 1
ATOM 2916 O O . THR A 1 379 ? 21.336 -16.039 -28.643 1.00 84.62 379 THR A O 1
ATOM 2919 N N . THR A 1 380 ? 19.819 -14.692 -27.702 1.00 77.69 380 THR A N 1
ATOM 2920 C CA . THR A 1 380 ? 18.639 -15.508 -28.038 1.00 77.69 380 THR A CA 1
ATOM 2921 C C . THR A 1 380 ? 17.835 -14.961 -29.220 1.00 77.69 380 THR A C 1
ATOM 2923 O O . THR A 1 380 ? 17.105 -15.710 -29.875 1.00 77.69 380 THR A O 1
ATOM 2926 N N . GLY A 1 381 ? 18.015 -13.684 -29.569 1.00 76.38 381 GLY A N 1
ATOM 2927 C CA . GLY A 1 381 ? 17.404 -13.051 -30.735 1.00 76.38 381 GLY A CA 1
ATOM 2928 C C . GLY A 1 381 ? 16.110 -12.289 -30.433 1.00 76.38 381 GLY A C 1
ATOM 2929 O O . GLY A 1 381 ? 16.047 -11.472 -29.523 1.00 76.38 381 GLY A O 1
ATOM 2930 N N . TRP A 1 382 ? 15.090 -12.456 -31.281 1.00 78.88 382 TRP A N 1
ATOM 2931 C CA . TRP A 1 382 ? 13.885 -11.614 -31.265 1.00 78.88 382 TRP A CA 1
ATOM 2932 C C . TRP A 1 382 ? 12.982 -11.891 -30.059 1.00 78.88 382 TRP A C 1
ATOM 2934 O O . TRP A 1 382 ? 12.489 -13.013 -29.904 1.00 78.88 382 TRP A O 1
ATOM 2944 N N . ILE A 1 383 ? 12.663 -10.849 -29.284 1.00 79.94 383 ILE A N 1
ATOM 2945 C CA . ILE A 1 383 ? 11.770 -10.952 -28.118 1.00 79.94 383 ILE A CA 1
ATOM 2946 C C . ILE A 1 383 ? 10.330 -11.339 -28.502 1.00 79.94 383 ILE A C 1
ATOM 2948 O O . ILE A 1 383 ? 9.645 -11.996 -27.720 1.00 79.94 383 ILE A O 1
ATOM 2952 N N . GLN A 1 384 ? 9.895 -11.051 -29.738 1.00 83.56 384 GLN A N 1
ATOM 2953 C CA . GLN A 1 384 ? 8.598 -11.497 -30.271 1.00 83.56 384 GLN A CA 1
ATOM 2954 C C . GLN A 1 384 ? 8.361 -12.992 -30.128 1.00 83.56 384 GLN A C 1
ATOM 2956 O O . GLN A 1 384 ? 7.272 -13.393 -29.726 1.00 83.56 384 GLN A O 1
ATOM 2961 N N . THR A 1 385 ? 9.370 -13.818 -30.415 1.00 77.19 385 THR A N 1
ATOM 2962 C CA . THR A 1 385 ? 9.241 -15.283 -30.314 1.00 77.19 385 THR A CA 1
ATOM 2963 C C . THR A 1 385 ? 8.859 -15.747 -28.910 1.00 77.19 385 THR A C 1
ATOM 2965 O O . THR A 1 385 ? 8.418 -16.877 -28.725 1.00 77.19 385 THR A O 1
ATOM 2968 N N . ARG A 1 386 ? 9.016 -14.867 -27.921 1.00 79.81 386 ARG A N 1
ATOM 2969 C CA . ARG A 1 386 ? 8.728 -15.132 -26.527 1.00 79.81 386 ARG A CA 1
ATOM 2970 C C . ARG A 1 386 ? 7.397 -14.547 -26.097 1.00 79.81 386 ARG A C 1
ATOM 2972 O O . ARG A 1 386 ? 6.565 -15.296 -25.600 1.00 79.81 386 ARG A O 1
ATOM 2979 N N . TYR A 1 387 ? 7.152 -13.254 -26.323 1.00 84.38 387 TYR A N 1
ATOM 2980 C CA . TYR A 1 387 ? 5.885 -12.658 -25.890 1.00 84.38 387 TYR A CA 1
ATOM 2981 C C . TYR A 1 387 ? 4.693 -13.140 -26.727 1.00 84.38 387 TYR A C 1
ATOM 2983 O O . TYR A 1 387 ? 3.587 -13.225 -26.202 1.00 84.38 387 TYR A O 1
ATOM 2991 N N . ALA A 1 388 ? 4.881 -13.489 -28.009 1.00 84.88 388 ALA A N 1
ATOM 2992 C CA . ALA A 1 388 ? 3.771 -13.863 -28.890 1.00 84.88 388 ALA A CA 1
ATOM 2993 C C . ALA A 1 388 ? 3.013 -15.107 -28.395 1.00 84.88 388 ALA A C 1
ATOM 2995 O O . ALA A 1 388 ? 1.803 -15.189 -28.576 1.00 84.88 388 ALA A O 1
ATOM 2996 N N . THR A 1 389 ? 3.697 -16.031 -27.716 1.00 82.94 389 THR A N 1
ATOM 2997 C CA . THR A 1 389 ? 3.099 -17.240 -27.121 1.00 82.94 389 THR A CA 1
ATOM 2998 C C . THR A 1 389 ? 2.168 -16.923 -25.946 1.00 82.94 389 THR A C 1
ATOM 3000 O O . THR A 1 389 ? 1.265 -17.698 -25.642 1.00 82.94 389 THR A O 1
ATOM 3003 N N . PHE A 1 390 ? 2.355 -15.772 -25.295 1.00 81.38 390 PHE A N 1
ATOM 3004 C CA . PHE A 1 390 ? 1.600 -15.349 -24.110 1.00 81.38 390 PHE A CA 1
ATOM 3005 C C . PHE A 1 390 ? 0.600 -14.227 -24.399 1.00 81.38 390 PHE A C 1
ATOM 3007 O O . PHE A 1 390 ? 0.029 -13.649 -23.468 1.00 81.38 390 PHE A O 1
ATOM 3014 N N . CYS A 1 391 ? 0.386 -13.916 -25.677 1.00 84.94 391 CYS A N 1
ATOM 3015 C CA . CYS A 1 391 ? -0.465 -12.823 -26.104 1.00 84.94 391 CYS A CA 1
ATOM 3016 C C . CYS A 1 391 ? -1.478 -13.272 -27.156 1.00 84.94 391 CYS A C 1
ATOM 3018 O O . CYS A 1 391 ? -1.178 -14.028 -28.079 1.00 84.94 391 CYS A O 1
ATOM 3020 N N . ARG A 1 392 ? -2.672 -12.689 -27.092 1.00 90.00 392 ARG A N 1
ATOM 3021 C CA . ARG A 1 392 ? -3.615 -12.667 -28.203 1.00 90.00 392 ARG A CA 1
ATOM 3022 C C . ARG A 1 392 ? -3.138 -11.654 -29.244 1.00 90.00 392 ARG A C 1
ATOM 3024 O O . ARG A 1 392 ? -3.070 -10.456 -28.970 1.00 90.00 392 ARG A O 1
ATOM 3031 N N . ARG A 1 393 ? -2.838 -12.122 -30.456 1.00 92.19 393 ARG A N 1
ATOM 3032 C CA . ARG A 1 393 ? -2.554 -11.258 -31.611 1.00 92.19 393 ARG A CA 1
ATOM 3033 C C . ARG A 1 393 ? -3.859 -10.669 -32.151 1.00 92.19 393 ARG A C 1
ATOM 3035 O O . ARG A 1 393 ? -4.771 -11.418 -32.488 1.00 92.19 393 ARG A O 1
ATOM 3042 N N . LEU A 1 394 ? -3.935 -9.346 -32.253 1.00 88.19 394 LEU A N 1
ATOM 3043 C CA . LEU A 1 394 ? -5.046 -8.647 -32.898 1.00 88.19 394 LEU A CA 1
ATOM 3044 C C . LEU A 1 394 ? -4.783 -8.426 -34.390 1.00 88.19 394 LEU A C 1
ATOM 3046 O O . LEU A 1 394 ? -3.647 -8.533 -34.861 1.00 88.19 394 LEU A O 1
ATOM 3050 N N . SER A 1 395 ? -5.846 -8.096 -35.126 1.00 84.75 395 SER A N 1
ATOM 3051 C CA . SER A 1 395 ? -5.760 -7.759 -36.546 1.00 84.75 395 SER A CA 1
ATOM 3052 C C . SER A 1 395 ? -4.789 -6.593 -36.771 1.00 84.75 395 SER A C 1
ATOM 3054 O O . SER A 1 395 ? -4.867 -5.593 -36.049 1.00 84.75 395 SER A O 1
ATOM 3056 N N . PRO A 1 396 ? -3.867 -6.703 -37.743 1.00 88.94 396 PRO A N 1
ATOM 3057 C CA . PRO A 1 396 ? -2.951 -5.621 -38.062 1.00 88.94 396 PRO A CA 1
ATOM 3058 C C . PRO A 1 396 ? -3.701 -4.433 -38.671 1.00 88.94 396 PRO A C 1
ATOM 3060 O O . PRO A 1 396 ? -4.706 -4.597 -39.362 1.00 88.94 396 PRO A O 1
ATOM 3063 N N . THR A 1 397 ? -3.175 -3.237 -38.435 1.00 88.62 397 THR A N 1
ATOM 3064 C CA . THR A 1 397 ? -3.604 -2.002 -39.101 1.00 88.62 397 THR A CA 1
ATOM 3065 C C . THR A 1 397 ? -2.518 -1.566 -40.072 1.00 88.62 397 THR A C 1
ATOM 3067 O O . THR A 1 397 ? -1.337 -1.649 -39.738 1.00 88.62 397 THR A O 1
ATOM 3070 N N . THR A 1 398 ? -2.896 -1.141 -41.273 1.00 90.19 398 THR A N 1
ATOM 3071 C CA . THR A 1 398 ? -1.940 -0.687 -42.289 1.00 90.19 398 THR A CA 1
ATOM 3072 C C . THR A 1 398 ? -1.555 0.769 -42.045 1.00 90.19 398 THR A C 1
ATOM 3074 O O . THR A 1 398 ? -2.415 1.607 -41.781 1.00 90.19 398 THR A O 1
ATOM 3077 N N . HIS A 1 399 ? -0.262 1.059 -42.150 1.00 86.81 399 HIS A N 1
ATOM 3078 C CA . HIS A 1 399 ? 0.361 2.367 -41.968 1.00 86.81 399 HIS A CA 1
ATOM 3079 C C . HIS A 1 399 ? 1.394 2.618 -43.069 1.00 86.81 399 HIS A C 1
ATOM 3081 O O . HIS A 1 399 ? 1.665 1.764 -43.916 1.00 86.81 399 HIS A O 1
ATOM 3087 N N . THR A 1 400 ? 1.961 3.821 -43.068 1.00 87.62 400 THR A N 1
ATOM 3088 C CA . THR A 1 400 ? 3.111 4.171 -43.905 1.00 87.62 400 THR A CA 1
ATOM 3089 C C . THR A 1 400 ? 4.384 4.062 -43.078 1.00 87.62 400 THR A C 1
ATOM 3091 O O . THR A 1 400 ? 4.505 4.701 -42.032 1.00 87.62 400 THR A O 1
ATOM 3094 N N . CYS A 1 401 ? 5.351 3.285 -43.559 1.00 84.31 401 CYS A N 1
ATOM 3095 C CA . CYS A 1 401 ? 6.649 3.153 -42.922 1.00 84.31 401 CYS A CA 1
ATOM 3096 C C . CYS A 1 401 ? 7.371 4.499 -42.946 1.00 84.31 401 CYS A C 1
ATOM 3098 O O . CYS A 1 401 ? 7.769 4.986 -44.003 1.00 84.31 401 CYS A O 1
ATOM 3100 N N . ALA A 1 402 ? 7.631 5.066 -41.776 1.00 85.12 402 ALA A N 1
ATOM 3101 C CA . ALA A 1 402 ? 8.299 6.356 -41.677 1.00 85.12 402 ALA A CA 1
ATOM 3102 C C . ALA A 1 402 ? 9.794 6.323 -42.075 1.00 85.12 402 ALA A C 1
ATOM 3104 O O . ALA A 1 402 ? 10.413 7.375 -42.201 1.00 85.12 402 ALA A O 1
ATOM 3105 N N . ARG A 1 403 ? 10.372 5.133 -42.318 1.00 82.88 403 ARG A N 1
ATOM 3106 C CA . ARG A 1 403 ? 11.745 4.975 -42.832 1.00 82.88 403 ARG A CA 1
ATOM 3107 C C . ARG A 1 403 ? 11.832 5.071 -44.356 1.00 82.88 403 ARG A C 1
ATOM 3109 O O . ARG A 1 403 ? 12.726 5.735 -44.860 1.00 82.88 403 ARG A O 1
ATOM 3116 N N . CYS A 1 404 ? 10.952 4.378 -45.082 1.00 84.94 404 CYS A N 1
ATOM 3117 C CA . CYS A 1 404 ? 11.046 4.254 -46.545 1.00 84.94 404 CYS A CA 1
ATOM 3118 C C . CYS A 1 404 ? 9.810 4.756 -47.306 1.00 84.94 404 CYS A C 1
ATOM 3120 O O . CYS A 1 404 ? 9.773 4.651 -48.526 1.00 84.94 404 CYS A O 1
ATOM 3122 N N . GLY A 1 405 ? 8.769 5.223 -46.610 1.00 86.69 405 GLY A N 1
ATOM 3123 C CA . GLY A 1 405 ? 7.492 5.625 -47.214 1.00 86.69 405 GLY A CA 1
ATOM 3124 C C . GLY A 1 405 ? 6.648 4.471 -47.771 1.00 86.69 405 GLY A C 1
ATOM 3125 O O . GLY A 1 405 ? 5.611 4.715 -48.377 1.00 86.69 405 GLY A O 1
ATOM 3126 N N . GLY A 1 406 ? 7.083 3.220 -47.590 1.00 86.31 406 GLY A N 1
ATOM 3127 C CA . GLY A 1 406 ? 6.383 2.022 -48.064 1.00 86.31 406 GLY A CA 1
ATOM 3128 C C . GLY A 1 406 ? 5.252 1.569 -47.138 1.00 86.31 406 GLY A C 1
ATOM 3129 O O . GLY A 1 406 ? 4.991 2.182 -46.104 1.00 86.31 406 GLY A O 1
ATOM 3130 N N . VAL A 1 407 ? 4.604 0.459 -47.489 1.00 86.94 407 VAL A N 1
ATOM 3131 C CA . VAL A 1 407 ? 3.540 -0.147 -46.674 1.00 86.94 407 VAL A CA 1
ATOM 3132 C C . VAL A 1 407 ? 4.132 -0.756 -45.398 1.00 86.94 407 VAL A C 1
ATOM 3134 O O . VAL A 1 407 ? 5.102 -1.518 -45.450 1.00 86.94 407 VAL A O 1
ATOM 3137 N N . SER A 1 408 ? 3.545 -0.425 -44.246 1.00 86.50 408 SER A N 1
ATOM 3138 C CA . SER A 1 408 ? 3.814 -1.092 -42.972 1.00 86.50 408 SER A CA 1
ATOM 3139 C C . SER A 1 408 ? 2.534 -1.568 -42.295 1.00 86.50 408 SER A C 1
ATOM 3141 O O . SER A 1 408 ? 1.436 -1.092 -42.570 1.00 86.50 408 SER A O 1
ATOM 3143 N N . ASN A 1 409 ? 2.668 -2.545 -41.405 1.00 89.50 409 ASN A N 1
ATOM 3144 C CA . ASN A 1 409 ? 1.578 -3.130 -40.646 1.00 89.50 409 ASN A CA 1
ATOM 3145 C C . ASN A 1 409 ? 1.887 -3.044 -39.153 1.00 89.50 409 ASN A C 1
ATOM 3147 O O . ASN A 1 409 ? 2.866 -3.616 -38.671 1.00 89.50 409 ASN A O 1
ATOM 3151 N N . TRP A 1 410 ? 1.018 -2.366 -38.409 1.00 88.12 410 TRP A N 1
ATOM 3152 C CA . TRP A 1 410 ? 1.067 -2.298 -36.955 1.00 88.12 410 TRP A CA 1
ATOM 3153 C C . TRP A 1 410 ? 0.179 -3.381 -36.363 1.00 88.12 410 TRP A C 1
ATOM 3155 O O . TRP A 1 410 ? -1.047 -3.345 -36.487 1.00 88.12 410 TRP A O 1
ATOM 3165 N N . THR A 1 411 ? 0.807 -4.341 -35.695 1.00 90.12 411 THR A N 1
ATOM 3166 C CA . THR A 1 411 ? 0.132 -5.427 -34.986 1.00 90.12 411 THR A CA 1
ATOM 3167 C C . THR A 1 411 ? 0.150 -5.151 -33.488 1.00 90.12 411 THR A C 1
ATOM 3169 O O . THR A 1 411 ? 1.202 -4.861 -32.917 1.00 90.12 411 THR A O 1
ATOM 3172 N N . ARG A 1 412 ? -1.009 -5.285 -32.839 1.00 90.94 412 ARG A N 1
ATOM 3173 C CA . ARG A 1 412 ? -1.138 -5.233 -31.379 1.00 90.94 412 ARG A CA 1
ATOM 3174 C C . ARG A 1 412 ? -1.212 -6.651 -30.809 1.00 90.94 412 ARG A C 1
ATOM 3176 O O . ARG A 1 412 ? -1.949 -7.489 -31.326 1.00 90.94 412 ARG A O 1
ATOM 3183 N N . TYR A 1 413 ? -0.467 -6.902 -29.743 1.00 90.56 413 TYR A N 1
ATOM 3184 C CA . TYR A 1 413 ? -0.471 -8.141 -28.974 1.00 90.56 413 TYR A CA 1
ATOM 3185 C C . TYR A 1 413 ? -0.947 -7.831 -27.555 1.00 90.56 413 TYR A C 1
ATOM 3187 O O . TYR A 1 413 ? -0.326 -7.045 -26.838 1.00 90.56 413 TYR A O 1
ATOM 3195 N N . GLU A 1 414 ? -2.063 -8.437 -27.163 1.00 89.81 414 GLU A N 1
ATOM 3196 C CA . GLU A 1 414 ? -2.654 -8.283 -25.834 1.00 89.81 414 GLU A CA 1
ATOM 3197 C C . GLU A 1 414 ? -2.281 -9.485 -24.958 1.00 89.81 414 GLU A C 1
ATOM 3199 O O . GLU A 1 414 ? -2.668 -10.606 -25.297 1.00 89.81 414 GLU A O 1
ATOM 3204 N N . PRO A 1 415 ? -1.538 -9.299 -23.856 1.00 84.50 415 PRO A N 1
ATOM 3205 C CA . PRO A 1 415 ? -1.189 -10.397 -22.961 1.00 84.50 415 PRO A CA 1
ATOM 3206 C C . PRO A 1 415 ? -2.420 -11.090 -22.369 1.00 84.50 415 PRO A C 1
ATOM 3208 O O . PRO A 1 415 ? -3.416 -10.440 -22.057 1.00 84.50 415 PRO A O 1
ATOM 3211 N N . PHE A 1 416 ? -2.339 -12.404 -22.143 1.00 81.50 416 PHE A N 1
ATOM 3212 C CA . PHE A 1 416 ? -3.400 -13.131 -21.428 1.00 81.50 416 PHE A CA 1
ATOM 3213 C C . PHE A 1 416 ? -3.506 -12.723 -19.950 1.00 81.50 416 PHE A C 1
ATOM 3215 O O . PHE A 1 416 ? -4.580 -12.801 -19.358 1.00 81.50 416 PHE A O 1
ATOM 3222 N N . ALA A 1 417 ? -2.400 -12.275 -19.351 1.00 75.81 417 ALA A N 1
ATOM 3223 C CA . ALA A 1 417 ? -2.382 -11.726 -18.003 1.00 75.81 417 ALA A CA 1
ATOM 3224 C C . ALA A 1 417 ? -2.712 -10.225 -18.042 1.00 75.81 417 ALA A C 1
ATOM 3226 O O . ALA A 1 417 ? -1.931 -9.430 -18.558 1.00 75.81 417 ALA A O 1
ATOM 3227 N N . SER A 1 418 ? -3.854 -9.839 -17.470 1.00 76.75 418 SER A N 1
ATOM 3228 C CA . SER A 1 418 ? -4.440 -8.495 -17.615 1.00 76.75 418 SER A CA 1
ATOM 3229 C C . SER A 1 418 ? -3.628 -7.347 -17.010 1.00 76.75 418 SER A C 1
ATOM 3231 O O . SER A 1 418 ? -3.865 -6.197 -17.362 1.00 76.75 418 SER A O 1
ATOM 3233 N N . TYR A 1 419 ? -2.699 -7.632 -16.096 1.00 76.06 419 TYR A N 1
ATOM 3234 C CA . TYR A 1 419 ? -1.804 -6.626 -15.513 1.00 76.06 419 TYR A CA 1
ATOM 3235 C C . TYR A 1 419 ? -0.545 -6.387 -16.360 1.00 76.06 419 TYR A C 1
ATOM 3237 O O . TYR A 1 419 ? 0.207 -5.462 -16.073 1.00 76.06 419 TYR A O 1
ATOM 3245 N N . LEU A 1 420 ? -0.279 -7.209 -17.384 1.00 81.69 420 LEU A N 1
ATOM 3246 C CA . LEU A 1 420 ? 0.893 -7.029 -18.236 1.00 81.69 420 LEU A CA 1
ATOM 3247 C C . LEU A 1 420 ? 0.645 -5.967 -19.319 1.00 81.69 420 LEU A C 1
ATOM 3249 O O . LEU A 1 420 ? -0.448 -5.896 -19.887 1.00 81.69 420 LEU A O 1
ATOM 3253 N N . PRO A 1 421 ? 1.673 -5.177 -19.665 1.00 87.00 421 PRO A N 1
ATOM 3254 C CA . PRO A 1 421 ? 1.572 -4.156 -20.697 1.00 87.00 421 PRO A CA 1
ATOM 3255 C C . PRO A 1 421 ? 1.340 -4.752 -22.094 1.00 87.00 421 PRO A C 1
ATOM 3257 O O . PRO A 1 421 ? 1.917 -5.773 -22.469 1.00 87.00 421 PRO A O 1
ATOM 3260 N N . THR A 1 422 ? 0.528 -4.062 -22.899 1.00 90.25 422 THR A N 1
ATOM 3261 C CA . THR A 1 422 ? 0.310 -4.377 -24.323 1.00 90.25 422 THR A CA 1
ATOM 3262 C C . THR A 1 422 ? 1.609 -4.231 -25.123 1.00 90.25 422 THR A C 1
ATOM 3264 O O . THR A 1 422 ? 2.390 -3.313 -24.867 1.00 90.25 422 THR A O 1
ATOM 3267 N N . VAL A 1 423 ? 1.792 -5.071 -26.150 1.00 91.75 423 VAL A N 1
ATOM 3268 C CA . VAL A 1 423 ? 2.886 -4.931 -27.125 1.00 91.75 423 VAL A CA 1
ATOM 3269 C C . VAL A 1 423 ? 2.365 -4.453 -28.481 1.00 91.75 423 VAL A C 1
ATOM 3271 O O . VAL A 1 423 ? 1.353 -4.937 -28.986 1.00 91.75 423 VAL A O 1
ATOM 3274 N N . HIS A 1 424 ? 3.074 -3.518 -29.099 1.00 91.44 424 HIS A N 1
ATOM 3275 C CA . HIS A 1 424 ? 2.872 -3.053 -30.465 1.00 91.44 424 HIS A CA 1
ATOM 3276 C C . HIS A 1 424 ? 4.111 -3.375 -31.287 1.00 91.44 424 HIS A C 1
ATOM 3278 O O . HIS A 1 424 ? 5.227 -3.127 -30.837 1.00 91.44 424 HIS A O 1
ATOM 3284 N N . ARG A 1 425 ? 3.917 -3.896 -32.494 1.00 90.25 425 ARG A N 1
ATOM 3285 C CA . ARG A 1 425 ? 5.003 -4.223 -33.418 1.00 90.25 425 ARG A CA 1
ATOM 3286 C C . ARG A 1 425 ? 4.680 -3.714 -34.809 1.00 90.25 425 ARG A C 1
ATOM 3288 O O . ARG A 1 425 ? 3.583 -3.964 -35.306 1.00 90.25 425 ARG A O 1
ATOM 3295 N N . GLU A 1 426 ? 5.643 -3.043 -35.421 1.00 89.69 426 GLU A N 1
ATOM 3296 C CA . GLU A 1 426 ? 5.581 -2.605 -36.810 1.00 89.69 426 GLU A CA 1
ATOM 3297 C C . GLU A 1 426 ? 6.462 -3.497 -37.689 1.00 89.69 426 GLU A C 1
ATOM 3299 O O . GLU A 1 426 ? 7.655 -3.677 -37.429 1.00 89.69 426 GLU A O 1
ATOM 3304 N N . GLU A 1 427 ? 5.856 -4.027 -38.750 1.00 89.56 427 GLU A N 1
ATOM 3305 C CA . GLU A 1 427 ? 6.536 -4.730 -39.837 1.00 89.56 427 GLU A CA 1
ATOM 3306 C C . GLU A 1 427 ? 6.343 -3.943 -41.130 1.00 89.56 427 GLU A C 1
ATOM 3308 O O . GLU A 1 427 ? 5.212 -3.638 -41.503 1.00 89.56 427 GLU A O 1
ATOM 3313 N N . CYS A 1 428 ? 7.428 -3.619 -41.821 1.00 86.12 428 CYS A N 1
ATOM 3314 C CA . CYS A 1 428 ? 7.400 -2.979 -43.130 1.00 86.12 428 CYS A CA 1
ATOM 3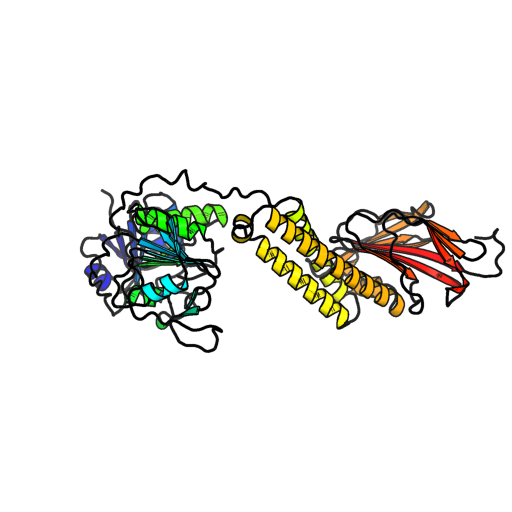315 C C . CYS A 1 428 ? 7.874 -3.962 -44.199 1.00 86.12 428 CYS A C 1
ATOM 3317 O O . CYS A 1 428 ? 8.903 -4.618 -44.026 1.00 86.12 428 CYS A O 1
ATOM 3319 N N . ASP A 1 429 ? 7.165 -4.005 -45.326 1.00 81.31 429 ASP A N 1
ATOM 3320 C CA . ASP A 1 429 ? 7.420 -4.968 -46.406 1.00 81.31 429 ASP A CA 1
ATOM 3321 C C . ASP A 1 429 ? 8.837 -4.835 -46.984 1.00 81.31 429 ASP A C 1
ATOM 3323 O O . ASP A 1 429 ? 9.452 -5.818 -47.392 1.00 81.31 429 ASP A O 1
ATOM 3327 N N . HIS A 1 430 ? 9.382 -3.616 -46.977 1.00 78.00 430 HIS A N 1
ATOM 3328 C CA . HIS A 1 430 ? 10.737 -3.337 -47.449 1.00 78.00 430 HIS A CA 1
ATOM 3329 C C . HIS A 1 430 ? 11.779 -3.375 -46.323 1.00 78.00 430 HIS A C 1
ATOM 3331 O O . HIS A 1 430 ? 12.905 -3.834 -46.501 1.00 78.00 430 HIS A O 1
ATOM 3337 N N . CYS A 1 431 ? 11.416 -2.870 -45.145 1.00 80.12 431 CYS A N 1
ATOM 3338 C CA . CYS A 1 431 ? 12.370 -2.598 -44.076 1.00 80.12 431 CYS A CA 1
ATOM 3339 C C . CYS A 1 431 ? 12.528 -3.741 -43.065 1.00 80.12 431 CYS A C 1
ATOM 3341 O O . CYS A 1 431 ? 13.459 -3.700 -42.252 1.00 80.12 431 CYS A O 1
ATOM 3343 N N . GLY A 1 432 ? 11.635 -4.734 -43.122 1.00 85.75 432 GLY A N 1
ATOM 3344 C CA . GLY A 1 432 ? 11.434 -5.730 -42.078 1.00 85.75 432 GLY A CA 1
ATOM 3345 C C . GLY A 1 432 ? 10.815 -5.105 -40.831 1.00 85.75 432 GLY A C 1
ATOM 3346 O O . GLY A 1 432 ? 10.119 -4.089 -40.899 1.00 85.75 432 GLY A O 1
ATOM 3347 N N . THR A 1 433 ? 11.114 -5.690 -39.679 1.00 87.75 433 THR A N 1
ATOM 3348 C CA . THR A 1 433 ? 10.705 -5.146 -38.385 1.00 87.75 433 THR A CA 1
ATOM 3349 C C . THR A 1 433 ? 11.395 -3.816 -38.160 1.00 87.75 433 THR A C 1
ATOM 3351 O O . THR A 1 433 ? 12.620 -3.738 -38.246 1.00 87.75 433 THR A O 1
ATOM 3354 N N . THR A 1 434 ? 10.617 -2.778 -37.875 1.00 86.88 434 THR A N 1
ATOM 3355 C CA . THR A 1 434 ? 11.125 -1.416 -37.653 1.00 86.88 434 THR A CA 1
ATOM 3356 C C . THR A 1 434 ? 11.007 -1.003 -36.197 1.00 86.88 434 THR A C 1
ATOM 3358 O O . THR A 1 434 ? 11.890 -0.312 -35.689 1.00 86.88 434 THR A O 1
ATOM 3361 N N . GLN A 1 435 ? 9.956 -1.450 -35.505 1.00 89.19 435 GLN A N 1
ATOM 3362 C CA . GLN A 1 435 ? 9.688 -1.037 -34.134 1.00 89.19 435 GLN A CA 1
ATOM 3363 C C . GLN A 1 435 ? 8.951 -2.110 -33.326 1.00 89.19 435 GLN A C 1
ATOM 3365 O O . GLN A 1 435 ? 8.018 -2.745 -33.813 1.00 89.19 435 GLN A O 1
ATOM 3370 N N . GLU A 1 436 ? 9.320 -2.241 -32.052 1.00 90.75 436 GLU A N 1
ATOM 3371 C CA . GLU A 1 436 ? 8.510 -2.863 -31.005 1.00 90.75 436 GLU A CA 1
ATOM 3372 C C . GLU A 1 436 ? 8.329 -1.893 -29.836 1.00 90.75 436 GLU A C 1
ATOM 3374 O O . GLU A 1 436 ? 9.241 -1.148 -29.481 1.00 90.75 436 GLU A O 1
ATOM 3379 N N . ARG A 1 437 ? 7.144 -1.883 -29.228 1.00 91.06 437 ARG A N 1
ATOM 3380 C CA . ARG A 1 437 ? 6.826 -1.061 -28.057 1.00 91.06 437 ARG A CA 1
ATOM 3381 C C . ARG A 1 437 ? 5.997 -1.859 -27.066 1.00 91.06 437 ARG A C 1
ATOM 3383 O O . ARG A 1 437 ? 4.976 -2.416 -27.444 1.00 91.06 437 ARG A O 1
ATOM 3390 N N . ILE A 1 438 ? 6.409 -1.867 -25.809 1.00 90.94 438 ILE A N 1
ATOM 3391 C CA . ILE A 1 438 ? 5.745 -2.529 -24.691 1.00 90.94 438 ILE A CA 1
ATOM 3392 C C . ILE A 1 438 ? 5.320 -1.443 -23.704 1.00 90.94 438 ILE A C 1
ATOM 3394 O O . ILE A 1 438 ? 6.170 -0.705 -23.210 1.00 90.94 438 ILE A O 1
ATOM 3398 N N . GLY A 1 439 ? 4.026 -1.373 -23.400 1.00 86.38 439 GLY A N 1
ATOM 3399 C CA . GLY A 1 439 ? 3.463 -0.402 -22.460 1.00 86.38 439 GLY A CA 1
ATOM 3400 C C . GLY A 1 439 ? 3.135 0.954 -23.083 1.00 86.38 439 GLY A C 1
ATOM 3401 O O . GLY A 1 439 ? 3.151 1.128 -24.308 1.00 86.38 439 GLY A O 1
ATOM 3402 N N . ASP A 1 440 ? 2.824 1.909 -22.210 1.00 74.88 440 ASP A N 1
ATOM 3403 C CA . ASP A 1 440 ? 2.324 3.230 -22.575 1.00 74.88 440 ASP A CA 1
ATOM 3404 C C . ASP A 1 440 ? 3.465 4.246 -22.530 1.00 74.88 440 ASP A C 1
ATOM 3406 O O . ASP A 1 440 ? 3.986 4.611 -21.474 1.00 74.88 440 ASP A O 1
ATOM 3410 N N . GLY A 1 441 ? 3.884 4.716 -23.703 1.00 67.62 441 GLY A N 1
ATOM 3411 C CA . GLY A 1 441 ? 4.937 5.715 -23.802 1.00 67.62 441 GLY A CA 1
ATOM 3412 C C . GLY A 1 441 ? 4.988 6.419 -25.150 1.00 67.62 441 GLY A C 1
ATOM 3413 O O . GLY A 1 441 ? 4.393 5.948 -26.128 1.00 67.62 441 GLY A O 1
ATOM 3414 N N . PRO A 1 442 ? 5.702 7.558 -25.202 1.00 62.78 442 PRO A N 1
ATOM 3415 C CA . PRO A 1 442 ? 5.829 8.346 -26.416 1.00 62.78 442 PRO A CA 1
ATOM 3416 C C . PRO A 1 442 ? 6.453 7.511 -27.536 1.00 62.78 442 PRO A C 1
ATOM 3418 O O . PRO A 1 442 ? 7.269 6.616 -27.299 1.00 62.78 442 PRO A O 1
ATOM 3421 N N . GLN A 1 443 ? 6.052 7.797 -28.772 1.00 66.69 443 GLN A N 1
ATOM 3422 C CA . GLN A 1 443 ? 6.684 7.200 -29.940 1.00 66.69 443 GLN A CA 1
ATOM 3423 C C . GLN A 1 443 ? 8.135 7.690 -30.011 1.00 66.69 443 GLN A C 1
ATOM 3425 O O . GLN A 1 443 ? 8.394 8.887 -29.896 1.00 66.69 443 GLN A O 1
ATOM 3430 N N . LEU A 1 444 ? 9.083 6.765 -30.159 1.00 68.94 444 LEU A N 1
ATOM 3431 C CA . LEU A 1 444 ? 10.482 7.131 -30.338 1.00 68.94 444 LEU A CA 1
ATOM 3432 C C . LEU A 1 444 ? 10.674 7.797 -31.703 1.00 68.94 444 LEU A C 1
ATOM 3434 O O . LEU A 1 444 ? 10.188 7.290 -32.716 1.00 68.94 444 LEU A O 1
ATOM 3438 N N . THR A 1 445 ? 11.436 8.889 -31.729 1.00 75.31 445 THR A N 1
ATOM 3439 C CA . THR A 1 445 ? 11.951 9.469 -32.973 1.00 75.31 445 THR A CA 1
ATOM 3440 C C . THR A 1 445 ? 12.835 8.444 -33.676 1.00 75.31 445 THR A C 1
ATOM 3442 O O . THR A 1 445 ? 13.592 7.723 -33.029 1.00 75.31 445 THR A O 1
ATOM 3445 N N . ILE A 1 446 ? 12.710 8.343 -34.996 1.00 74.44 446 ILE A N 1
ATOM 3446 C CA . ILE A 1 446 ? 13.427 7.349 -35.799 1.00 74.44 446 ILE A CA 1
ATOM 3447 C C . ILE A 1 446 ? 14.918 7.667 -35.816 1.00 74.44 446 ILE A C 1
ATOM 3449 O O . ILE A 1 446 ? 15.318 8.808 -36.038 1.00 74.44 446 ILE A O 1
ATOM 3453 N N . LEU A 1 447 ? 15.728 6.635 -35.610 1.00 81.88 447 LEU A N 1
ATOM 3454 C CA . LEU A 1 447 ? 17.172 6.695 -35.785 1.00 81.88 447 LEU A CA 1
ATOM 3455 C C . LEU A 1 447 ? 17.548 6.674 -37.263 1.00 81.88 447 LEU A C 1
ATOM 3457 O O . LEU A 1 447 ? 17.060 5.835 -38.028 1.00 81.88 447 LEU A O 1
ATOM 3461 N N . THR A 1 448 ? 18.489 7.536 -37.636 1.00 83.81 448 THR A N 1
ATOM 3462 C CA . THR A 1 448 ? 19.065 7.541 -38.983 1.00 83.81 448 THR A CA 1
ATOM 3463 C C . THR A 1 448 ? 20.409 6.836 -38.951 1.00 83.81 448 THR A C 1
ATOM 3465 O O . THR A 1 448 ? 21.297 7.222 -38.192 1.00 83.81 448 THR A O 1
ATOM 3468 N N . VAL A 1 449 ? 20.562 5.818 -39.789 1.00 85.31 449 VAL A N 1
ATOM 3469 C CA . VAL A 1 449 ? 21.813 5.077 -39.958 1.00 85.31 449 VAL A CA 1
ATOM 3470 C C . VAL A 1 449 ? 22.366 5.407 -41.336 1.00 85.31 449 VAL A C 1
ATOM 3472 O O . VAL A 1 449 ? 21.644 5.320 -42.327 1.00 85.31 449 VAL A O 1
ATOM 3475 N N . GLN A 1 450 ? 23.623 5.831 -41.386 1.00 86.31 450 GLN A N 1
ATOM 3476 C CA . GLN A 1 450 ? 24.325 6.217 -42.605 1.00 86.31 450 GLN A CA 1
ATOM 3477 C C . GLN A 1 450 ? 25.623 5.411 -42.700 1.00 86.31 450 GLN A C 1
ATOM 3479 O O . GLN A 1 450 ? 26.491 5.557 -41.836 1.00 86.31 450 GLN A O 1
ATOM 3484 N N . PRO A 1 451 ? 25.766 4.543 -43.711 1.00 81.38 451 PRO A N 1
ATOM 3485 C CA . PRO A 1 451 ? 27.044 3.917 -44.015 1.00 81.38 451 PRO A CA 1
ATOM 3486 C C . PRO A 1 451 ? 28.071 4.979 -44.426 1.00 81.38 451 PRO A C 1
ATOM 3488 O O . PRO A 1 451 ? 27.778 5.854 -45.239 1.00 81.38 451 PRO A O 1
ATOM 3491 N N . GLU A 1 452 ? 29.280 4.889 -43.887 1.00 85.56 452 GLU A N 1
ATOM 3492 C CA . GLU A 1 452 ? 30.447 5.680 -44.285 1.00 85.56 452 GLU A CA 1
ATOM 3493 C C . GLU A 1 452 ? 31.549 4.738 -44.811 1.00 85.56 452 GLU A C 1
ATOM 3495 O O . GLU A 1 452 ? 31.406 3.514 -44.775 1.00 85.56 452 GLU A O 1
ATOM 3500 N N . ALA A 1 453 ? 32.663 5.297 -45.298 1.00 81.44 453 ALA A N 1
ATOM 3501 C CA . ALA A 1 453 ? 33.775 4.532 -45.882 1.00 81.44 453 ALA A CA 1
ATOM 3502 C C . ALA A 1 453 ? 34.396 3.496 -44.930 1.00 81.44 453 ALA A C 1
ATOM 3504 O O . ALA A 1 453 ? 34.730 2.393 -45.347 1.00 81.44 453 ALA A O 1
ATOM 3505 N N . SER A 1 454 ? 34.544 3.828 -43.646 1.00 84.38 454 SER A N 1
ATOM 3506 C CA . SER A 1 454 ? 35.205 2.966 -42.651 1.00 84.38 454 SER A CA 1
ATOM 3507 C C . SER A 1 454 ? 34.349 2.677 -41.415 1.00 84.38 454 SER A C 1
ATOM 3509 O O . SER A 1 454 ? 34.790 1.980 -40.495 1.00 84.38 454 SER A O 1
ATOM 3511 N N . SER A 1 455 ? 33.133 3.218 -41.367 1.00 88.69 455 SER A N 1
ATOM 3512 C CA . SER A 1 455 ? 32.266 3.159 -40.198 1.00 88.69 455 SER A CA 1
ATOM 3513 C C . SER A 1 455 ? 30.796 3.196 -40.593 1.00 88.69 455 SER A C 1
ATOM 3515 O O . SER A 1 455 ? 30.454 3.534 -41.723 1.00 88.69 455 SER A O 1
ATOM 3517 N N . VAL A 1 456 ? 29.918 2.880 -39.649 1.00 88.38 456 VAL A N 1
ATOM 3518 C CA . VAL A 1 456 ? 28.506 3.247 -39.731 1.00 88.38 456 VAL A CA 1
ATOM 3519 C C . VAL A 1 456 ? 28.225 4.371 -38.737 1.00 88.38 456 VAL A C 1
ATOM 3521 O O . VAL A 1 456 ? 28.509 4.244 -37.542 1.00 88.38 456 VAL A O 1
ATOM 3524 N N . ALA A 1 457 ? 27.662 5.472 -39.231 1.00 90.81 457 ALA A N 1
ATOM 3525 C CA . ALA A 1 457 ? 27.235 6.599 -38.417 1.00 90.81 457 ALA A CA 1
ATOM 3526 C C . ALA A 1 457 ? 25.758 6.455 -38.044 1.00 90.81 457 ALA A C 1
ATOM 3528 O O . ALA A 1 457 ? 24.883 6.301 -38.897 1.00 90.81 457 ALA A O 1
ATOM 3529 N N . ILE A 1 458 ? 25.468 6.535 -36.751 1.00 91.31 458 ILE A N 1
ATOM 3530 C CA . ILE A 1 458 ? 24.120 6.433 -36.197 1.00 91.31 458 ILE A CA 1
ATOM 3531 C C . ILE A 1 458 ? 23.775 7.782 -35.582 1.00 91.31 458 ILE A C 1
ATOM 3533 O O . ILE A 1 458 ? 24.405 8.209 -34.617 1.00 91.31 458 ILE A O 1
ATOM 3537 N N . SER A 1 459 ? 22.774 8.458 -36.140 1.00 90.75 459 SER A N 1
ATOM 3538 C CA . SER A 1 459 ? 22.228 9.693 -35.579 1.00 90.75 459 SER A CA 1
ATOM 3539 C C . SER A 1 459 ? 21.143 9.350 -34.565 1.00 90.75 459 SER A C 1
ATOM 3541 O O . SER A 1 459 ? 20.108 8.781 -34.914 1.00 90.75 459 SER A O 1
ATOM 3543 N N . ILE A 1 460 ? 21.409 9.698 -33.311 1.00 88.00 460 ILE A N 1
ATOM 3544 C CA . ILE A 1 460 ? 20.624 9.348 -32.136 1.00 88.00 460 ILE A CA 1
ATOM 3545 C C . ILE A 1 460 ? 19.928 10.601 -31.592 1.00 88.00 460 ILE A C 1
ATOM 3547 O O . ILE A 1 460 ? 20.608 11.587 -31.293 1.00 88.00 460 ILE A O 1
ATOM 3551 N N . PRO A 1 461 ? 18.593 10.603 -31.433 1.00 87.31 461 PRO A N 1
ATOM 3552 C CA . PRO A 1 461 ? 17.894 11.711 -30.807 1.00 87.31 461 PRO A CA 1
ATOM 3553 C C . PRO A 1 461 ? 18.198 11.758 -29.306 1.00 87.31 461 PRO A C 1
ATOM 3555 O O . PRO A 1 461 ? 18.612 10.770 -28.691 1.00 87.31 461 PRO A O 1
ATOM 3558 N N . THR A 1 462 ? 17.955 12.911 -28.692 1.00 85.12 462 THR A N 1
ATOM 3559 C CA . THR A 1 462 ? 17.991 13.027 -27.233 1.00 85.12 462 THR A CA 1
ATOM 3560 C C . THR A 1 462 ? 17.003 12.020 -26.627 1.00 85.12 462 THR A C 1
ATOM 3562 O O . THR A 1 462 ? 15.846 11.974 -27.064 1.00 85.12 462 THR A O 1
ATOM 3565 N N . PRO A 1 463 ? 17.436 11.178 -25.669 1.00 80.69 463 PRO A N 1
ATOM 3566 C CA . PRO A 1 463 ? 16.561 10.186 -25.067 1.00 80.69 463 PRO A CA 1
ATOM 3567 C C . PRO A 1 463 ? 15.391 10.882 -24.351 1.00 80.69 463 PRO A C 1
ATOM 3569 O O . PRO A 1 463 ? 15.562 11.978 -23.807 1.00 80.69 463 PRO A O 1
ATOM 3572 N N . PRO A 1 464 ? 14.197 10.263 -24.305 1.00 82.50 464 PRO A N 1
ATOM 3573 C CA . PRO A 1 464 ? 13.106 10.751 -23.472 1.00 82.50 464 PRO A CA 1
ATOM 3574 C C . PRO A 1 464 ? 13.570 10.965 -22.025 1.00 82.50 464 PRO A C 1
ATOM 3576 O O . PRO A 1 464 ? 14.386 10.198 -21.505 1.00 82.50 464 PRO A O 1
ATOM 3579 N N . GLN A 1 465 ? 13.032 11.983 -21.350 1.00 80.81 465 GLN A N 1
ATOM 3580 C CA . GLN A 1 465 ? 13.380 12.244 -19.951 1.00 80.81 465 GLN A CA 1
ATOM 3581 C C . GLN A 1 465 ? 13.199 10.984 -19.093 1.00 80.81 465 GLN A C 1
ATOM 3583 O O . GLN A 1 465 ? 12.188 10.290 -19.207 1.00 80.81 465 GLN A O 1
ATOM 3588 N N . ARG A 1 466 ? 14.167 10.726 -18.202 1.00 82.25 466 ARG A N 1
ATOM 3589 C CA . ARG A 1 466 ? 14.148 9.607 -17.237 1.00 82.25 466 ARG A CA 1
ATOM 3590 C C . ARG A 1 466 ? 14.098 8.215 -17.880 1.00 82.25 466 ARG A C 1
ATOM 3592 O O . ARG A 1 466 ? 13.612 7.268 -17.261 1.00 82.25 466 ARG A O 1
ATOM 3599 N N . SER A 1 467 ? 14.606 8.092 -19.103 1.00 88.62 467 SER A N 1
ATOM 3600 C CA . SER A 1 467 ? 14.816 6.805 -19.761 1.00 88.62 467 SER A CA 1
ATOM 3601 C C . SER A 1 467 ? 16.288 6.404 -19.756 1.00 88.62 467 SER A C 1
ATOM 3603 O O . SER A 1 467 ? 17.175 7.256 -19.721 1.00 88.62 467 SER A O 1
ATOM 3605 N N . GLN A 1 468 ? 16.530 5.097 -19.784 1.00 90.56 468 GLN A N 1
ATOM 3606 C CA . GLN A 1 468 ? 17.823 4.505 -20.111 1.00 90.56 468 GLN A CA 1
ATOM 3607 C C . GLN A 1 468 ? 17.769 3.984 -21.536 1.00 90.56 468 GLN A C 1
ATOM 3609 O O . GLN A 1 468 ? 16.741 3.451 -21.951 1.00 90.56 468 GLN A O 1
ATOM 3614 N N . GLY A 1 469 ? 18.866 4.095 -22.276 1.00 91.00 469 GLY A N 1
ATOM 3615 C CA . GLY A 1 469 ? 18.938 3.547 -23.622 1.00 91.00 469 GLY A CA 1
ATOM 3616 C C . GLY A 1 469 ? 20.244 2.816 -23.882 1.00 91.00 469 GLY A C 1
ATOM 3617 O O . GLY A 1 469 ? 21.277 3.160 -23.310 1.00 91.00 469 GLY A O 1
ATOM 3618 N N . LEU A 1 470 ? 20.192 1.838 -24.781 1.00 93.75 470 LEU A N 1
ATOM 3619 C CA . LEU A 1 470 ? 21.342 1.092 -25.279 1.00 93.75 470 LEU A CA 1
ATOM 3620 C C . LEU A 1 470 ? 21.230 0.907 -26.795 1.00 93.75 470 LEU A C 1
ATOM 3622 O O . LEU A 1 470 ? 20.147 0.645 -27.321 1.00 93.75 470 LEU A O 1
ATOM 3626 N N . LEU A 1 471 ? 22.364 0.979 -27.485 1.00 93.06 471 LEU A N 1
ATOM 3627 C CA . LEU A 1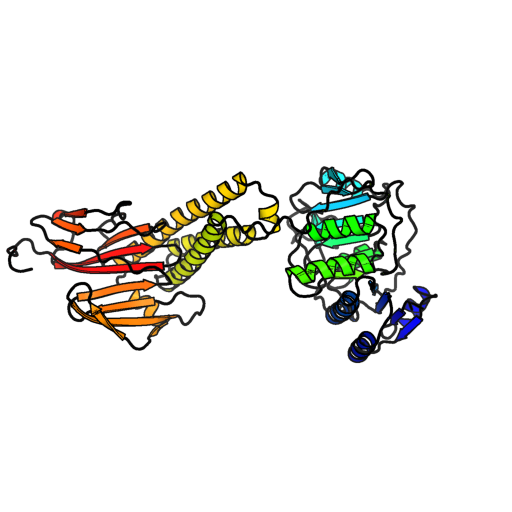 471 ? 22.530 0.479 -28.845 1.00 93.06 471 LEU A CA 1
ATOM 3628 C C . LEU A 1 471 ? 23.244 -0.868 -28.805 1.00 93.06 471 LEU A C 1
ATOM 3630 O O . LEU A 1 471 ? 24.267 -1.015 -28.142 1.00 93.06 471 LEU A O 1
ATOM 3634 N N . LEU A 1 472 ? 22.738 -1.846 -29.541 1.00 93.44 472 LEU A N 1
ATOM 3635 C CA . LEU A 1 472 ? 23.337 -3.174 -29.637 1.00 93.44 472 LEU A CA 1
ATOM 3636 C C . LEU A 1 472 ? 23.079 -3.784 -31.016 1.00 93.44 472 LEU A C 1
ATOM 3638 O O . LEU A 1 472 ? 22.180 -3.357 -31.738 1.00 93.44 472 LEU A O 1
ATOM 3642 N N . PHE A 1 473 ? 23.832 -4.819 -31.372 1.00 90.69 473 PHE A N 1
ATOM 3643 C CA . PHE A 1 473 ? 23.571 -5.603 -32.577 1.00 90.69 473 PHE A CA 1
ATOM 3644 C C . PHE A 1 473 ? 22.842 -6.897 -32.237 1.00 90.69 473 PHE A C 1
ATOM 3646 O O . PHE A 1 473 ? 23.250 -7.656 -31.357 1.00 90.69 473 PHE A O 1
ATOM 3653 N N . HIS A 1 474 ? 21.750 -7.161 -32.951 1.00 89.25 474 HIS A N 1
ATOM 3654 C CA . HIS A 1 474 ? 20.998 -8.406 -32.829 1.00 89.25 474 HIS A CA 1
ATOM 3655 C C . HIS A 1 474 ? 21.896 -9.609 -33.140 1.00 89.25 474 HIS A C 1
ATOM 3657 O O . HIS A 1 474 ? 22.630 -9.586 -34.126 1.00 89.25 474 HIS A O 1
ATOM 3663 N N . ARG A 1 475 ? 21.828 -10.661 -32.308 1.00 85.12 475 ARG A N 1
ATOM 3664 C CA . ARG A 1 475 ? 22.612 -11.905 -32.468 1.00 85.12 475 ARG A CA 1
ATOM 3665 C C . ARG A 1 475 ? 24.136 -11.716 -32.539 1.00 85.12 475 ARG A C 1
ATOM 3667 O O . ARG A 1 475 ? 24.830 -12.511 -33.167 1.00 85.12 475 ARG A O 1
ATOM 3674 N N . MET A 1 476 ? 24.663 -10.692 -31.870 1.00 87.12 476 MET A N 1
ATOM 3675 C CA . MET A 1 476 ? 26.096 -10.395 -31.844 1.00 87.12 476 MET A CA 1
ATOM 3676 C C . MET A 1 476 ? 26.601 -10.224 -30.400 1.00 87.12 476 MET A C 1
ATOM 3678 O O . MET A 1 476 ? 26.835 -9.100 -29.955 1.00 87.12 476 MET A O 1
ATOM 3682 N N . PRO A 1 477 ? 26.761 -11.324 -29.640 1.00 85.06 477 PRO A N 1
ATOM 3683 C CA . PRO A 1 477 ? 27.101 -11.270 -28.213 1.00 85.06 477 PRO A CA 1
ATOM 3684 C C . PRO A 1 477 ? 28.517 -10.756 -27.935 1.00 85.06 477 PRO A C 1
ATOM 3686 O O . PRO A 1 477 ? 28.792 -10.296 -26.834 1.00 85.06 477 PRO A O 1
ATOM 3689 N N . SER A 1 478 ? 29.418 -10.810 -28.919 1.00 86.00 478 SER A N 1
ATOM 3690 C CA . SER A 1 478 ? 30.788 -10.299 -28.791 1.00 86.00 478 SER A CA 1
ATOM 3691 C C . SER A 1 478 ? 30.886 -8.773 -28.873 1.00 86.00 478 SER A C 1
ATOM 3693 O O . SER A 1 478 ? 31.943 -8.223 -28.581 1.00 86.00 478 SER A O 1
ATOM 3695 N N . PHE A 1 479 ? 29.829 -8.084 -29.316 1.00 89.56 479 PHE A N 1
ATOM 3696 C CA . PHE A 1 479 ? 29.808 -6.627 -29.403 1.00 89.56 479 PHE A CA 1
ATOM 3697 C C . PHE A 1 479 ? 29.215 -6.046 -28.119 1.00 89.56 479 PHE A C 1
ATOM 3699 O O . PHE A 1 479 ? 28.067 -6.332 -27.785 1.00 89.56 479 PHE A O 1
ATOM 3706 N N . ALA A 1 480 ? 29.970 -5.228 -27.390 1.00 91.31 480 ALA A N 1
ATOM 3707 C CA . ALA A 1 480 ? 29.461 -4.605 -26.172 1.00 91.31 480 ALA A CA 1
ATOM 3708 C C . ALA A 1 480 ? 28.357 -3.577 -26.505 1.00 91.31 480 ALA A C 1
ATOM 3710 O O . ALA A 1 480 ? 28.563 -2.748 -27.395 1.00 91.31 480 ALA A O 1
ATOM 3711 N N . PRO A 1 481 ? 27.201 -3.587 -25.811 1.00 93.19 481 PRO A N 1
ATOM 3712 C CA . PRO A 1 481 ? 26.194 -2.545 -25.974 1.00 93.19 481 PRO A CA 1
ATOM 3713 C C . PRO A 1 481 ? 26.774 -1.153 -25.704 1.00 93.19 481 PRO A C 1
ATOM 3715 O O . PRO A 1 481 ? 27.500 -0.949 -24.731 1.00 93.19 481 PRO A O 1
ATOM 3718 N N . ILE A 1 482 ? 26.428 -0.187 -26.550 1.00 93.62 482 ILE A N 1
ATOM 3719 C CA . ILE A 1 482 ? 26.849 1.207 -26.412 1.00 93.62 482 ILE A CA 1
ATOM 3720 C C . ILE A 1 482 ? 25.761 1.966 -25.640 1.00 93.62 482 ILE A C 1
ATOM 3722 O O . ILE A 1 482 ? 24.605 1.967 -26.078 1.00 93.62 482 ILE A O 1
ATOM 3726 N N . PRO A 1 483 ? 26.091 2.636 -24.521 1.00 91.88 483 PRO A N 1
ATOM 3727 C CA . PRO A 1 483 ? 25.147 3.491 -23.811 1.00 91.88 483 PRO A CA 1
ATOM 3728 C C . PRO A 1 483 ? 24.588 4.604 -24.697 1.00 91.88 483 PRO A C 1
ATOM 3730 O O . PRO A 1 483 ? 25.318 5.233 -25.463 1.00 91.88 483 PRO A O 1
ATOM 3733 N N . TRP A 1 484 ? 23.289 4.873 -24.575 1.00 89.25 484 TRP A N 1
ATOM 3734 C CA . TRP A 1 484 ? 22.647 5.966 -25.300 1.00 89.25 484 TRP A CA 1
ATOM 3735 C C . TRP A 1 484 ? 23.205 7.322 -24.836 1.00 89.25 484 TRP A C 1
ATOM 3737 O O . TRP A 1 484 ? 23.150 7.621 -23.639 1.00 89.25 484 TRP A O 1
ATOM 3747 N N . PRO A 1 485 ? 23.720 8.174 -25.741 1.00 86.62 485 PRO A N 1
ATOM 3748 C CA . PRO A 1 485 ? 24.267 9.472 -25.359 1.00 86.62 485 PRO A CA 1
ATOM 3749 C C . PRO A 1 485 ? 23.206 10.375 -24.719 1.00 86.62 485 PRO A C 1
ATOM 3751 O O . PRO A 1 485 ? 22.146 10.599 -25.304 1.00 86.62 485 PRO A O 1
ATOM 3754 N N . GLN A 1 486 ? 23.499 10.955 -23.551 1.00 81.94 486 GLN A N 1
ATOM 3755 C CA . GLN A 1 486 ? 22.526 11.752 -22.784 1.00 81.94 486 GLN A CA 1
ATOM 3756 C C . GLN A 1 486 ? 21.924 12.927 -23.569 1.00 81.94 486 GLN A C 1
ATOM 3758 O O . GLN A 1 486 ? 20.752 13.243 -23.394 1.00 81.94 486 GLN A O 1
ATOM 3763 N N . ASN A 1 487 ? 22.699 13.541 -24.465 1.00 85.38 487 ASN A N 1
ATOM 3764 C CA . ASN A 1 487 ? 22.257 14.680 -25.273 1.00 85.38 487 ASN A CA 1
ATOM 3765 C C . ASN A 1 487 ? 21.829 14.278 -26.697 1.00 85.38 487 ASN A C 1
ATOM 3767 O O . ASN A 1 487 ? 21.524 15.144 -27.514 1.00 85.38 487 ASN A O 1
ATOM 3771 N N . GLY A 1 488 ? 21.787 12.979 -27.008 1.00 87.50 488 GLY A N 1
ATOM 3772 C CA . GLY A 1 488 ? 21.760 12.498 -28.389 1.00 87.50 488 GLY A CA 1
ATOM 3773 C C . GLY A 1 488 ? 23.086 12.778 -29.108 1.00 87.50 488 GLY A C 1
ATOM 3774 O O . GLY A 1 488 ? 24.116 13.007 -28.472 1.00 87.50 488 GLY A O 1
ATOM 3775 N N . GLY A 1 489 ? 23.067 12.749 -30.439 1.00 89.00 489 GLY A N 1
ATOM 3776 C CA . GLY A 1 489 ? 24.227 13.039 -31.284 1.00 89.00 489 GLY A CA 1
ATOM 3777 C C . GLY A 1 489 ? 24.535 11.923 -32.274 1.00 89.00 489 GLY A C 1
ATOM 3778 O O . GLY A 1 489 ? 23.667 11.121 -32.606 1.00 89.00 489 GLY A O 1
ATOM 3779 N N . LYS A 1 490 ? 25.771 11.881 -32.776 1.00 90.62 490 LYS A N 1
ATOM 3780 C CA . LYS A 1 490 ? 26.229 10.836 -33.698 1.00 90.62 490 LYS A CA 1
ATOM 3781 C C . LYS A 1 490 ? 27.135 9.842 -32.982 1.00 90.62 490 LYS A C 1
ATOM 3783 O O . LYS A 1 490 ? 28.076 10.244 -32.303 1.00 90.62 490 LYS A O 1
ATOM 3788 N N . VAL A 1 491 ? 26.865 8.555 -33.168 1.00 91.19 491 VAL A N 1
ATOM 3789 C CA . VAL A 1 491 ? 27.741 7.456 -32.751 1.00 91.19 491 VAL A CA 1
ATOM 3790 C C . VAL A 1 491 ? 28.322 6.817 -34.000 1.00 91.19 491 VAL A C 1
ATOM 3792 O O . VAL A 1 491 ? 27.575 6.409 -34.886 1.00 91.19 491 VAL A O 1
ATOM 3795 N N . HIS A 1 492 ? 29.648 6.731 -34.063 1.00 91.88 492 HIS A N 1
ATOM 3796 C CA . HIS A 1 492 ? 30.361 6.068 -35.149 1.00 91.88 492 HIS A CA 1
ATOM 3797 C C . HIS A 1 492 ? 30.817 4.692 -34.676 1.00 91.88 492 HIS A C 1
ATOM 3799 O O . HIS A 1 492 ? 31.494 4.579 -33.654 1.00 91.88 492 HIS A O 1
ATOM 3805 N N . ILE A 1 493 ? 30.448 3.650 -35.419 1.00 89.88 493 ILE A N 1
ATOM 3806 C CA . ILE A 1 493 ? 30.889 2.279 -35.159 1.00 89.88 493 ILE A CA 1
ATOM 3807 C C . ILE A 1 493 ? 31.818 1.866 -36.305 1.00 89.88 493 ILE A C 1
ATOM 3809 O O . ILE A 1 493 ? 31.338 1.663 -37.422 1.00 89.88 493 ILE A O 1
ATOM 3813 N N . PRO A 1 494 ? 33.138 1.756 -36.068 1.00 89.25 494 PRO A N 1
ATOM 3814 C CA . PRO A 1 494 ? 34.079 1.295 -37.082 1.00 89.25 494 PRO A CA 1
ATOM 3815 C C . PRO A 1 494 ? 33.731 -0.119 -37.551 1.00 89.25 494 PRO A C 1
ATOM 3817 O O . PRO A 1 494 ? 33.434 -0.981 -36.723 1.00 89.25 494 PRO A O 1
ATOM 3820 N N . TYR A 1 495 ? 33.838 -0.402 -38.852 1.00 86.00 495 TYR A N 1
ATOM 3821 C CA . TYR A 1 495 ? 33.595 -1.762 -39.355 1.00 86.00 495 TYR A CA 1
ATOM 3822 C C . TYR A 1 495 ? 34.575 -2.787 -38.767 1.00 86.00 495 TYR A C 1
ATOM 3824 O O . TYR A 1 495 ? 34.218 -3.945 -38.587 1.00 86.00 495 TYR A O 1
ATOM 3832 N N . THR A 1 496 ? 35.779 -2.353 -38.381 1.00 85.31 496 THR A N 1
ATOM 3833 C CA . THR A 1 496 ? 36.779 -3.182 -37.688 1.00 85.31 496 THR A CA 1
ATOM 3834 C C . THR A 1 496 ? 36.339 -3.645 -36.297 1.00 85.31 496 THR A C 1
ATOM 3836 O O . THR A 1 496 ? 36.885 -4.618 -35.786 1.00 85.31 496 THR A O 1
ATOM 3839 N N . ALA A 1 497 ? 35.356 -2.980 -35.680 1.00 84.75 497 ALA A N 1
ATOM 3840 C CA . ALA A 1 497 ? 34.785 -3.387 -34.397 1.00 84.75 497 ALA A CA 1
ATOM 3841 C C . ALA A 1 497 ? 33.707 -4.480 -34.545 1.00 84.75 497 ALA A C 1
ATOM 3843 O O . ALA A 1 497 ? 33.232 -5.020 -33.544 1.00 84.75 497 ALA A O 1
ATOM 3844 N N . LEU A 1 498 ? 33.298 -4.803 -35.776 1.00 84.19 498 LEU A N 1
ATOM 3845 C CA . LEU A 1 498 ? 32.271 -5.796 -36.059 1.00 84.19 498 LEU A CA 1
ATOM 3846 C C . LEU A 1 498 ? 32.923 -7.163 -36.304 1.00 84.19 498 LEU A C 1
ATOM 3848 O O . LEU A 1 498 ? 33.692 -7.346 -37.240 1.00 84.19 498 LEU A O 1
ATOM 3852 N N . SER A 1 499 ? 32.575 -8.155 -35.484 1.00 75.44 499 SER A N 1
ATOM 3853 C CA . SER A 1 499 ? 33.009 -9.552 -35.637 1.00 75.44 499 SER A CA 1
ATOM 3854 C C . SER A 1 499 ? 32.361 -10.295 -36.815 1.00 75.44 499 SER A C 1
ATOM 3856 O O . SER A 1 499 ? 32.721 -11.439 -37.083 1.00 75.44 499 SER A O 1
ATOM 3858 N N . PHE A 1 500 ? 31.408 -9.672 -37.516 1.00 73.94 500 PHE A N 1
ATOM 3859 C CA . PHE A 1 500 ? 30.691 -10.253 -38.648 1.00 73.94 500 PHE A CA 1
ATOM 3860 C C . PHE A 1 500 ? 30.451 -9.206 -39.742 1.00 73.94 500 PHE A C 1
ATOM 3862 O O . PHE A 1 500 ? 30.033 -8.084 -39.452 1.00 73.94 500 PHE A O 1
ATOM 3869 N N . LEU A 1 501 ? 30.674 -9.604 -40.997 1.00 74.06 501 LEU A N 1
ATOM 3870 C CA . LEU A 1 501 ? 30.393 -8.823 -42.202 1.00 74.06 501 LEU A CA 1
ATOM 3871 C C . LEU A 1 501 ? 29.219 -9.473 -42.948 1.00 74.06 501 LEU A C 1
ATOM 3873 O O . LEU A 1 501 ? 29.198 -10.690 -43.132 1.00 74.06 501 LEU A O 1
ATOM 3877 N N . GLY A 1 502 ? 28.232 -8.676 -43.356 1.00 80.69 502 GLY A N 1
ATOM 3878 C CA . GLY A 1 502 ? 26.993 -9.148 -43.977 1.00 80.69 502 GLY A CA 1
ATOM 3879 C C . GLY A 1 502 ? 25.769 -8.363 -43.508 1.00 80.69 502 GLY A C 1
ATOM 3880 O O . GLY A 1 502 ? 25.861 -7.181 -43.178 1.00 80.69 502 GLY A O 1
ATOM 3881 N N . ARG A 1 503 ? 24.597 -9.011 -43.477 1.00 83.69 503 ARG A N 1
ATOM 3882 C CA . ARG A 1 503 ? 23.355 -8.394 -42.985 1.00 83.69 503 ARG A CA 1
ATOM 3883 C C . ARG A 1 503 ? 23.402 -8.260 -41.463 1.00 83.69 503 ARG A C 1
ATOM 3885 O O . ARG A 1 503 ? 23.388 -9.266 -40.759 1.00 83.69 503 ARG A O 1
ATOM 3892 N N . LEU A 1 504 ? 23.378 -7.026 -40.977 1.00 85.75 504 LEU A N 1
ATOM 3893 C CA . LEU A 1 504 ? 23.335 -6.689 -39.559 1.00 85.75 504 LEU A CA 1
ATOM 3894 C C . LEU A 1 504 ? 22.033 -5.975 -39.216 1.00 85.75 504 LEU A C 1
ATOM 3896 O O . LEU A 1 504 ? 21.476 -5.238 -40.030 1.00 85.75 504 LEU A O 1
ATOM 3900 N N . THR A 1 505 ? 21.568 -6.171 -37.985 1.00 89.56 505 THR A N 1
ATOM 3901 C CA . THR A 1 505 ? 20.431 -5.436 -37.431 1.00 89.56 505 THR A CA 1
ATOM 3902 C C . THR A 1 505 ? 20.873 -4.728 -36.160 1.00 89.56 505 THR A C 1
ATOM 3904 O O . THR A 1 505 ? 21.123 -5.363 -35.135 1.00 89.56 505 THR A O 1
ATOM 3907 N N . LEU A 1 506 ? 20.960 -3.403 -36.236 1.00 91.00 506 LEU A N 1
ATOM 3908 C CA . LEU A 1 506 ? 21.085 -2.533 -35.077 1.00 91.00 506 LEU A CA 1
ATOM 3909 C C . LEU A 1 506 ? 19.749 -2.518 -34.335 1.00 91.00 506 LEU A C 1
ATOM 3911 O O . LEU A 1 506 ? 18.694 -2.325 -34.944 1.00 91.00 506 LEU A O 1
ATOM 3915 N N . VAL A 1 507 ? 19.812 -2.700 -33.023 1.00 92.12 507 VAL A N 1
ATOM 3916 C CA . VAL A 1 507 ? 18.690 -2.538 -32.107 1.00 92.12 507 VAL A CA 1
ATOM 3917 C C . VAL A 1 507 ? 19.005 -1.380 -31.185 1.00 92.12 507 VAL A C 1
ATOM 3919 O O . VAL A 1 507 ? 20.020 -1.376 -30.489 1.00 92.12 507 VAL A O 1
ATOM 3922 N N . ALA A 1 508 ? 18.111 -0.408 -31.168 1.00 91.62 508 ALA A N 1
ATOM 3923 C CA . ALA A 1 508 ? 18.159 0.685 -30.229 1.00 91.62 508 ALA A CA 1
ATOM 3924 C C . ALA A 1 508 ? 17.036 0.513 -29.218 1.00 91.62 508 ALA A C 1
ATOM 3926 O O . ALA A 1 508 ? 15.855 0.633 -29.551 1.00 91.62 508 ALA A O 1
ATOM 3927 N N . ALA A 1 509 ? 17.422 0.166 -27.998 1.00 91.75 509 ALA A N 1
ATOM 3928 C CA . ALA A 1 509 ? 16.515 -0.073 -26.897 1.00 91.75 509 ALA A CA 1
ATOM 3929 C C . ALA A 1 509 ? 16.430 1.172 -26.020 1.00 91.75 509 ALA A C 1
ATOM 3931 O O . ALA A 1 509 ? 17.457 1.742 -25.662 1.00 91.75 509 ALA A O 1
ATOM 3932 N N . VAL A 1 510 ? 15.216 1.564 -25.647 1.00 91.81 510 VAL A N 1
ATOM 3933 C CA . VAL A 1 510 ? 14.943 2.633 -24.686 1.00 91.81 510 VAL A CA 1
ATOM 3934 C C . VAL A 1 510 ? 13.938 2.123 -23.668 1.00 91.81 510 VAL A C 1
ATOM 3936 O O . VAL A 1 510 ? 12.831 1.725 -24.025 1.00 91.81 510 VAL A O 1
ATOM 3939 N N . LEU A 1 511 ? 14.316 2.161 -22.397 1.00 92.56 511 LEU A N 1
ATOM 3940 C CA . LEU A 1 511 ? 13.483 1.807 -21.261 1.00 92.56 511 LEU A CA 1
ATOM 3941 C C . LEU A 1 511 ? 13.169 3.068 -20.458 1.00 92.56 511 LEU A C 1
ATOM 3943 O O . LEU A 1 511 ? 14.044 3.656 -19.821 1.00 92.56 511 LEU A O 1
ATOM 3947 N N . SER A 1 512 ? 11.908 3.477 -20.478 1.00 91.00 512 SER A N 1
ATOM 3948 C CA . SER A 1 512 ? 11.347 4.450 -19.547 1.00 91.00 512 SER A CA 1
ATOM 3949 C C . SER A 1 512 ? 10.603 3.721 -18.420 1.00 91.00 512 SER A C 1
ATOM 3951 O O . SER A 1 512 ? 10.455 2.499 -18.466 1.00 91.00 512 SER A O 1
ATOM 3953 N N . PRO A 1 513 ? 10.120 4.433 -17.389 1.00 86.81 513 PRO A N 1
ATOM 3954 C CA . PRO A 1 513 ? 9.371 3.798 -16.311 1.00 86.81 513 PRO A CA 1
ATOM 3955 C C . PRO A 1 513 ? 8.095 3.093 -16.780 1.00 86.81 513 PRO A C 1
ATOM 3957 O O . PRO A 1 513 ? 7.710 2.105 -16.187 1.00 86.81 513 PRO A O 1
ATOM 3960 N N . LYS A 1 514 ? 7.437 3.566 -17.845 1.00 88.06 514 LYS A N 1
ATOM 3961 C CA . LYS A 1 514 ? 6.128 3.042 -18.290 1.00 88.06 514 LYS A CA 1
ATOM 3962 C C . LYS A 1 514 ? 6.164 2.381 -19.671 1.00 88.06 514 LYS A C 1
ATOM 3964 O O . LYS A 1 514 ? 5.163 1.821 -20.115 1.00 88.06 514 LYS A O 1
ATOM 3969 N N . CYS A 1 515 ? 7.308 2.432 -20.354 1.00 91.38 515 CYS A N 1
ATOM 3970 C CA . CYS A 1 515 ? 7.452 1.923 -21.708 1.00 91.38 515 CYS A CA 1
ATOM 3971 C C . CYS A 1 515 ? 8.841 1.336 -21.967 1.00 91.38 515 CYS A C 1
ATOM 3973 O O . CYS A 1 515 ? 9.856 1.929 -21.607 1.00 91.38 515 CYS A O 1
ATOM 3975 N N . LEU A 1 516 ? 8.880 0.216 -22.679 1.00 92.06 516 LEU A N 1
ATOM 3976 C CA . LEU A 1 516 ? 10.073 -0.280 -23.354 1.00 92.06 516 LEU A CA 1
ATOM 3977 C C . LEU A 1 516 ? 9.854 -0.170 -24.861 1.00 92.06 516 LEU A C 1
ATOM 3979 O O . LEU A 1 516 ? 8.898 -0.726 -25.396 1.00 92.06 516 LEU A O 1
ATOM 3983 N N . ALA A 1 517 ? 10.748 0.519 -25.556 1.00 91.44 517 ALA A N 1
ATOM 3984 C CA . ALA A 1 517 ? 10.697 0.673 -26.999 1.00 91.44 517 ALA A CA 1
ATOM 3985 C C . ALA A 1 517 ? 12.001 0.192 -27.641 1.00 91.44 517 ALA A C 1
ATOM 3987 O O . ALA A 1 517 ? 13.094 0.510 -27.178 1.00 91.44 517 ALA A O 1
ATOM 3988 N N . LEU A 1 518 ? 11.866 -0.584 -28.711 1.00 90.88 518 LEU A N 1
ATOM 3989 C CA . LEU A 1 518 ? 12.953 -1.148 -29.496 1.00 90.88 518 LEU A CA 1
ATOM 3990 C C . LEU A 1 518 ? 12.791 -0.659 -30.933 1.00 90.88 518 LEU A C 1
ATOM 3992 O O . LEU A 1 518 ? 11.748 -0.876 -31.547 1.00 90.88 518 LEU A O 1
ATOM 3996 N N . GLN A 1 519 ? 13.807 0.004 -31.469 1.00 91.19 519 GLN A N 1
ATOM 3997 C CA . GLN A 1 519 ? 13.881 0.344 -32.886 1.00 91.19 519 GLN A CA 1
ATOM 3998 C C . GLN A 1 519 ? 14.905 -0.535 -33.579 1.00 91.19 519 GLN A C 1
ATOM 4000 O O . GLN A 1 519 ? 15.988 -0.784 -33.051 1.00 91.19 519 GLN A O 1
ATOM 4005 N N . TYR A 1 520 ? 14.558 -0.975 -34.780 1.00 89.44 520 TYR A N 1
ATOM 4006 C CA . TYR A 1 520 ? 15.345 -1.913 -35.558 1.00 89.44 520 TYR A CA 1
ATOM 4007 C C . TYR A 1 520 ? 15.776 -1.271 -36.867 1.00 89.44 520 TYR A C 1
ATOM 4009 O O . TYR A 1 520 ? 14.958 -0.787 -37.654 1.00 89.44 520 TYR A O 1
ATOM 4017 N N . HIS A 1 521 ? 17.079 -1.309 -37.124 1.00 89.88 521 HIS A N 1
ATOM 4018 C CA . HIS A 1 521 ? 17.643 -0.865 -38.385 1.00 89.88 521 HIS A CA 1
ATOM 4019 C C . HIS A 1 521 ? 18.502 -1.973 -38.975 1.00 89.88 521 HIS A C 1
ATOM 4021 O O . HIS A 1 521 ? 19.529 -2.347 -38.415 1.00 89.88 521 HIS A O 1
ATOM 4027 N N . THR A 1 522 ? 18.066 -2.508 -40.111 1.00 86.69 522 THR A N 1
ATOM 4028 C CA . THR A 1 522 ? 18.799 -3.553 -40.823 1.00 86.69 522 THR A CA 1
ATOM 4029 C C . THR A 1 522 ? 19.551 -2.939 -41.989 1.00 86.69 522 THR A C 1
ATOM 4031 O O . THR A 1 522 ? 18.943 -2.232 -42.787 1.00 86.69 522 THR A O 1
ATOM 4034 N N . PHE A 1 523 ? 20.839 -3.242 -42.094 1.00 82.56 523 PHE A N 1
ATOM 4035 C CA . PHE A 1 523 ? 21.718 -2.791 -43.169 1.00 82.56 523 PHE A CA 1
ATOM 4036 C C . PHE A 1 523 ? 22.720 -3.896 -43.530 1.00 82.56 523 PHE A C 1
ATOM 4038 O O . PHE A 1 523 ? 22.815 -4.914 -42.840 1.00 82.56 523 PHE A O 1
ATOM 4045 N N . PHE A 1 524 ? 23.435 -3.726 -44.640 1.00 81.31 524 PHE A N 1
ATOM 4046 C CA . PHE A 1 524 ? 24.447 -4.671 -45.106 1.00 81.31 524 PHE A CA 1
ATOM 4047 C C . PHE A 1 524 ? 25.836 -4.042 -44.996 1.00 81.31 524 PHE A C 1
ATOM 4049 O O . PHE A 1 524 ? 26.018 -2.892 -45.383 1.00 81.31 524 PHE A O 1
ATOM 4056 N N . VAL A 1 525 ? 26.805 -4.788 -44.469 1.00 75.44 525 VAL A N 1
ATOM 4057 C CA . VAL A 1 525 ? 28.207 -4.363 -44.368 1.00 75.44 525 VAL A CA 1
ATOM 4058 C C . VAL A 1 525 ? 29.054 -5.219 -45.303 1.00 75.44 525 VAL A C 1
ATOM 4060 O O . VAL A 1 525 ? 29.160 -6.428 -45.099 1.00 75.44 525 VAL A O 1
ATOM 4063 N N . CYS A 1 526 ? 29.669 -4.589 -46.307 1.00 68.50 526 CYS A N 1
ATOM 4064 C CA . CYS A 1 526 ? 30.628 -5.207 -47.224 1.00 68.50 526 CYS A CA 1
ATOM 4065 C C . CYS A 1 526 ? 31.818 -4.258 -47.442 1.00 68.50 526 CYS A C 1
ATOM 4067 O O . CYS A 1 526 ? 31.577 -3.112 -47.815 1.00 68.50 526 CYS A O 1
ATOM 4069 N N . PRO A 1 527 ? 33.073 -4.703 -47.249 1.00 56.78 527 PRO A N 1
ATOM 4070 C CA . PRO A 1 527 ? 34.256 -3.869 -47.480 1.00 56.78 527 PRO A CA 1
ATOM 4071 C C . PRO A 1 527 ? 34.435 -3.411 -48.938 1.00 56.78 527 PRO A C 1
ATOM 4073 O O . PRO A 1 527 ? 35.068 -2.387 -49.168 1.00 56.78 527 PRO A O 1
ATOM 4076 N N . ASP A 1 528 ? 33.870 -4.151 -49.902 1.00 58.00 528 ASP A N 1
ATOM 4077 C CA . ASP A 1 528 ? 34.180 -4.015 -51.334 1.00 58.00 528 ASP A CA 1
ATOM 4078 C C . ASP A 1 528 ? 33.027 -3.436 -52.183 1.00 58.00 528 ASP A C 1
ATOM 4080 O O . ASP A 1 528 ? 33.131 -3.383 -53.409 1.00 58.00 528 ASP A O 1
ATOM 4084 N N . LEU A 1 529 ? 31.907 -3.015 -51.577 1.00 52.19 529 LEU A N 1
ATOM 4085 C CA . LEU A 1 529 ? 30.806 -2.391 -52.325 1.00 52.19 529 LEU A CA 1
ATOM 4086 C C . LEU A 1 529 ? 31.129 -0.912 -52.615 1.00 52.19 529 LEU A C 1
ATOM 4088 O O . LEU A 1 529 ? 31.334 -0.148 -51.669 1.00 52.19 529 LEU A O 1
ATOM 4092 N N . PRO A 1 530 ? 31.138 -0.466 -53.889 1.00 45.47 530 PRO A N 1
ATOM 4093 C CA . PRO A 1 530 ? 31.254 0.951 -54.218 1.00 45.47 530 PRO A CA 1
ATOM 4094 C C . PRO A 1 530 ? 30.109 1.741 -53.575 1.00 45.47 530 PRO A C 1
ATOM 4096 O O . PRO A 1 530 ? 28.960 1.299 -53.591 1.00 45.47 530 PRO A O 1
ATOM 4099 N N . HIS A 1 531 ? 30.414 2.937 -53.066 1.00 48.31 531 HIS A N 1
ATOM 4100 C CA . HIS A 1 531 ? 29.482 3.838 -52.369 1.00 48.31 531 HIS A CA 1
ATOM 4101 C C . HIS A 1 531 ? 28.221 4.248 -53.161 1.00 48.31 531 HIS A C 1
ATOM 4103 O O . HIS A 1 531 ? 27.353 4.914 -52.608 1.00 48.31 531 HIS A O 1
ATOM 4109 N N . GLU A 1 532 ? 28.096 3.851 -54.428 1.00 39.03 532 GLU A N 1
ATOM 4110 C CA . GLU A 1 532 ? 26.997 4.217 -55.327 1.00 39.03 532 GLU A CA 1
ATOM 4111 C C . GLU A 1 532 ? 25.855 3.179 -55.394 1.00 39.03 532 GLU A C 1
ATOM 4113 O O . GLU A 1 532 ? 24.913 3.371 -56.158 1.00 39.03 532 GLU A O 1
ATOM 4118 N N . MET A 1 533 ? 25.900 2.085 -54.617 1.00 37.59 533 MET A N 1
ATOM 4119 C CA . MET A 1 533 ? 24.895 1.002 -54.682 1.00 37.59 533 MET A CA 1
ATOM 4120 C C . MET A 1 533 ? 24.182 0.656 -53.356 1.00 37.59 533 MET A C 1
ATOM 4122 O O . MET A 1 533 ? 23.707 -0.473 -53.206 1.00 37.59 533 MET A O 1
ATOM 4126 N N . VAL A 1 534 ? 24.072 1.592 -52.403 1.00 39.88 534 VAL A N 1
ATOM 4127 C CA . VAL A 1 534 ? 23.280 1.417 -51.160 1.00 39.88 534 VAL A CA 1
ATOM 4128 C C . VAL A 1 534 ? 22.048 2.306 -51.145 1.00 39.88 534 VAL A C 1
ATOM 4130 O O . VAL A 1 534 ? 22.206 3.521 -51.396 1.00 39.88 534 VAL A O 1
#

Mean predicted aligned error: 15.44 Å

Sequence (534 aa):
MEEDIVLVAPNCGAFAKRQFPSRRLIAILDEAQLDAFLASCRASSLTFCGTWRQLTVRVSRALAQWAIQEPERGCGFSLATNVSPQMRPRRPLDGNRVYEIIDGFPATEHNAAGRQVIDSNFVIGRLLDPNLPAPSGVVITGHGSEYCIRLDSRWFSTFNTAFLTDPIILPSFKLGDVIFLNCCSSLKLGDSCVPESYSLAALLFSLGSAVIGSFRNLHTSPHYAAVFAQALLQGNSLGEIVNRLNAESNRFERGVAFQLLGDPLHRLSPVNIRPSIGPLQSRPPQLPLPSSLRRALEDNLGLELLSAALTRWIPESSALAEIHANVKDLTESAGSTDHAWHITGLGEEEVAQLGQFFEHQRHALQLALITALAQSIQTTGWIQTRYATFCRRLSPTTHTCARCGGVSNWTRYEPFASYLPTVHREECDHCGTTQERIGDGPQLTILTVQPEASSVAISIPTPPQRSQGLLLFHRMPSFAPIPWPQNGGKVHIPYTALSFLGRLTLVAAVLSPKCLALQYHTFFVCPDLPHEMV

Nearest PDB structures (foldseek):
  4dn6-assembly1_B  TM=6.010E-01  e=1.257E-01  Burkholderia thailandensis E264
  4l85-assembly1_B  TM=6.409E-01  e=2.932E-01  Escherichia coli K-12
  9iyg-assembly3_F  TM=4.707E-01  e=2.238E+00  Enterobacter sp. 638
  3k9w-assembly1_A  TM=4.694E-01  e=3.935E+00  Burkholderia pseudomallei 1710b
  3otw-assembly1_C  TM=4.674E-01  e=8.197E+00  Helicobacter pylori 26695

Solvent-accessible surface area (backbone atoms only — not comparable to full-atom values): 28770 Å² total; per-residue (Å²): 132,79,49,52,36,33,40,25,29,80,94,28,57,72,57,47,47,70,78,41,71,88,46,52,78,41,83,34,86,49,69,69,52,45,55,58,45,57,77,72,58,80,52,44,33,39,35,44,30,24,42,64,71,65,47,22,51,66,56,52,48,54,46,40,59,55,19,61,75,40,76,76,18,13,39,16,28,42,76,62,60,98,65,75,58,74,70,67,82,68,74,71,48,96,64,68,32,26,41,40,38,38,49,86,48,70,14,34,41,39,41,56,94,42,81,44,85,42,62,41,68,61,52,51,53,52,55,67,35,89,88,50,71,44,36,52,28,34,30,46,31,37,64,45,39,35,34,32,38,40,52,58,82,27,28,42,27,60,67,89,64,86,88,53,94,49,59,73,45,67,82,87,60,51,57,17,51,30,34,36,41,42,23,28,20,23,47,37,45,28,73,42,94,62,54,70,90,40,24,35,45,54,50,46,33,62,46,47,18,32,29,35,17,14,43,39,81,60,88,67,56,72,64,56,47,52,54,46,47,52,35,47,43,62,29,41,29,49,5,31,42,39,27,50,50,19,56,53,38,33,75,77,68,72,48,71,45,45,46,34,44,35,64,23,80,48,59,52,81,59,49,83,56,66,84,80,64,68,72,76,58,97,45,76,68,83,63,72,62,55,71,64,39,50,46,42,46,54,34,37,49,29,36,33,37,52,39,60,42,46,60,70,36,41,80,94,43,73,68,54,53,50,53,38,51,54,41,43,54,53,32,53,53,42,57,62,44,69,38,68,69,63,51,72,74,49,52,74,66,55,50,50,51,51,29,50,50,51,46,51,54,50,51,55,50,48,49,53,51,52,48,54,49,49,53,45,27,14,70,77,34,68,59,61,81,39,44,54,81,53,26,52,75,47,81,63,44,81,47,68,28,90,87,78,70,43,61,18,35,43,32,42,31,42,41,76,54,84,80,42,56,43,36,40,36,34,39,22,86,87,65,42,58,42,37,39,34,34,41,68,63,82,84,79,80,82,71,49,76,44,84,52,98,64,29,40,38,35,42,41,69,56,60,63,87,85,45,45,42,37,37,39,44,58,63,35,70,89,52,80,66,43,74,52,52,83,78,27,48,76,48,75,46,47,55,87,73,48,97,72,79,38,84,45,36,43,35,40,39,36,42,39,33,44,21,41,38,38,38,41,49,67,52,75,48,65,98,82,64,66,92,87,78,123

Secondary structure (DSSP, 8-state):
---EEEEE-TT-HHHHHHH-TTSEEEE--SHHHHHHHHHH---SEEEEEE-GGGS-HHHHHHHHHHHTTSTT-EEEEEE--SS------PPPPSS--EEEEETTS-EEEEETTEEEEE-HHHHHHHHT-TTSPPPSEEEEESSB-SSEEEETTEEEESS--TTSSSPEE---S---SEEEEESTTTT--TT-SS-GGG-HHHHHHHTT-EEEEESS-----HHHHHHHHHHHHTT-BHHHHHHHHHHHHHHHHSS--EEEES-TT-BPPPP---S------S-S------HHHHHHHHHHHHHHHHHHHHHHHSPP-HHHHHHHHHHHHHHHHHHHHTSHHHHHTS-HHHHHHHHHHHHHHHHHHHHHHHHHHHHHHHHH--THHHHGGGEEEPPPEEEE-TTTSSEEEEEEEEESSTTSPPEEEEEETTTEEEEEEEES-PPPPPPEEEE-SSEEEEEEPPPPTT-EEEEEETT-TTSPPEEPPTT-EEEEEEGGG-S--EEEEEEEEEE-SSEEEEEEEEEEE-TT--TT--

pLDDT: mean 82.58, std 13.59, range [32.5, 97.69]

Radius of gyration: 32.9 Å; Cα contacts (8 Å, |Δi|>4): 1092; chains: 1; bounding box: 75×44×98 Å

Organism: Sinorhizobium fredii (strain USDA 257) (NCBI:txid1185652)